Protein AF-A0A529I1R3-F1 (afdb_monomer_lite)

Sequence (486 aa):
RERATVQLVWTGQPPAIGLELPKDLGRLIKRPLGRSSVARLSVSRKGALQSVSLTDTGTLQPAFGQDAGTLIPRTNTGIDLAKLFPKLLKDARDAGRITQAGADDIAAAWKQFAALYTDALTSLQSSGYASATIVAQADAYGALLNSLIKNAIGDLNRRDICEPVLRIGTIEVLGSAPSAIVAPWHPLRLAGVAAKMRSVAGLADYLLSDVDLNFGDSRLFFSDLRDELSHPLYPEVAVGYEGSEPVLLTETSTVNDYSLVERPVRDPSEATTDVDPSEAARQIRALLERYLDLQPHERSNLSIMLYNCDAAGLPLATVSALSSVQDQEEVHCNVLVRHRDRARLSGVYTELLERSENDPDAVVVSETSRNFMSKLRIGVMLDVAGGSKSGGAREIDVAFLHDVVSRQAREQWFPVPALPDNPSLLQHVPARWSYRRVTAEDELKATSYLTCPRQPDAGWAYIDAVANVVRRQSHGPDEHYLPARQ

Secondary structure (DSSP, 8-state):
-------------TTSGGGGHHHHHHHHTTSTTB--EEEBPB-STT-PBPPP-SS-GGGBPPPTTS-TT--S-SSS-S-BHHHHHHHHHHHHHHTTSS-HHHHHHHHHHHHHHHHHHHHHHHHHHHHGGG-THHHHHHHHHHHHHHHHHHHS-SHHHIIIIIHHHHTTTEEEEESSSSEEEE-TTSHHHHHHHHHHHHHHHHHHHHHHSS-----S-HHHHHHHHHHHHHS--S-SEEEEEETTEEEEEEEEEEETTEEEEE-SS--TT-------HHHHHHHHHHHHHHHHHH-GGGGGSEEEEEET--STHHHHHHHHHHHHHHHHH---EEEEEE-SSHHHHHHHHHHHHHHHHT-TT---EESS-TTS--SEEEEE----TT-----S--S-SEEEESSTTGGG--EEEEEEEPPS----TTT--GGGS--BPP--TT-----EESS-SS--HHHHHHHHHHHHHHH--PPPTTEEEEEEE-

pLDDT: mean 82.9, std 13.71, range [36.22, 98.44]

Structure (mmCIF, N/CA/C/O backbone):
data_AF-A0A529I1R3-F1
#
_entry.id   AF-A0A529I1R3-F1
#
loop_
_atom_site.group_PDB
_atom_site.id
_atom_site.type_symbol
_atom_site.label_atom_id
_atom_site.label_alt_id
_atom_site.label_comp_id
_atom_site.label_asym_id
_atom_site.label_entity_id
_atom_site.label_seq_id
_atom_site.pdbx_PDB_ins_code
_atom_site.Cartn_x
_atom_site.Cartn_y
_atom_site.Cartn_z
_atom_site.occupancy
_atom_site.B_iso_or_equiv
_atom_site.auth_seq_id
_atom_site.auth_comp_id
_atom_site.auth_asym_id
_atom_site.auth_atom_id
_atom_site.pdbx_PDB_model_num
ATOM 1 N N . ARG A 1 1 ? 48.831 2.851 -7.795 1.00 49.88 1 ARG A N 1
ATOM 2 C CA . ARG A 1 1 ? 47.524 2.662 -7.123 1.00 49.88 1 ARG A CA 1
ATOM 3 C C . ARG A 1 1 ? 46.576 3.693 -7.710 1.00 49.88 1 ARG A C 1
ATOM 5 O O . ARG A 1 1 ? 46.658 4.849 -7.315 1.00 49.88 1 ARG A O 1
ATOM 12 N N . GLU A 1 2 ? 45.776 3.313 -8.702 1.00 50.81 2 GLU A N 1
ATOM 13 C CA . GLU A 1 2 ? 44.670 4.161 -9.157 1.00 50.81 2 GLU A CA 1
ATOM 14 C C . GLU A 1 2 ? 43.692 4.316 -7.996 1.00 50.81 2 GLU A C 1
ATOM 16 O O . GLU A 1 2 ? 43.270 3.338 -7.379 1.00 50.81 2 GLU A O 1
ATOM 21 N N . ARG A 1 3 ? 43.422 5.563 -7.618 1.00 56.97 3 ARG A N 1
ATOM 22 C CA . ARG A 1 3 ? 42.502 5.882 -6.535 1.00 56.97 3 ARG A CA 1
ATOM 23 C C . ARG A 1 3 ? 41.109 5.872 -7.154 1.00 56.97 3 ARG A C 1
ATOM 25 O O . ARG A 1 3 ? 40.748 6.824 -7.841 1.00 56.97 3 ARG A O 1
ATOM 32 N N . ALA A 1 4 ? 40.367 4.782 -6.965 1.00 64.19 4 ALA A N 1
ATOM 33 C CA . ALA A 1 4 ? 38.979 4.708 -7.404 1.00 64.19 4 ALA A CA 1
ATOM 34 C C . ALA A 1 4 ? 38.212 5.898 -6.807 1.00 64.19 4 ALA A C 1
ATOM 36 O O . ALA A 1 4 ? 38.152 6.067 -5.588 1.00 64.19 4 ALA A O 1
ATOM 37 N N . THR A 1 5 ? 37.710 6.774 -7.672 1.00 70.06 5 THR A N 1
ATOM 38 C CA . THR A 1 5 ? 36.931 7.950 -7.286 1.00 70.06 5 THR A CA 1
ATOM 39 C C . THR A 1 5 ? 35.466 7.567 -7.419 1.00 70.06 5 THR A C 1
ATOM 41 O O . THR A 1 5 ? 34.958 7.419 -8.525 1.00 70.06 5 THR A O 1
ATOM 44 N N . VAL A 1 6 ? 34.798 7.332 -6.290 1.00 76.00 6 VAL A N 1
ATOM 45 C CA . VAL A 1 6 ? 33.358 7.051 -6.267 1.00 76.00 6 VAL A CA 1
ATOM 46 C C . VAL A 1 6 ? 32.623 8.385 -6.207 1.00 76.00 6 VAL A C 1
ATOM 48 O O . VAL A 1 6 ? 32.804 9.148 -5.259 1.00 76.00 6 VAL A O 1
ATOM 51 N N . GLN A 1 7 ? 31.807 8.673 -7.219 1.00 80.19 7 GLN A N 1
ATOM 52 C CA . GLN A 1 7 ? 30.923 9.834 -7.240 1.00 80.19 7 GLN A CA 1
ATOM 53 C C . GLN A 1 7 ? 29.477 9.368 -7.076 1.00 80.19 7 GLN A C 1
ATOM 55 O O . GLN A 1 7 ? 28.987 8.555 -7.856 1.00 80.19 7 GLN A O 1
ATOM 60 N N . LEU A 1 8 ? 28.786 9.905 -6.072 1.00 79.88 8 LEU A N 1
ATOM 61 C CA . LEU A 1 8 ? 27.345 9.732 -5.916 1.00 79.88 8 LEU A CA 1
ATOM 62 C C . LEU A 1 8 ? 26.633 10.795 -6.754 1.00 79.88 8 LEU A C 1
ATOM 64 O O . LEU A 1 8 ? 26.776 11.992 -6.498 1.00 79.88 8 LEU A O 1
ATOM 68 N N . VAL A 1 9 ? 25.884 10.353 -7.763 1.00 84.12 9 VAL A N 1
ATOM 69 C CA . VAL A 1 9 ? 25.061 11.222 -8.609 1.00 84.12 9 VAL A CA 1
ATOM 70 C C . VAL A 1 9 ? 23.608 11.068 -8.181 1.00 84.12 9 VAL A C 1
ATOM 72 O O . VAL A 1 9 ? 23.030 9.991 -8.298 1.00 84.12 9 VAL A O 1
ATOM 75 N N . TRP A 1 10 ? 23.017 12.155 -7.693 1.00 81.12 10 TRP A N 1
ATOM 76 C CA . TRP A 1 10 ? 21.604 12.206 -7.331 1.00 81.12 10 TRP A CA 1
ATOM 77 C C . TRP A 1 10 ? 20.816 12.775 -8.503 1.00 81.12 10 TRP A C 1
ATOM 79 O O . TRP A 1 10 ? 21.043 13.913 -8.913 1.00 81.12 10 TRP A O 1
ATOM 89 N N . THR A 1 11 ? 19.898 11.986 -9.049 1.00 84.94 11 THR A N 1
ATOM 90 C CA . THR A 1 11 ? 18.977 12.427 -10.098 1.00 84.94 11 THR A CA 1
ATOM 91 C C . THR A 1 11 ? 17.579 12.530 -9.506 1.00 84.94 11 THR A C 1
ATOM 93 O O . THR A 1 11 ? 17.036 11.566 -8.975 1.00 84.94 11 THR A O 1
ATOM 96 N N . GLY A 1 12 ? 17.015 13.737 -9.527 1.00 81.88 12 GLY A N 1
ATOM 97 C CA . GLY A 1 12 ? 15.630 13.954 -9.122 1.00 81.88 12 GLY A CA 1
ATOM 98 C C . GLY A 1 12 ? 14.676 13.596 -10.258 1.00 81.88 12 GLY A C 1
ATOM 99 O O . GLY A 1 12 ? 15.005 13.805 -11.424 1.00 81.88 12 GLY A O 1
ATOM 100 N N . GLN A 1 13 ? 13.483 13.118 -9.910 1.00 86.69 13 GLN A N 1
ATOM 101 C CA . GLN A 1 13 ? 12.359 12.952 -10.833 1.00 86.69 13 GLN A CA 1
ATOM 102 C C . GLN A 1 13 ? 11.272 13.975 -10.470 1.00 86.69 13 GLN A C 1
ATOM 104 O O . GLN A 1 13 ? 10.373 13.634 -9.710 1.00 86.69 13 GLN A O 1
ATOM 109 N N . PRO A 1 14 ? 11.338 15.227 -10.975 1.00 87.31 14 PRO A N 1
ATOM 110 C CA . PRO A 1 14 ? 10.390 16.287 -10.622 1.00 87.31 14 PRO A CA 1
ATOM 111 C C . PRO A 1 14 ? 8.894 15.940 -10.728 1.00 87.31 14 PRO A C 1
ATOM 113 O O . PRO A 1 14 ? 8.151 16.432 -9.881 1.00 87.31 14 PRO A O 1
ATOM 116 N N . PRO A 1 15 ? 8.426 15.135 -11.708 1.00 88.31 15 PRO A N 1
ATOM 117 C CA . PRO A 1 15 ? 7.006 14.802 -11.804 1.00 88.31 15 PRO A CA 1
ATOM 118 C C . PRO A 1 15 ? 6.576 13.677 -10.850 1.00 88.31 15 PRO A C 1
ATOM 120 O O . PRO A 1 15 ? 5.385 13.418 -10.742 1.00 88.31 15 PRO A O 1
ATOM 123 N N . ALA A 1 16 ? 7.496 13.012 -10.143 1.00 90.75 16 ALA A N 1
ATOM 124 C CA . ALA A 1 16 ? 7.146 11.918 -9.245 1.00 90.75 16 ALA A CA 1
ATOM 125 C C . ALA A 1 16 ? 6.509 12.425 -7.941 1.00 90.75 16 ALA A C 1
ATOM 127 O O . ALA A 1 16 ? 6.914 13.442 -7.370 1.00 90.75 16 ALA A O 1
ATOM 128 N N . ILE A 1 17 ? 5.563 11.647 -7.412 1.00 91.19 17 ILE A N 1
ATOM 129 C CA . ILE A 1 17 ? 4.814 11.969 -6.186 1.00 91.19 17 ILE A CA 1
ATOM 130 C C . ILE A 1 17 ? 5.711 12.195 -4.955 1.00 91.19 17 ILE A C 1
ATOM 132 O O . ILE A 1 17 ? 5.364 12.953 -4.047 1.00 91.19 17 ILE A O 1
ATOM 136 N N . GLY A 1 18 ? 6.909 11.599 -4.941 1.00 90.31 18 GLY A N 1
ATOM 137 C CA . GLY A 1 18 ? 7.866 11.709 -3.842 1.00 90.31 18 GLY A CA 1
ATOM 138 C C . GLY A 1 18 ? 8.304 13.137 -3.502 1.00 90.31 18 GLY A C 1
ATOM 139 O O . GLY A 1 18 ? 8.626 13.397 -2.341 1.00 90.31 18 GLY A O 1
ATOM 140 N N . LEU A 1 19 ? 8.277 14.080 -4.456 1.00 90.38 19 LEU A N 1
ATOM 141 C CA . LEU A 1 19 ? 8.675 15.472 -4.192 1.00 90.38 19 LEU A CA 1
ATOM 142 C C . LEU A 1 19 ? 7.763 16.192 -3.192 1.00 90.38 19 LEU A C 1
ATOM 144 O O . LEU A 1 19 ? 8.204 17.136 -2.532 1.00 90.38 19 LEU A O 1
ATOM 148 N N . GLU A 1 20 ? 6.514 15.751 -3.046 1.00 89.50 20 GLU A N 1
ATOM 149 C CA . GLU A 1 20 ? 5.536 16.392 -2.164 1.00 89.50 20 GLU A CA 1
ATOM 150 C C . GLU A 1 20 ? 5.605 15.884 -0.713 1.00 89.50 20 GLU A C 1
ATOM 152 O O . GLU A 1 20 ? 5.083 16.539 0.199 1.00 89.50 20 GLU A O 1
ATOM 157 N N . LEU A 1 21 ? 6.347 14.795 -0.457 1.00 91.62 21 LEU A N 1
ATOM 158 C CA . LEU A 1 21 ? 6.463 14.167 0.864 1.00 91.62 21 LEU A CA 1
ATOM 159 C C . LEU A 1 21 ? 6.861 15.146 1.989 1.00 91.62 21 LEU A C 1
ATOM 161 O O . LEU A 1 21 ? 6.212 15.120 3.036 1.00 91.62 21 LEU A O 1
ATOM 165 N N . PRO A 1 22 ? 7.858 16.047 1.835 1.00 91.31 22 PRO A N 1
ATOM 166 C CA . PRO A 1 22 ? 8.212 16.979 2.908 1.00 91.31 22 PRO A CA 1
ATOM 167 C C . PRO A 1 22 ? 7.070 17.937 3.276 1.00 91.31 22 PRO A C 1
ATOM 169 O O . PRO A 1 22 ? 6.903 18.290 4.448 1.00 91.31 22 PRO A O 1
ATOM 172 N N . LYS A 1 23 ? 6.263 18.357 2.288 1.00 90.75 23 LYS A N 1
ATOM 173 C CA . LYS A 1 23 ? 5.113 19.241 2.519 1.00 90.75 23 LYS A CA 1
ATOM 174 C C . LYS A 1 23 ? 3.983 18.490 3.215 1.00 90.75 23 LYS A C 1
ATOM 176 O O . LYS A 1 23 ? 3.393 19.047 4.141 1.00 90.75 23 LYS A O 1
ATOM 181 N N . ASP A 1 24 ? 3.703 17.257 2.797 1.00 92.19 24 ASP A N 1
ATOM 182 C CA . ASP A 1 24 ? 2.694 16.402 3.426 1.00 92.19 24 ASP A CA 1
ATOM 183 C C . ASP A 1 24 ? 3.073 16.048 4.864 1.00 92.19 24 ASP A C 1
ATOM 185 O O . ASP A 1 24 ? 2.263 16.242 5.772 1.00 92.19 24 ASP A O 1
ATOM 189 N N . LEU A 1 25 ? 4.327 15.662 5.112 1.00 93.12 25 LEU A N 1
ATOM 190 C CA . LEU A 1 25 ? 4.824 15.368 6.457 1.00 93.12 25 LEU A CA 1
ATOM 191 C C . LEU A 1 25 ? 4.694 16.582 7.391 1.00 93.12 25 LEU A C 1
ATOM 193 O O . LEU A 1 25 ? 4.192 16.459 8.508 1.00 93.12 25 LEU A O 1
ATOM 197 N N . GLY A 1 26 ? 5.057 17.780 6.921 1.00 92.25 26 GLY A N 1
ATOM 198 C CA . GLY A 1 26 ? 4.897 19.013 7.700 1.00 92.25 26 GLY A CA 1
ATOM 199 C C . GLY A 1 26 ? 3.438 19.351 8.047 1.00 92.25 26 GLY A C 1
ATOM 200 O O . GLY A 1 26 ? 3.178 20.001 9.064 1.00 92.25 26 GLY A O 1
ATOM 201 N N . ARG A 1 27 ? 2.471 18.911 7.229 1.00 91.31 27 ARG A N 1
ATOM 202 C CA . ARG A 1 27 ? 1.029 19.052 7.505 1.00 91.31 27 ARG A CA 1
ATOM 203 C C . ARG A 1 27 ? 0.539 17.957 8.451 1.00 91.31 27 ARG A C 1
ATOM 205 O O . ARG A 1 27 ? -0.196 18.261 9.390 1.00 91.31 27 ARG A O 1
ATOM 212 N N . LEU A 1 28 ? 0.997 16.721 8.262 1.00 92.06 28 LEU A N 1
ATOM 213 C CA . LEU A 1 28 ? 0.672 15.577 9.113 1.00 92.06 28 LEU A CA 1
ATOM 214 C C . LEU A 1 28 ? 1.143 15.765 10.548 1.00 92.06 28 LEU A C 1
ATOM 216 O O . LEU A 1 28 ? 0.393 15.454 11.457 1.00 92.06 28 LEU A O 1
ATOM 220 N N . ILE A 1 29 ? 2.309 16.360 10.793 1.00 92.62 29 ILE A N 1
ATOM 221 C CA . ILE A 1 29 ? 2.765 16.625 12.171 1.00 92.62 29 ILE A CA 1
ATOM 222 C C . ILE A 1 29 ? 1.769 17.509 12.942 1.00 92.62 29 ILE A C 1
ATOM 224 O O . ILE A 1 29 ? 1.585 17.345 14.145 1.00 92.62 29 ILE A O 1
ATOM 228 N N . LYS A 1 30 ? 1.060 18.414 12.254 1.00 90.94 30 LYS A N 1
ATOM 229 C CA . LYS A 1 30 ? 0.009 19.247 12.865 1.00 90.94 30 LYS A CA 1
ATOM 230 C C . LYS A 1 30 ? -1.312 18.497 13.035 1.00 90.94 30 LYS A C 1
ATOM 232 O O . LYS A 1 30 ? -2.098 18.840 13.917 1.00 90.94 30 LYS A O 1
ATOM 237 N N . ARG A 1 31 ? -1.582 17.519 12.166 1.00 90.94 31 ARG A N 1
ATOM 238 C CA . ARG A 1 31 ? -2.812 16.720 12.150 1.00 90.94 31 ARG A CA 1
ATOM 239 C C . ARG A 1 31 ? -2.523 15.274 11.700 1.00 90.94 31 ARG A C 1
ATOM 241 O O . ARG A 1 31 ? -2.835 14.925 10.560 1.00 90.94 31 ARG A O 1
ATOM 248 N N . PRO A 1 32 ? -1.971 14.426 12.590 1.00 91.31 32 PRO A N 1
ATOM 249 C CA . PRO A 1 32 ? -1.445 13.100 12.230 1.00 91.31 32 PRO A CA 1
ATOM 250 C C . PRO A 1 32 ? -2.482 12.167 11.614 1.00 91.31 32 PRO A C 1
ATOM 252 O O . PRO A 1 32 ? -2.192 11.389 10.712 1.00 91.31 32 PRO A O 1
ATOM 255 N N . LEU A 1 33 ? -3.713 12.269 12.109 1.00 92.75 33 LEU A N 1
ATOM 256 C CA . LEU A 1 33 ? -4.820 11.369 11.807 1.00 92.75 33 LEU A CA 1
ATOM 257 C C . LEU A 1 33 ? -5.868 12.042 10.900 1.00 92.75 33 LEU A C 1
ATOM 259 O O . LEU A 1 33 ? -7.067 11.763 10.986 1.00 92.75 33 LEU A O 1
ATOM 263 N N . GLY A 1 34 ? -5.428 12.979 10.055 1.00 88.56 34 GLY A N 1
ATOM 264 C CA . GLY A 1 34 ? -6.272 13.606 9.042 1.00 88.56 34 GLY A CA 1
ATOM 265 C C . GLY A 1 34 ? -6.594 12.646 7.896 1.00 88.56 34 GLY A C 1
ATOM 266 O O . GLY A 1 34 ? -5.723 11.913 7.437 1.00 88.56 34 GLY A O 1
ATOM 267 N N . ARG A 1 35 ? -7.840 12.668 7.412 1.00 85.38 35 ARG A N 1
ATOM 268 C CA . ARG A 1 35 ? -8.219 11.984 6.167 1.00 85.38 35 ARG A CA 1
ATOM 269 C C . ARG A 1 35 ? -8.163 12.916 4.973 1.00 85.38 35 ARG A C 1
ATOM 271 O O . ARG A 1 35 ? -8.550 14.083 5.078 1.00 85.38 35 ARG A O 1
ATOM 278 N N . SER A 1 36 ? -7.793 12.353 3.833 1.00 87.19 36 SER A N 1
ATOM 279 C CA . SER A 1 36 ? -7.824 13.026 2.545 1.00 87.19 36 SER A CA 1
ATOM 280 C C . SER A 1 36 ? -8.205 12.068 1.418 1.00 87.19 36 SER A C 1
ATOM 282 O O . SER A 1 36 ? -8.256 10.848 1.589 1.00 87.19 36 SER A O 1
ATOM 284 N N . SER A 1 37 ? -8.520 12.663 0.276 1.00 88.94 37 SER A N 1
ATOM 285 C CA . SER A 1 37 ? -8.826 12.000 -0.984 1.00 88.94 37 SER A CA 1
ATOM 286 C C . SER A 1 37 ? -8.285 12.868 -2.113 1.00 88.94 37 SER A C 1
ATOM 288 O O . SER A 1 37 ? -8.260 14.096 -1.987 1.00 88.94 37 SER A O 1
ATOM 290 N N . VAL A 1 38 ? -7.909 12.245 -3.219 1.00 89.19 38 VAL A N 1
ATOM 291 C CA . VAL A 1 38 ? -7.467 12.923 -4.440 1.00 89.19 38 VAL A CA 1
ATOM 292 C C . VAL A 1 38 ? -8.368 12.500 -5.593 1.00 89.19 38 VAL A C 1
ATOM 294 O O . VAL A 1 38 ? -8.932 11.416 -5.556 1.00 89.19 38 VAL A O 1
ATOM 297 N N . ALA A 1 39 ? -8.555 13.346 -6.601 1.00 86.19 39 ALA A N 1
ATOM 298 C CA . ALA A 1 39 ? -9.348 13.004 -7.780 1.00 86.19 39 ALA A CA 1
ATOM 299 C C . ALA A 1 39 ? -8.447 12.808 -9.003 1.00 86.19 39 ALA A C 1
ATOM 301 O O . ALA A 1 39 ? -7.380 13.416 -9.095 1.00 86.19 39 ALA A O 1
ATOM 302 N N . ARG A 1 40 ? -8.883 11.971 -9.947 1.00 85.31 40 ARG A N 1
ATOM 303 C CA . ARG A 1 40 ? -8.220 11.796 -11.249 1.00 85.31 40 ARG A CA 1
ATOM 304 C C . ARG A 1 40 ? -8.351 13.065 -12.094 1.00 85.31 40 ARG A C 1
ATOM 306 O O . ARG A 1 40 ? -9.410 13.697 -12.095 1.00 85.31 40 ARG A O 1
ATOM 313 N N . LEU A 1 41 ? -7.311 13.420 -12.847 1.00 80.31 41 LEU A N 1
ATOM 314 C CA . LEU A 1 41 ? -7.412 14.496 -13.832 1.00 80.31 41 LEU A CA 1
ATOM 315 C C . LEU A 1 41 ? -8.252 14.040 -15.044 1.00 80.31 41 LEU A C 1
ATOM 317 O O . LEU A 1 41 ? -8.186 12.891 -15.481 1.00 80.31 41 LEU A O 1
ATOM 321 N N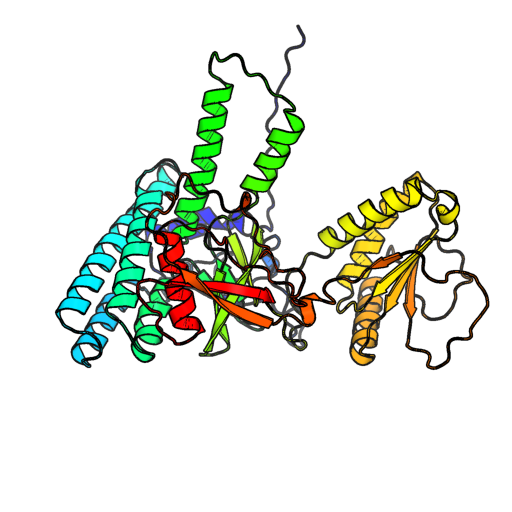 . SER A 1 42 ? -9.069 14.937 -15.600 1.00 70.62 42 SER A N 1
ATOM 322 C CA . SER A 1 42 ? -9.835 14.684 -16.828 1.00 70.62 42 SER A CA 1
ATOM 323 C C . SER A 1 42 ? -8.993 14.961 -18.078 1.00 70.62 42 SER A C 1
ATOM 325 O O . SER A 1 42 ? -8.455 16.058 -18.214 1.00 70.62 42 SER A O 1
ATOM 327 N N . VAL A 1 43 ? -8.958 14.021 -19.026 1.00 63.28 43 VAL A N 1
ATOM 328 C CA . VAL A 1 43 ? -8.138 14.084 -20.253 1.00 63.28 43 VAL A CA 1
ATOM 329 C C . VAL A 1 43 ? -8.810 14.895 -21.372 1.00 63.28 43 VAL A C 1
ATOM 331 O O . VAL A 1 43 ? -8.141 15.379 -22.279 1.00 63.28 43 VAL A O 1
ATOM 334 N N . SER A 1 44 ? -10.139 15.082 -21.349 1.00 56.50 44 SER A N 1
ATOM 335 C CA . SER A 1 44 ? -10.842 15.829 -22.408 1.00 56.50 44 SER A CA 1
ATOM 336 C C . SER A 1 44 ? -12.104 16.566 -21.946 1.00 56.50 44 SER A C 1
ATOM 338 O O . SER A 1 44 ? -12.713 16.224 -20.933 1.00 56.50 44 SER A O 1
ATOM 340 N N . ARG A 1 45 ? -12.577 17.522 -22.770 1.00 50.59 45 ARG A N 1
ATOM 341 C CA . ARG A 1 45 ? -13.889 18.197 -22.615 1.00 50.59 45 ARG A CA 1
ATOM 342 C C . ARG A 1 45 ? -15.082 17.229 -22.568 1.00 50.59 45 ARG A C 1
ATOM 344 O O . ARG A 1 45 ? -16.155 17.638 -22.140 1.00 50.59 45 ARG A O 1
ATOM 351 N N . LYS A 1 46 ? -14.913 15.978 -23.020 1.00 52.47 46 LYS A N 1
ATOM 352 C CA . LYS A 1 46 ? -15.941 14.923 -22.994 1.00 52.47 46 LYS A CA 1
ATOM 353 C C . LYS A 1 46 ? -15.920 14.081 -21.706 1.00 52.47 46 LYS A C 1
ATOM 355 O O . LYS A 1 46 ? -16.742 13.184 -21.581 1.00 52.47 46 LYS A O 1
ATOM 360 N N . GLY A 1 47 ? -15.020 14.365 -20.758 1.00 52.34 47 GLY A N 1
ATOM 361 C CA . GLY A 1 47 ? -15.048 13.779 -19.412 1.00 52.34 47 GLY A CA 1
ATOM 362 C C . GLY A 1 47 ? -14.359 12.420 -19.247 1.00 52.34 47 GLY A C 1
ATOM 363 O O . GLY A 1 47 ? -14.516 11.806 -18.198 1.00 52.34 47 GLY A O 1
ATOM 364 N N . ALA A 1 48 ? -13.587 11.943 -20.231 1.00 56.16 48 ALA A N 1
ATOM 365 C CA . ALA A 1 48 ? -12.748 10.755 -20.041 1.00 56.16 48 ALA A CA 1
ATOM 366 C C . ALA A 1 48 ? -11.650 11.049 -19.000 1.00 56.16 48 ALA A C 1
ATOM 368 O O . ALA A 1 48 ? -10.980 12.081 -19.090 1.00 56.16 48 ALA A O 1
ATOM 369 N N . LEU A 1 49 ? -11.493 10.175 -18.006 1.00 63.34 49 LEU A N 1
ATOM 370 C CA . LEU A 1 49 ? -10.549 10.342 -16.895 1.00 63.34 49 LEU A CA 1
ATOM 371 C C . LEU A 1 49 ? -9.212 9.661 -17.185 1.00 63.34 49 LEU A C 1
ATOM 373 O O . LEU A 1 49 ? -9.179 8.601 -17.805 1.00 63.34 49 LEU A O 1
ATOM 377 N N . GLN A 1 50 ? -8.124 10.274 -16.721 1.00 68.25 50 GLN A N 1
ATOM 378 C CA . GLN A 1 50 ? -6.773 9.738 -16.867 1.00 68.25 50 GLN A CA 1
ATOM 379 C C . GLN A 1 50 ? -6.561 8.557 -15.911 1.00 68.25 50 GLN A C 1
ATOM 381 O O . GLN A 1 50 ? -7.152 8.510 -14.824 1.00 68.25 50 GLN A O 1
ATOM 386 N N . SER A 1 51 ? -5.712 7.600 -16.294 1.00 73.06 51 SER A N 1
ATOM 387 C CA . SER A 1 51 ? -5.129 6.665 -15.327 1.00 73.06 51 SER A CA 1
ATOM 388 C C . SER A 1 51 ? -4.246 7.441 -14.348 1.00 73.06 51 SER A C 1
ATOM 390 O O . SER A 1 51 ? -3.612 8.427 -14.724 1.00 73.06 51 SER A O 1
ATOM 392 N N . VAL A 1 52 ? -4.233 7.023 -13.085 1.00 82.50 52 VAL A N 1
ATOM 393 C CA . VAL A 1 52 ? -3.325 7.603 -12.088 1.00 82.50 52 VAL A CA 1
ATOM 394 C C . VAL A 1 52 ? -1.948 7.005 -12.286 1.00 82.50 52 VAL A C 1
ATOM 396 O O . VAL A 1 52 ? -1.856 5.800 -12.439 1.00 82.50 52 VAL A O 1
ATOM 399 N N . SER A 1 53 ? -0.905 7.827 -12.232 1.00 85.12 53 SER A N 1
ATOM 400 C CA . SER A 1 53 ? 0.480 7.365 -12.230 1.00 85.12 53 SER A CA 1
ATOM 401 C C . SER A 1 53 ? 1.250 8.028 -11.096 1.00 85.12 53 SER A C 1
ATOM 403 O O . SER A 1 53 ? 1.135 9.234 -10.874 1.00 85.12 53 SER A O 1
ATOM 405 N N . LEU A 1 54 ? 2.060 7.257 -10.368 1.00 89.12 54 LEU A N 1
ATOM 406 C CA . LEU A 1 54 ? 2.896 7.796 -9.286 1.00 89.12 54 LEU A CA 1
ATOM 407 C C . LEU A 1 54 ? 4.166 8.495 -9.796 1.00 89.12 54 LEU A C 1
ATOM 409 O O . LEU A 1 54 ? 4.753 9.308 -9.076 1.00 89.12 54 LEU A O 1
ATOM 413 N N . THR A 1 55 ? 4.594 8.197 -11.026 1.00 87.94 55 THR A N 1
ATOM 414 C CA . THR A 1 55 ? 5.737 8.859 -11.677 1.00 87.94 55 THR A CA 1
ATOM 415 C C . THR A 1 55 ? 5.373 10.205 -12.299 1.00 87.94 55 THR A C 1
ATOM 417 O O . THR A 1 55 ? 6.274 10.975 -12.627 1.00 87.94 55 THR A O 1
ATOM 420 N N . ASP A 1 56 ? 4.075 10.485 -12.455 1.00 86.69 56 ASP A N 1
ATOM 421 C CA . ASP A 1 56 ? 3.555 11.739 -12.998 1.00 86.69 56 ASP A CA 1
ATOM 422 C C . ASP A 1 56 ? 2.367 12.264 -12.180 1.00 86.69 56 ASP A C 1
ATOM 424 O O . ASP A 1 56 ? 1.209 11.871 -12.360 1.00 86.69 56 ASP A O 1
ATOM 428 N N . THR A 1 57 ? 2.647 13.220 -11.295 1.00 86.12 57 THR A N 1
ATOM 429 C CA . THR A 1 57 ? 1.634 13.913 -10.496 1.00 86.12 57 THR A CA 1
ATOM 430 C C . THR A 1 57 ? 0.655 14.722 -11.340 1.00 86.12 57 THR A C 1
ATOM 432 O O . THR A 1 57 ? -0.427 15.034 -10.846 1.00 86.12 57 THR A O 1
ATOM 435 N N . GLY A 1 58 ? 0.965 15.002 -12.613 1.00 82.69 58 GLY A N 1
ATOM 436 C CA . GLY A 1 58 ? 0.039 15.603 -13.571 1.00 82.69 58 GLY A CA 1
ATOM 437 C C . GLY A 1 58 ? -1.226 14.773 -13.806 1.00 82.69 58 GLY A C 1
ATOM 438 O O . GLY A 1 58 ? -2.240 15.321 -14.222 1.00 82.69 58 GLY A O 1
ATOM 439 N N . THR A 1 59 ? -1.216 13.481 -13.467 1.00 82.62 59 THR A N 1
ATOM 440 C CA . THR A 1 59 ? -2.400 12.604 -13.525 1.00 82.62 59 THR A CA 1
ATOM 441 C C . THR A 1 59 ? -3.420 12.855 -12.403 1.00 82.62 59 THR A C 1
ATOM 443 O O . THR A 1 59 ? -4.567 12.400 -12.478 1.00 82.62 59 THR A O 1
ATOM 446 N N . LEU A 1 60 ? -3.029 13.594 -11.359 1.00 85.62 60 LEU A N 1
ATOM 447 C CA . LEU A 1 60 ? -3.847 13.889 -10.186 1.00 85.62 60 LEU A CA 1
ATOM 448 C C . LEU A 1 60 ? -4.388 15.317 -10.244 1.00 85.62 60 LEU A C 1
ATOM 450 O O . LEU A 1 60 ? -3.669 16.273 -10.534 1.00 85.62 60 LEU A O 1
ATOM 454 N N . GLN A 1 61 ? -5.663 15.487 -9.903 1.00 83.88 61 GLN A N 1
ATOM 455 C CA . GLN A 1 61 ? -6.268 16.807 -9.827 1.00 83.88 61 GLN A CA 1
ATOM 456 C C . GLN A 1 61 ? -5.677 17.589 -8.639 1.00 83.88 61 GLN A C 1
ATOM 458 O O . GLN A 1 61 ? -5.819 17.152 -7.491 1.00 83.88 61 GLN A O 1
ATOM 463 N N . PRO A 1 62 ? -5.062 18.765 -8.866 1.00 78.06 62 PRO A N 1
ATOM 464 C CA . PRO A 1 62 ? -4.567 19.592 -7.777 1.00 78.06 62 PRO A CA 1
ATOM 465 C C . PRO A 1 62 ? -5.741 20.140 -6.959 1.00 78.06 62 PRO A C 1
ATOM 467 O O . PRO A 1 62 ? -6.707 20.689 -7.498 1.00 78.06 62 PRO A O 1
ATOM 470 N N . ALA A 1 63 ? -5.654 20.021 -5.635 1.00 73.50 63 ALA A N 1
ATOM 471 C CA . ALA A 1 63 ? -6.588 20.690 -4.740 1.00 73.50 63 ALA A CA 1
ATOM 472 C C . ALA A 1 63 ? -6.330 22.209 -4.737 1.00 73.50 63 ALA A C 1
ATOM 474 O O . ALA A 1 63 ? -5.205 22.665 -4.941 1.00 73.50 63 ALA A O 1
ATOM 475 N N . PHE A 1 64 ? -7.363 23.016 -4.473 1.00 62.81 64 PHE A N 1
ATOM 476 C CA . PHE A 1 64 ? -7.243 24.479 -4.475 1.00 62.81 64 PHE A CA 1
ATOM 477 C C . PHE A 1 64 ? -6.079 24.967 -3.587 1.00 62.81 64 PHE A C 1
ATOM 479 O O . PHE A 1 64 ? -6.033 24.681 -2.386 1.00 62.81 64 PHE A O 1
ATOM 486 N N . GLY A 1 65 ? -5.142 25.713 -4.186 1.00 61.31 65 GLY A N 1
ATOM 487 C CA . GLY A 1 65 ? -3.955 26.249 -3.509 1.00 61.31 65 GLY A CA 1
ATOM 488 C C . GLY A 1 65 ? -2.875 25.212 -3.173 1.00 61.31 65 GLY A C 1
ATOM 489 O O . GLY A 1 65 ? -2.077 25.445 -2.260 1.00 61.31 65 GLY A O 1
ATOM 490 N N . GLN A 1 66 ? -2.870 24.062 -3.850 1.00 75.44 66 GLN A N 1
ATOM 491 C CA . GLN A 1 66 ? -1.921 22.966 -3.644 1.00 75.44 66 GLN A CA 1
ATOM 492 C C . GLN A 1 66 ? -1.309 22.516 -4.965 1.00 75.44 66 GLN A C 1
ATOM 494 O O . GLN A 1 66 ? -1.888 22.721 -6.031 1.00 75.44 66 GLN A O 1
ATOM 499 N N . ASP A 1 67 ? -0.126 21.921 -4.861 1.00 76.69 67 ASP A N 1
ATOM 500 C CA . ASP A 1 67 ? 0.579 21.370 -6.006 1.00 76.69 67 ASP A CA 1
ATOM 501 C C . ASP A 1 67 ? -0.037 20.008 -6.361 1.00 76.69 67 ASP A C 1
ATOM 503 O O . ASP A 1 67 ? -0.617 19.324 -5.509 1.00 76.69 67 ASP A O 1
ATOM 507 N N . ALA A 1 68 ? 0.049 19.624 -7.633 1.00 78.00 68 ALA A N 1
ATOM 508 C CA . ALA A 1 68 ? -0.373 18.295 -8.051 1.00 78.00 68 ALA A CA 1
ATOM 509 C C . ALA A 1 68 ? 0.512 17.248 -7.350 1.00 78.00 68 ALA A C 1
ATOM 511 O O . ALA A 1 68 ? 1.732 17.398 -7.291 1.00 78.00 68 ALA A O 1
ATOM 512 N N . GLY A 1 69 ? -0.107 16.215 -6.776 1.00 79.69 69 GLY A N 1
ATOM 513 C CA . GLY A 1 69 ? 0.590 15.190 -5.993 1.00 79.69 69 GLY A CA 1
ATOM 514 C C . GLY A 1 69 ? 0.654 15.433 -4.487 1.00 79.69 69 GLY A C 1
ATOM 515 O O . GLY A 1 69 ? 1.001 14.505 -3.763 1.00 79.69 69 GLY A O 1
ATOM 516 N N . THR A 1 70 ? 0.273 16.613 -3.977 1.00 87.06 70 THR A N 1
ATOM 517 C CA . THR A 1 70 ? 0.135 16.776 -2.526 1.00 87.06 70 THR A CA 1
ATOM 518 C C . THR A 1 70 ? -1.118 16.051 -2.027 1.00 87.06 70 THR A C 1
ATOM 520 O O . THR A 1 70 ? -2.226 16.356 -2.474 1.00 87.06 70 THR A O 1
ATOM 523 N N . LEU A 1 71 ? -0.974 15.121 -1.079 1.00 89.50 71 LEU A N 1
ATOM 524 C CA . LEU A 1 71 ? -2.098 14.291 -0.629 1.00 89.50 71 LEU A CA 1
ATOM 525 C C . LEU A 1 71 ? -2.782 14.820 0.633 1.00 89.50 71 LEU A C 1
ATOM 527 O O . LEU A 1 71 ? -3.927 14.455 0.899 1.00 89.50 71 LEU A O 1
ATOM 531 N N . ILE A 1 72 ? -2.124 15.665 1.428 1.00 88.69 72 ILE A N 1
ATOM 532 C CA . ILE A 1 72 ? -2.670 16.190 2.683 1.00 88.69 72 ILE A CA 1
ATOM 533 C C . ILE A 1 72 ? -3.056 17.656 2.501 1.00 88.69 72 ILE A C 1
ATOM 535 O O . ILE A 1 72 ? -2.195 18.480 2.192 1.00 88.69 72 ILE A O 1
ATOM 539 N N . PRO A 1 73 ? -4.320 18.050 2.736 1.00 82.38 73 PRO A N 1
ATOM 540 C CA . PRO A 1 73 ? -4.756 19.404 2.441 1.00 82.38 73 PRO A CA 1
ATOM 541 C C . PRO A 1 73 ? -4.057 20.466 3.306 1.00 82.38 73 PRO A C 1
ATOM 543 O O . PRO A 1 73 ? -3.773 20.249 4.483 1.00 82.38 73 PRO A O 1
ATOM 546 N N . ARG A 1 74 ? -3.799 21.654 2.733 1.00 78.56 74 ARG A N 1
ATOM 547 C CA . ARG A 1 74 ? -3.247 22.813 3.475 1.00 78.56 74 ARG A CA 1
ATOM 548 C C . ARG A 1 74 ? -4.213 23.337 4.531 1.00 78.56 74 ARG A C 1
ATOM 550 O O . ARG A 1 74 ? -3.797 23.814 5.584 1.00 78.56 74 ARG A O 1
ATOM 557 N N . THR A 1 75 ? -5.498 23.325 4.208 1.00 72.19 75 THR A N 1
ATOM 558 C CA . THR A 1 75 ? -6.563 23.797 5.082 1.00 72.19 75 THR A CA 1
ATOM 559 C C . THR A 1 75 ? -6.900 22.722 6.108 1.00 72.19 75 THR A C 1
ATOM 561 O O . THR A 1 75 ? -6.946 21.536 5.799 1.00 72.19 75 THR A O 1
ATOM 564 N N . ASN A 1 76 ? -7.253 23.130 7.330 1.00 67.44 76 ASN A N 1
ATOM 565 C CA . ASN A 1 76 ? -7.775 22.212 8.354 1.00 67.44 76 ASN A CA 1
ATOM 566 C C . ASN A 1 76 ? -9.176 21.651 8.018 1.00 67.44 76 ASN A C 1
ATOM 568 O O . ASN A 1 76 ? -9.829 21.034 8.859 1.00 67.44 76 ASN A O 1
ATOM 572 N N . THR A 1 77 ? -9.649 21.836 6.788 1.00 64.56 77 THR A N 1
ATOM 573 C CA . THR A 1 77 ? -10.901 21.284 6.278 1.00 64.56 77 THR A CA 1
ATOM 574 C C . THR A 1 77 ? -10.724 19.792 6.020 1.00 64.56 77 THR A C 1
ATOM 576 O O . THR A 1 77 ? -9.836 19.395 5.273 1.00 64.56 77 THR A O 1
ATOM 579 N N . GLY A 1 78 ? -11.543 18.959 6.654 1.00 71.81 78 GLY A N 1
ATOM 580 C CA . GLY A 1 78 ? -11.510 17.506 6.481 1.00 71.81 78 GLY A CA 1
ATOM 581 C C . GLY A 1 78 ? -11.868 16.773 7.767 1.00 71.81 78 GLY A C 1
ATOM 582 O O . GLY A 1 78 ? -12.095 17.403 8.803 1.00 71.81 78 GLY A O 1
ATOM 583 N N . ILE A 1 79 ? -11.882 15.445 7.719 1.00 84.19 79 ILE A N 1
ATOM 584 C CA . ILE A 1 79 ? -12.161 14.590 8.879 1.00 84.19 79 ILE A CA 1
ATOM 585 C C . ILE A 1 79 ? -10.877 14.394 9.693 1.00 84.19 79 ILE A C 1
ATOM 587 O O . ILE A 1 79 ? -9.831 14.057 9.146 1.00 84.19 79 ILE A O 1
ATOM 591 N N . ASP A 1 80 ? -10.946 14.652 11.004 1.00 90.69 80 ASP A N 1
ATOM 592 C CA . ASP A 1 80 ? -9.863 14.370 11.954 1.00 90.69 80 ASP A CA 1
ATOM 593 C C . ASP A 1 80 ? -10.220 13.117 12.739 1.00 90.69 80 ASP A C 1
ATOM 595 O O . ASP A 1 80 ? -11.117 13.156 13.588 1.00 90.69 80 ASP A O 1
ATOM 599 N N . LEU A 1 81 ? -9.539 12.009 12.465 1.00 92.94 81 LEU A N 1
ATOM 600 C CA . LEU A 1 81 ? -9.845 10.760 13.139 1.00 92.94 81 LEU A CA 1
ATOM 601 C C . LEU A 1 81 ? -9.457 10.799 14.624 1.00 92.94 81 LEU A C 1
ATOM 603 O O . LEU A 1 81 ? -10.141 10.166 15.422 1.00 92.94 81 LEU A O 1
ATOM 607 N N . ALA A 1 82 ? -8.482 11.630 15.023 1.00 92.50 82 ALA A N 1
ATOM 608 C CA . ALA A 1 82 ? -8.138 11.848 16.434 1.00 92.50 82 ALA A CA 1
ATOM 609 C C . ALA A 1 82 ? -9.351 12.289 17.269 1.00 92.50 82 ALA A C 1
ATOM 611 O O . ALA A 1 82 ? -9.510 11.878 18.417 1.00 92.50 82 ALA A O 1
ATOM 612 N N . LYS A 1 83 ? -10.225 13.111 16.673 1.00 92.12 83 LYS A N 1
ATOM 613 C CA . LYS A 1 83 ? -11.434 13.651 17.313 1.00 92.12 83 LYS A CA 1
ATOM 614 C C . LYS A 1 83 ? -12.673 12.816 17.022 1.00 92.12 83 LYS A C 1
ATOM 616 O O . LYS A 1 83 ? -13.540 12.683 17.882 1.00 92.12 83 LYS A O 1
ATOM 621 N N . LEU A 1 84 ? -12.775 12.286 15.804 1.00 93.81 84 LEU A N 1
ATOM 622 C CA . LEU A 1 84 ? -13.943 11.538 15.356 1.00 93.81 84 LEU A CA 1
ATOM 623 C C . LEU A 1 84 ? -14.014 10.149 16.005 1.00 93.81 84 LEU A C 1
ATOM 625 O O . LEU A 1 84 ? -15.090 9.745 16.434 1.00 93.81 84 LEU A O 1
ATOM 629 N N . PHE A 1 85 ? -12.893 9.432 16.111 1.00 95.88 85 PHE A N 1
ATOM 630 C CA . PHE A 1 85 ? -12.889 8.044 16.579 1.00 95.88 85 PHE A CA 1
ATOM 631 C C . PHE A 1 85 ? -13.415 7.872 18.016 1.00 95.88 85 PHE A C 1
ATOM 633 O O . PHE A 1 85 ? -14.301 7.040 18.209 1.00 95.88 85 PHE A O 1
ATOM 640 N N . PRO A 1 86 ? -13.006 8.687 19.015 1.00 95.62 86 PRO A N 1
ATOM 641 C CA . PRO A 1 86 ? -13.572 8.588 20.364 1.00 95.62 86 PRO A CA 1
ATOM 642 C C . PRO A 1 86 ? -15.089 8.807 20.403 1.00 95.62 86 PRO A C 1
ATOM 644 O O . PRO A 1 86 ? -15.783 8.184 21.205 1.00 95.62 86 PRO A O 1
ATOM 647 N N . LYS A 1 87 ? -15.618 9.672 19.524 1.00 96.19 87 LYS A N 1
ATOM 648 C CA . LYS A 1 87 ? -17.062 9.887 19.394 1.00 96.19 87 LYS A CA 1
ATOM 649 C C . LYS A 1 87 ? -17.752 8.646 18.826 1.00 96.19 87 LYS A C 1
ATOM 651 O O . LYS A 1 87 ? -18.724 8.195 19.411 1.00 96.19 87 LYS A O 1
ATOM 656 N N . LEU A 1 88 ? -17.225 8.071 17.744 1.00 95.50 88 LEU A N 1
ATOM 657 C CA . LEU A 1 88 ? -17.784 6.863 17.122 1.00 95.50 88 LEU A CA 1
ATOM 658 C C . LEU A 1 88 ? -17.789 5.671 18.086 1.00 95.50 88 LEU A C 1
ATOM 660 O O . LEU A 1 88 ? -18.777 4.944 18.165 1.00 95.50 88 LEU A O 1
ATOM 664 N N . LEU A 1 89 ? -16.720 5.514 18.870 1.00 96.69 89 LEU A N 1
ATOM 665 C CA . LEU A 1 89 ? -16.626 4.479 19.894 1.00 96.69 89 LEU A CA 1
ATOM 666 C C . LEU A 1 89 ? -17.670 4.674 21.002 1.00 96.69 89 LEU A C 1
ATOM 668 O O . LEU A 1 89 ? -18.336 3.718 21.401 1.00 96.69 89 LEU A O 1
ATOM 672 N N . LYS A 1 90 ? -17.854 5.917 21.463 1.00 96.38 90 LYS A N 1
ATOM 673 C CA . LYS A 1 90 ? -18.898 6.260 22.433 1.00 96.38 90 LYS A CA 1
ATOM 674 C C . LYS A 1 90 ? -20.295 5.982 21.874 1.00 96.38 90 LYS A C 1
ATOM 676 O O . LYS A 1 90 ? -21.082 5.324 22.543 1.00 96.38 90 LYS A O 1
ATOM 681 N N . ASP A 1 91 ? -20.578 6.427 20.652 1.00 96.06 91 ASP A N 1
ATOM 682 C CA . ASP A 1 91 ? -21.879 6.245 20.003 1.00 96.06 91 ASP A CA 1
ATOM 683 C C . ASP A 1 91 ? -22.200 4.748 19.819 1.00 96.06 91 ASP A C 1
ATOM 685 O O . ASP A 1 91 ? -23.334 4.317 20.025 1.00 96.06 91 ASP A O 1
ATOM 689 N N . ALA A 1 92 ? -21.205 3.919 19.485 1.00 95.12 92 ALA A N 1
ATOM 690 C CA . ALA A 1 92 ? -21.381 2.471 19.377 1.00 95.12 92 ALA A CA 1
ATOM 691 C C . ALA A 1 92 ? -21.627 1.789 20.729 1.00 95.12 92 ALA A C 1
ATOM 693 O O . ALA A 1 92 ? -22.464 0.887 20.815 1.00 95.12 92 ALA A O 1
ATOM 694 N N . ARG A 1 93 ? -20.947 2.241 21.786 1.00 96.50 93 ARG A N 1
ATOM 695 C CA . ARG A 1 93 ? -21.177 1.773 23.156 1.00 96.50 93 ARG A CA 1
ATOM 696 C C . ARG A 1 93 ? -22.571 2.148 23.654 1.00 96.50 93 ARG A C 1
ATOM 698 O O . ARG A 1 93 ? -23.289 1.295 24.164 1.00 96.50 93 ARG A O 1
ATOM 705 N N . ASP A 1 94 ? -22.963 3.407 23.481 1.00 96.06 94 ASP A N 1
ATOM 706 C CA . ASP A 1 94 ? -24.260 3.922 23.928 1.00 96.06 94 ASP A CA 1
ATOM 707 C C . ASP A 1 94 ? -25.418 3.265 23.141 1.00 96.06 94 ASP A C 1
ATOM 709 O O . ASP A 1 94 ? -26.497 3.049 23.688 1.00 96.06 94 ASP A O 1
ATOM 713 N N . ALA A 1 95 ? -25.173 2.850 21.892 1.00 94.69 95 ALA A N 1
ATOM 714 C CA . ALA A 1 95 ? -26.089 2.033 21.090 1.00 94.69 95 ALA A CA 1
ATOM 715 C C . ALA A 1 95 ? -26.074 0.526 21.436 1.00 94.69 95 ALA A C 1
ATOM 717 O O . ALA A 1 95 ? -26.754 -0.254 20.770 1.00 94.69 95 ALA A O 1
ATOM 718 N N . GLY A 1 96 ? -25.283 0.086 22.422 1.00 93.62 96 GLY A N 1
ATOM 719 C CA . GLY A 1 96 ? -25.180 -1.319 22.831 1.00 93.62 96 GLY A CA 1
ATOM 720 C C . GLY A 1 96 ? -24.484 -2.238 21.818 1.00 93.62 96 GLY A C 1
ATOM 721 O O . GLY A 1 96 ? -24.549 -3.456 21.962 1.00 93.62 96 GLY A O 1
ATOM 722 N N . ARG A 1 97 ? -23.812 -1.680 20.800 1.00 94.50 97 ARG A N 1
ATOM 723 C CA . ARG A 1 97 ? -23.074 -2.448 19.779 1.00 94.50 97 ARG A CA 1
ATOM 724 C C . ARG A 1 97 ? -21.724 -2.959 20.272 1.00 94.50 97 ARG A C 1
ATOM 726 O O . ARG A 1 97 ? -21.155 -3.848 19.648 1.00 94.50 97 ARG A O 1
ATOM 733 N N . ILE A 1 98 ? -21.197 -2.359 21.339 1.00 96.12 98 ILE A N 1
ATOM 734 C CA . ILE A 1 98 ? -19.928 -2.714 21.978 1.00 96.12 98 ILE A CA 1
ATOM 735 C C . ILE A 1 98 ? -20.148 -2.705 23.490 1.00 96.12 98 ILE A C 1
ATOM 737 O O . ILE A 1 98 ? -20.803 -1.809 24.027 1.00 96.12 98 ILE A O 1
ATOM 741 N N . THR A 1 99 ? -19.603 -3.702 24.184 1.00 96.44 99 THR A N 1
ATOM 742 C CA . THR A 1 99 ? -19.661 -3.776 25.649 1.00 96.44 99 THR A CA 1
ATOM 743 C C . THR A 1 99 ? -18.811 -2.674 26.288 1.00 96.44 99 THR A C 1
ATOM 745 O O . THR A 1 99 ? -17.865 -2.178 25.683 1.00 96.44 99 THR A O 1
ATOM 748 N N . GLN A 1 100 ? -19.096 -2.305 27.542 1.00 96.19 100 GLN A N 1
ATOM 749 C CA . GLN A 1 100 ? -18.271 -1.328 28.268 1.00 96.19 100 GLN A CA 1
ATOM 750 C C . GLN A 1 100 ? -16.793 -1.751 28.306 1.00 96.19 100 GLN A C 1
ATOM 752 O O . GLN A 1 100 ? -15.926 -0.962 27.952 1.00 96.19 100 GLN A O 1
ATOM 757 N N . ALA A 1 101 ? -16.525 -3.016 28.648 1.00 96.81 101 ALA A N 1
ATOM 758 C CA . ALA A 1 101 ? -15.168 -3.557 28.692 1.00 96.81 101 ALA A CA 1
ATOM 759 C C . ALA A 1 101 ? -14.475 -3.518 27.318 1.00 96.81 101 ALA A C 1
ATOM 761 O O . ALA A 1 101 ? -13.310 -3.144 27.234 1.00 96.81 101 ALA A O 1
ATOM 762 N N . GLY A 1 102 ? -15.194 -3.853 26.239 1.00 96.56 102 GLY A N 1
ATOM 763 C CA . GLY A 1 102 ? -14.655 -3.779 24.880 1.00 96.56 102 GLY A CA 1
ATOM 764 C C . GLY A 1 102 ? -14.382 -2.344 24.425 1.00 96.56 102 GLY A C 1
ATOM 765 O O . GLY A 1 102 ? -13.379 -2.086 23.768 1.00 96.56 102 GLY A O 1
ATOM 766 N N . ALA A 1 103 ? -15.237 -1.392 24.807 1.00 97.06 103 ALA A N 1
ATOM 767 C CA . ALA A 1 103 ? -15.026 0.020 24.511 1.00 97.06 103 ALA A CA 1
ATOM 768 C C . ALA A 1 103 ? -13.807 0.584 25.259 1.00 97.06 103 ALA A C 1
ATOM 770 O O . ALA A 1 103 ? -13.037 1.341 24.672 1.00 97.06 103 ALA A O 1
ATOM 771 N N . ASP A 1 104 ? -13.602 0.192 26.518 1.00 97.62 104 ASP A N 1
ATOM 772 C CA . ASP A 1 104 ? -12.438 0.610 27.307 1.00 97.62 104 ASP A CA 1
ATOM 773 C C . ASP A 1 104 ? -11.129 0.027 26.742 1.00 97.62 104 ASP A C 1
ATOM 775 O O . ASP A 1 104 ? -10.134 0.747 26.638 1.00 97.62 104 ASP A O 1
ATOM 779 N N . ASP A 1 105 ? -11.149 -1.237 26.301 1.00 97.94 105 ASP A N 1
ATOM 780 C CA . ASP A 1 105 ? -10.019 -1.901 25.634 1.00 97.94 105 ASP A CA 1
ATOM 781 C C . ASP A 1 105 ? -9.638 -1.198 24.317 1.00 97.94 105 ASP A C 1
ATOM 783 O O . ASP A 1 105 ? -8.493 -0.773 24.136 1.00 97.94 105 ASP A O 1
ATOM 787 N N . ILE A 1 106 ? -10.620 -0.952 23.437 1.00 98.06 106 ILE A N 1
ATOM 788 C CA . ILE A 1 106 ? -10.401 -0.226 22.174 1.00 98.06 106 ILE A CA 1
ATOM 789 C C . ILE A 1 106 ? -9.895 1.198 22.446 1.00 98.06 106 ILE A C 1
ATOM 791 O O . ILE A 1 106 ? -8.996 1.681 21.755 1.00 98.06 106 ILE A O 1
ATOM 795 N N . ALA A 1 107 ? -10.451 1.895 23.443 1.00 97.94 107 ALA A N 1
ATOM 796 C CA . ALA A 1 107 ? -10.045 3.258 23.780 1.00 97.94 107 ALA A CA 1
ATOM 797 C C . ALA A 1 107 ? -8.593 3.323 24.280 1.00 97.94 107 ALA A C 1
ATOM 799 O O . ALA A 1 107 ? -7.859 4.250 23.918 1.00 97.94 107 ALA A O 1
ATOM 800 N N . ALA A 1 108 ? -8.168 2.347 25.089 1.00 98.19 108 ALA A N 1
ATOM 801 C CA . ALA A 1 108 ? -6.794 2.238 25.563 1.00 98.19 108 ALA A CA 1
ATOM 802 C C . ALA A 1 108 ? -5.822 1.980 24.400 1.00 98.19 108 ALA A C 1
ATOM 804 O O . ALA A 1 108 ? -4.846 2.723 24.249 1.00 98.19 108 ALA A O 1
ATOM 805 N N . ALA A 1 109 ? -6.134 1.007 23.536 1.00 98.25 109 ALA A N 1
ATOM 806 C CA . ALA A 1 109 ? -5.328 0.690 22.358 1.00 98.25 109 ALA A CA 1
ATOM 807 C C . ALA A 1 109 ? -5.234 1.882 21.387 1.00 98.25 109 ALA A C 1
ATOM 809 O O . ALA A 1 109 ? -4.146 2.234 20.930 1.00 98.25 109 ALA A O 1
ATOM 810 N N . TRP A 1 110 ? -6.352 2.577 21.142 1.00 98.19 110 TRP A N 1
ATOM 811 C CA . TRP A 1 110 ? -6.394 3.785 20.313 1.00 98.19 110 TRP A CA 1
ATOM 812 C C . TRP A 1 110 ? -5.490 4.888 20.858 1.00 98.19 110 TRP A C 1
ATOM 814 O O . TRP A 1 110 ? -4.718 5.485 20.110 1.00 98.19 110 TRP A O 1
ATOM 824 N N . LYS A 1 111 ? -5.564 5.161 22.166 1.00 98.00 111 LYS A N 1
ATOM 825 C CA . LYS A 1 111 ? -4.749 6.196 22.810 1.00 98.00 111 LYS A CA 1
ATOM 826 C C . LYS A 1 111 ? -3.257 5.883 22.694 1.00 98.00 111 LYS A C 1
ATOM 828 O O . LYS A 1 111 ? -2.476 6.789 22.405 1.00 98.00 111 LYS A O 1
ATOM 833 N N . GLN A 1 112 ? -2.872 4.626 22.914 1.00 98.19 112 GLN A N 1
ATOM 834 C CA . GLN A 1 112 ? -1.484 4.184 22.798 1.00 98.19 112 GLN A CA 1
ATOM 835 C C . GLN A 1 112 ? -0.972 4.319 21.361 1.00 98.19 112 GLN A C 1
ATOM 837 O O . GLN A 1 112 ? 0.077 4.925 21.142 1.00 98.19 112 GLN A O 1
ATOM 842 N N . PHE A 1 113 ? -1.730 3.815 20.384 1.00 98.44 113 PHE A N 1
ATOM 843 C CA . PHE A 1 113 ? -1.386 3.933 18.970 1.00 98.44 113 PHE A CA 1
ATOM 844 C C . PHE A 1 113 ? -1.283 5.399 18.528 1.00 98.44 113 PHE A C 1
ATOM 846 O O . PHE A 1 113 ? -0.270 5.792 17.958 1.00 98.44 113 PHE A O 1
ATOM 853 N N . ALA A 1 114 ? -2.283 6.232 18.833 1.00 97.56 114 ALA A N 1
ATOM 854 C CA . ALA A 1 114 ? -2.308 7.630 18.407 1.00 97.56 114 ALA A CA 1
ATOM 855 C C . ALA A 1 114 ? -1.117 8.437 18.955 1.00 97.56 114 ALA A C 1
ATOM 857 O O . ALA A 1 114 ? -0.571 9.279 18.239 1.00 97.56 114 ALA A O 1
ATOM 858 N N . ALA A 1 115 ? -0.698 8.169 20.198 1.00 97.50 115 ALA A N 1
ATOM 859 C CA . ALA A 1 115 ? 0.488 8.783 20.789 1.00 97.50 115 ALA A CA 1
ATOM 860 C C . ALA A 1 115 ? 1.767 8.348 20.054 1.00 97.50 115 ALA A C 1
ATOM 862 O O . ALA A 1 115 ? 2.478 9.192 19.512 1.00 97.50 115 ALA A O 1
ATOM 863 N N . LEU A 1 116 ? 2.003 7.035 19.943 1.00 98.00 116 LEU A N 1
ATOM 864 C CA . LEU A 1 116 ? 3.202 6.495 19.294 1.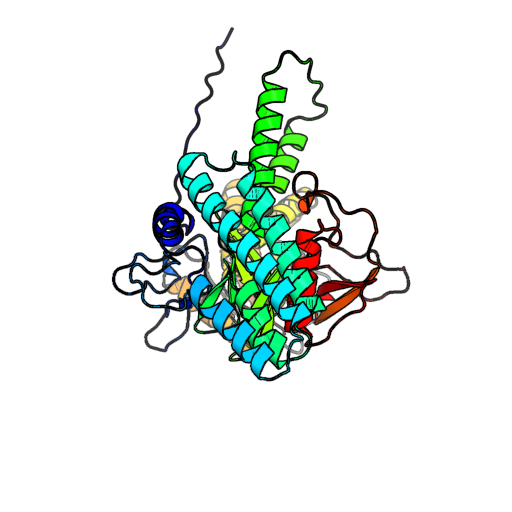00 98.00 116 LEU A CA 1
ATOM 865 C C . LEU A 1 116 ? 3.299 6.883 17.816 1.00 98.00 116 LEU A C 1
ATOM 867 O O . LEU A 1 116 ? 4.384 7.194 17.334 1.00 98.00 116 LEU A O 1
ATOM 871 N N . TYR A 1 117 ? 2.178 6.899 17.097 1.00 98.00 117 TYR A N 1
ATOM 872 C CA . TYR A 1 117 ? 2.130 7.301 15.695 1.00 98.00 117 TYR A CA 1
ATOM 873 C C . TYR A 1 117 ? 2.460 8.791 15.517 1.00 98.00 117 TYR A C 1
ATOM 875 O O . TYR A 1 117 ? 3.236 9.154 14.635 1.00 98.00 117 TYR A O 1
ATOM 883 N N . THR A 1 118 ? 1.949 9.659 16.395 1.00 96.62 118 THR A N 1
ATOM 884 C CA . THR A 1 118 ? 2.289 11.094 16.384 1.00 96.62 118 THR A CA 1
ATOM 885 C C . THR A 1 118 ? 3.780 11.320 16.659 1.00 96.62 118 THR A C 1
ATOM 887 O O . THR A 1 118 ? 4.442 12.093 15.955 1.00 96.62 118 THR A O 1
ATOM 890 N N . ASP A 1 119 ? 4.332 10.597 17.634 1.00 96.50 119 ASP A N 1
ATOM 891 C CA . ASP A 1 119 ? 5.757 10.646 17.962 1.00 96.50 119 ASP A CA 1
ATOM 892 C C . ASP A 1 119 ? 6.619 10.099 16.817 1.00 96.50 119 ASP A C 1
ATOM 894 O O . ASP A 1 119 ? 7.686 10.645 16.528 1.00 96.50 119 ASP A O 1
ATOM 898 N N . ALA A 1 120 ? 6.159 9.057 16.121 1.00 96.88 120 ALA A N 1
ATOM 899 C CA . ALA A 1 120 ? 6.838 8.481 14.965 1.00 96.88 120 ALA A CA 1
ATOM 900 C C . ALA A 1 120 ? 6.910 9.457 13.785 1.00 96.88 120 ALA A C 1
ATOM 902 O O . ALA A 1 120 ? 7.981 9.610 13.203 1.00 96.88 120 ALA A O 1
ATOM 903 N N . LEU A 1 121 ? 5.825 10.171 13.463 1.00 96.00 121 LEU A N 1
ATOM 904 C CA . LEU A 1 121 ? 5.839 11.193 12.405 1.00 96.00 121 LEU A CA 1
ATOM 905 C C . LEU A 1 121 ? 6.785 12.351 12.738 1.00 96.00 121 LEU A C 1
ATOM 907 O O . LEU A 1 121 ? 7.519 12.832 11.875 1.00 96.00 121 LEU A O 1
ATOM 911 N N . THR A 1 122 ? 6.809 12.770 14.004 1.00 95.44 122 THR A N 1
ATOM 912 C CA . THR A 1 122 ? 7.744 13.799 14.482 1.00 95.44 122 THR A CA 1
ATOM 913 C C . THR A 1 122 ? 9.192 13.301 14.409 1.00 95.44 122 THR A C 1
ATOM 915 O O . THR A 1 122 ? 10.082 14.024 13.961 1.00 95.44 122 THR A O 1
ATOM 918 N N . SER A 1 123 ? 9.425 12.041 14.789 1.00 94.69 123 SER A N 1
ATOM 919 C CA . SER A 1 123 ? 10.738 11.387 14.728 1.00 94.69 123 SER A CA 1
ATOM 920 C C . SER A 1 123 ? 11.235 11.207 13.295 1.00 94.69 123 SER A C 1
ATOM 922 O O . SER A 1 123 ? 12.432 11.350 13.048 1.00 94.69 123 SER A O 1
ATOM 924 N N . LEU A 1 124 ? 10.330 10.932 12.351 1.00 92.75 124 LEU A N 1
ATOM 925 C CA . LEU A 1 124 ? 10.648 10.808 10.931 1.00 92.75 124 LEU A CA 1
ATOM 926 C C . LEU A 1 124 ? 11.212 12.121 10.375 1.00 92.75 124 LEU A C 1
ATOM 928 O O . LEU A 1 124 ? 12.185 12.095 9.628 1.00 92.75 124 LEU A O 1
ATOM 932 N N . GLN A 1 125 ? 10.650 13.267 10.772 1.00 91.62 125 GLN A N 1
ATOM 933 C CA . GLN A 1 125 ? 11.155 14.572 10.342 1.00 91.62 125 GLN A CA 1
ATOM 934 C C . GLN A 1 125 ? 12.513 14.923 10.970 1.00 91.62 125 GLN A C 1
ATOM 936 O O . GLN A 1 125 ? 13.340 15.546 10.309 1.00 91.62 125 GLN A O 1
ATOM 941 N N . SER A 1 126 ? 12.745 14.565 12.236 1.00 90.75 126 SER A N 1
ATOM 942 C CA . SER A 1 126 ? 13.946 14.983 12.975 1.00 90.75 126 SER A CA 1
ATOM 943 C C . SER A 1 126 ? 15.138 14.033 12.827 1.00 90.75 126 SER A C 1
ATOM 945 O O . SER A 1 126 ? 16.274 14.486 12.722 1.00 90.75 126 SER A O 1
ATOM 947 N N . SER A 1 127 ? 14.887 12.724 12.829 1.00 88.12 127 SER A N 1
ATOM 948 C CA . SER A 1 127 ? 15.905 11.663 12.892 1.00 88.12 127 SER A CA 1
ATOM 949 C C . SER A 1 127 ? 15.807 10.645 11.750 1.00 88.12 127 SER A C 1
ATOM 951 O O . SER A 1 127 ? 16.598 9.701 11.691 1.00 88.12 127 SER A O 1
ATOM 953 N N . GLY A 1 128 ? 14.841 10.810 10.841 1.00 88.56 128 GLY A N 1
ATOM 954 C CA . GLY A 1 128 ? 14.555 9.832 9.795 1.00 88.56 128 GLY A CA 1
ATOM 955 C C . GLY A 1 128 ? 14.076 8.498 10.371 1.00 88.56 128 GLY A C 1
ATOM 956 O O . GLY A 1 128 ? 13.438 8.440 11.419 1.00 88.56 128 GLY A O 1
ATOM 957 N N . TYR A 1 129 ? 14.416 7.400 9.697 1.00 90.31 129 TYR A N 1
ATOM 958 C CA . TYR A 1 129 ? 13.963 6.045 10.039 1.00 90.31 129 TYR A CA 1
ATOM 959 C C . TYR A 1 129 ? 14.724 5.370 11.203 1.00 90.31 129 TYR A C 1
ATOM 961 O O . TYR A 1 129 ? 14.510 4.193 11.509 1.00 90.31 129 TYR A O 1
ATOM 969 N N . ALA A 1 130 ? 15.622 6.096 11.875 1.00 88.88 130 ALA A N 1
ATOM 970 C CA . ALA A 1 130 ? 16.428 5.548 12.964 1.00 88.88 130 ALA A CA 1
ATOM 971 C C . ALA A 1 130 ? 15.611 5.308 14.246 1.00 88.88 130 ALA A C 1
ATOM 973 O O . ALA A 1 130 ? 15.872 4.344 14.964 1.00 88.88 130 ALA A O 1
ATOM 974 N N . SER A 1 131 ? 14.592 6.127 14.524 1.00 92.62 131 SER A N 1
ATOM 975 C CA . SER A 1 131 ? 13.848 6.064 15.788 1.00 92.62 131 SER A CA 1
ATOM 976 C C . SER A 1 131 ? 13.099 4.742 15.998 1.00 92.62 131 SER A C 1
ATOM 978 O O . SER A 1 131 ? 12.386 4.257 15.118 1.00 92.62 131 SER A O 1
ATOM 980 N N . ALA A 1 132 ? 13.205 4.164 17.198 1.00 92.12 132 ALA A N 1
ATOM 981 C CA . ALA A 1 132 ? 12.472 2.955 17.585 1.00 92.12 132 ALA A CA 1
ATOM 982 C C . ALA A 1 132 ? 10.943 3.150 17.582 1.00 92.12 132 ALA A C 1
ATOM 984 O O . ALA A 1 132 ? 10.210 2.191 17.336 1.00 92.12 132 ALA A O 1
ATOM 985 N N . THR A 1 133 ? 10.461 4.385 17.776 1.00 94.56 133 THR A N 1
ATOM 986 C CA . THR A 1 133 ? 9.021 4.705 17.777 1.00 94.56 133 THR A CA 1
ATOM 987 C C . THR A 1 133 ? 8.348 4.406 16.437 1.00 94.56 133 THR A C 1
ATOM 989 O O . THR A 1 133 ? 7.171 4.060 16.415 1.00 94.56 133 THR A O 1
ATOM 992 N N . ILE A 1 134 ? 9.101 4.453 15.331 1.00 94.12 134 ILE A N 1
ATOM 993 C CA . ILE A 1 134 ? 8.604 4.183 13.972 1.00 94.12 134 ILE A CA 1
ATOM 994 C C . ILE A 1 134 ? 8.148 2.728 13.809 1.00 94.12 134 ILE A C 1
ATOM 996 O O . ILE A 1 134 ? 7.163 2.468 13.117 1.00 94.12 134 ILE A O 1
ATOM 1000 N N . VAL A 1 135 ? 8.824 1.794 14.484 1.00 95.25 135 VAL A N 1
ATOM 1001 C CA . VAL A 1 135 ? 8.440 0.375 14.504 1.00 95.25 135 VAL A CA 1
ATOM 1002 C C . VAL A 1 135 ? 7.392 0.128 15.588 1.00 95.25 135 VAL A C 1
ATOM 1004 O O . VAL A 1 135 ? 6.362 -0.473 15.306 1.00 95.25 135 VAL A O 1
ATOM 1007 N N . ALA A 1 136 ? 7.584 0.678 16.793 1.00 96.56 136 ALA A N 1
ATOM 1008 C CA . ALA A 1 136 ? 6.671 0.463 17.919 1.00 96.56 136 ALA A CA 1
ATOM 1009 C C . ALA A 1 136 ? 5.227 0.929 17.642 1.00 96.56 136 ALA A C 1
ATOM 1011 O O . ALA A 1 136 ? 4.275 0.319 18.129 1.00 96.56 136 ALA A O 1
ATOM 1012 N N . GLN A 1 137 ? 5.034 1.992 16.850 1.00 97.56 137 GLN A N 1
ATOM 1013 C CA . GLN A 1 137 ? 3.687 2.428 16.466 1.00 97.56 137 GLN A CA 1
ATOM 1014 C C . GLN A 1 137 ? 2.960 1.410 15.573 1.00 97.56 137 GLN A C 1
ATOM 1016 O O . GLN A 1 137 ? 1.739 1.323 15.651 1.00 97.56 137 GLN A O 1
ATOM 1021 N N . ALA A 1 138 ? 3.681 0.612 14.774 1.00 97.56 138 ALA A N 1
ATOM 1022 C CA . ALA A 1 138 ? 3.075 -0.418 13.932 1.00 97.56 138 ALA A CA 1
ATOM 1023 C C . ALA A 1 138 ? 2.582 -1.608 14.765 1.00 97.56 138 ALA A C 1
ATOM 1025 O O . ALA A 1 138 ? 1.486 -2.106 14.518 1.00 97.56 138 ALA A O 1
ATOM 1026 N N . ASP A 1 139 ? 3.319 -1.999 15.807 1.00 97.19 139 ASP A N 1
ATOM 1027 C CA . ASP A 1 139 ? 2.852 -3.009 16.765 1.00 97.19 139 ASP A CA 1
ATOM 1028 C C . ASP A 1 139 ? 1.618 -2.510 17.533 1.00 97.19 139 ASP A C 1
ATOM 1030 O O . ASP A 1 139 ? 0.629 -3.229 17.679 1.00 97.19 139 ASP A O 1
ATOM 1034 N N . ALA A 1 140 ? 1.621 -1.238 17.953 1.00 98.12 140 ALA A N 1
ATOM 1035 C CA . ALA A 1 140 ? 0.455 -0.610 18.576 1.00 98.12 140 ALA A CA 1
ATOM 1036 C C . ALA A 1 140 ? -0.748 -0.515 17.618 1.00 98.12 140 ALA A C 1
ATOM 1038 O O . ALA A 1 140 ? -1.892 -0.666 18.049 1.00 98.12 140 ALA A O 1
ATOM 1039 N N . TYR A 1 141 ? -0.502 -0.302 16.323 1.00 98.44 141 TYR A N 1
ATOM 1040 C CA . TYR A 1 141 ? -1.534 -0.343 15.290 1.00 98.44 141 TYR A CA 1
ATOM 1041 C C . TYR A 1 141 ? -2.131 -1.749 15.156 1.00 98.44 141 TYR A C 1
ATOM 1043 O O . TYR A 1 141 ? -3.350 -1.895 15.181 1.00 98.44 141 TYR A O 1
ATOM 1051 N N . GLY A 1 142 ? -1.292 -2.788 15.113 1.00 97.38 142 GLY A N 1
ATOM 1052 C CA . GLY A 1 142 ? -1.740 -4.182 15.121 1.00 97.38 142 GLY A CA 1
ATOM 1053 C C . GLY A 1 142 ? -2.573 -4.528 16.360 1.00 97.38 142 GLY A C 1
ATOM 1054 O O . GLY A 1 142 ? -3.649 -5.111 16.243 1.00 97.38 142 GLY A O 1
ATOM 1055 N N . ALA A 1 143 ? -2.141 -4.090 17.546 1.00 97.69 143 ALA A N 1
ATOM 1056 C CA . ALA A 1 143 ? -2.886 -4.281 18.791 1.00 97.69 143 ALA A CA 1
ATOM 1057 C C . ALA A 1 143 ? -4.269 -3.601 18.767 1.00 97.69 143 ALA A C 1
ATOM 1059 O O . ALA A 1 143 ? -5.259 -4.192 19.204 1.00 97.69 143 ALA A O 1
ATOM 1060 N N . LEU A 1 144 ? -4.360 -2.387 18.209 1.00 98.31 144 LEU A N 1
ATOM 1061 C CA . LEU A 1 144 ? -5.632 -1.694 17.994 1.00 98.31 144 LEU A CA 1
ATOM 1062 C C . LEU A 1 144 ? -6.551 -2.482 17.051 1.00 98.31 144 LEU A C 1
ATOM 1064 O O . LEU A 1 144 ? -7.726 -2.663 17.367 1.00 98.31 144 LEU A O 1
ATOM 1068 N N . LEU A 1 145 ? -6.036 -2.969 15.920 1.00 97.25 145 LEU A N 1
ATOM 1069 C CA . LEU A 1 145 ? -6.824 -3.752 14.964 1.00 97.25 145 LEU A CA 1
ATOM 1070 C C . LEU A 1 145 ? -7.329 -5.062 15.580 1.00 97.25 145 LEU A C 1
ATOM 1072 O O . LEU A 1 145 ? -8.508 -5.381 15.442 1.00 97.25 145 LEU A O 1
ATOM 1076 N N . ASN A 1 146 ? -6.496 -5.761 16.350 1.00 95.50 146 ASN A N 1
ATOM 1077 C CA . ASN A 1 146 ? -6.908 -6.963 17.077 1.00 95.50 146 ASN A CA 1
ATOM 1078 C C . ASN A 1 146 ? -8.005 -6.670 18.112 1.00 95.50 146 ASN A C 1
ATOM 1080 O O . ASN A 1 146 ? -8.980 -7.418 18.210 1.00 95.50 146 ASN A O 1
ATOM 1084 N N . SER A 1 147 ? -7.897 -5.561 18.855 1.00 96.25 147 SER A N 1
ATOM 1085 C CA . SER A 1 147 ? -8.947 -5.140 19.793 1.00 96.25 147 SER A CA 1
ATOM 1086 C C . SER A 1 147 ? -10.261 -4.811 19.069 1.00 96.25 147 SER A C 1
ATOM 1088 O O . SER A 1 147 ? -11.338 -5.177 19.546 1.00 96.25 147 SER A O 1
ATOM 1090 N N . LEU A 1 148 ? -10.195 -4.193 17.885 1.00 95.38 148 LEU A N 1
ATOM 1091 C CA . LEU A 1 148 ? -11.368 -3.927 17.048 1.00 95.38 148 LEU A CA 1
ATOM 1092 C C . LEU A 1 148 ? -12.024 -5.214 16.546 1.00 95.38 148 LEU A C 1
ATOM 1094 O O . LEU A 1 148 ? -13.229 -5.379 16.720 1.00 95.38 148 LEU A O 1
ATOM 1098 N N . ILE A 1 149 ? -11.250 -6.146 15.988 1.00 93.06 149 ILE A N 1
ATOM 1099 C CA . ILE A 1 149 ? -11.762 -7.432 15.489 1.00 93.06 149 ILE A CA 1
ATOM 1100 C C . ILE A 1 149 ? -12.444 -8.218 16.617 1.00 93.06 149 ILE A C 1
ATOM 1102 O O . ILE A 1 149 ? -13.508 -8.803 16.416 1.00 93.06 149 ILE A O 1
ATOM 1106 N N . LYS A 1 150 ? -11.862 -8.188 17.820 1.00 93.12 150 LYS A N 1
ATOM 1107 C CA . LYS A 1 150 ? -12.376 -8.896 18.996 1.00 93.12 150 LYS A CA 1
ATOM 1108 C C . LYS A 1 150 ? -13.647 -8.271 19.574 1.00 93.12 150 LYS A C 1
ATOM 1110 O O . LYS A 1 150 ? -14.568 -8.995 19.945 1.00 93.12 150 LYS A O 1
ATOM 1115 N N . ASN A 1 151 ? -13.685 -6.946 19.718 1.00 94.19 151 ASN A N 1
ATOM 1116 C CA . ASN A 1 151 ? -14.714 -6.264 20.512 1.00 94.19 151 ASN A CA 1
ATOM 1117 C C . ASN A 1 151 ? -15.774 -5.536 19.664 1.00 94.19 151 ASN A C 1
ATOM 1119 O O . ASN A 1 151 ? -16.891 -5.328 20.138 1.00 94.19 151 ASN A O 1
ATOM 1123 N N . ALA A 1 152 ? -15.450 -5.140 18.431 1.00 92.19 152 ALA A N 1
ATOM 1124 C CA . ALA A 1 152 ? -16.302 -4.350 17.538 1.00 92.19 152 ALA A CA 1
ATOM 1125 C C . ALA A 1 152 ? -16.845 -5.208 16.377 1.00 92.19 152 ALA A C 1
ATOM 1127 O O . ALA A 1 152 ? -16.681 -4.891 15.200 1.00 92.19 152 ALA A O 1
ATOM 1128 N N . ILE A 1 153 ? -17.520 -6.308 16.722 1.00 90.00 153 ILE A N 1
ATOM 1129 C CA . ILE A 1 153 ? -18.070 -7.275 15.757 1.00 90.00 153 ILE A CA 1
ATOM 1130 C C . ILE A 1 153 ? -19.335 -6.717 15.077 1.00 90.00 153 ILE A C 1
ATOM 1132 O O . ILE A 1 153 ? -20.086 -5.944 15.673 1.00 90.00 153 ILE A O 1
ATOM 1136 N N . GLY A 1 154 ? -19.604 -7.140 13.839 1.00 90.38 154 GLY A N 1
ATOM 1137 C CA . GLY A 1 154 ? -20.836 -6.840 13.099 1.00 90.38 154 GLY A CA 1
ATOM 1138 C C . GLY A 1 154 ? -20.702 -5.692 12.095 1.00 90.38 154 GLY A C 1
ATOM 1139 O O . GLY A 1 154 ? -19.801 -4.862 12.182 1.00 90.38 154 GLY A O 1
ATOM 1140 N N . ASP A 1 155 ? -21.619 -5.634 11.129 1.00 90.69 155 ASP A N 1
ATOM 1141 C CA . ASP A 1 155 ? -21.476 -4.782 9.935 1.00 90.69 155 ASP A CA 1
ATOM 1142 C C . ASP A 1 155 ? -21.419 -3.284 10.237 1.00 90.69 155 ASP A C 1
ATOM 1144 O O . ASP A 1 155 ? -20.592 -2.564 9.682 1.00 90.69 155 ASP A O 1
ATOM 1148 N N . LEU A 1 156 ? -22.244 -2.805 11.173 1.00 92.25 156 LEU A N 1
ATOM 1149 C CA . LEU A 1 156 ? -22.224 -1.396 11.573 1.00 92.25 156 LEU A CA 1
ATOM 1150 C C . LEU A 1 156 ? -20.916 -1.016 12.272 1.00 92.25 156 LEU A C 1
ATOM 1152 O O . LEU A 1 156 ? -20.449 0.108 12.126 1.00 92.25 156 LEU A O 1
ATOM 1156 N N . ASN A 1 157 ? -20.317 -1.929 13.038 1.00 93.69 157 ASN A N 1
ATOM 1157 C CA . ASN A 1 157 ? -19.039 -1.682 13.702 1.00 93.69 157 ASN A CA 1
ATOM 1158 C C . ASN A 1 157 ? -17.869 -1.752 12.707 1.00 93.69 157 ASN A C 1
ATOM 1160 O O . ASN A 1 157 ? -16.952 -0.933 12.783 1.00 93.69 157 ASN A O 1
ATOM 1164 N N . ARG A 1 158 ? -17.931 -2.655 11.719 1.00 92.50 158 ARG A N 1
ATOM 1165 C CA . ARG A 1 158 ? -16.971 -2.703 10.604 1.00 92.50 158 ARG A CA 1
ATOM 1166 C C . ARG A 1 158 ? -16.950 -1.378 9.842 1.00 92.50 158 ARG A C 1
ATOM 1168 O O . ARG A 1 158 ? -15.888 -0.774 9.727 1.00 92.50 158 ARG A O 1
ATOM 1175 N N . ARG A 1 159 ? -18.125 -0.882 9.446 1.00 92.38 159 ARG A N 1
ATOM 1176 C CA . ARG A 1 159 ? -18.276 0.384 8.716 1.00 92.38 159 ARG A CA 1
ATOM 1177 C C . ARG A 1 159 ? -17.936 1.616 9.552 1.00 92.38 159 ARG A C 1
ATOM 1179 O O . ARG A 1 159 ? -17.178 2.483 9.132 1.00 92.38 159 ARG A O 1
ATOM 1186 N N . ASP A 1 160 ? -18.513 1.726 10.747 1.00 92.56 160 ASP A N 1
ATOM 1187 C CA . ASP A 1 160 ? -18.418 2.962 11.528 1.00 92.56 160 ASP A CA 1
ATOM 1188 C C . ASP A 1 160 ? -17.120 3.061 12.332 1.00 92.56 160 ASP A C 1
ATOM 1190 O O . ASP A 1 160 ? -16.798 4.150 12.786 1.00 92.56 160 ASP A O 1
ATOM 1194 N N . ILE A 1 161 ? -16.392 1.964 12.570 1.00 93.00 161 ILE A N 1
ATOM 1195 C CA . ILE A 1 161 ? -15.222 1.962 13.466 1.00 93.00 161 ILE A CA 1
ATOM 1196 C C . ILE A 1 161 ? -13.991 1.361 12.789 1.00 93.00 161 ILE A C 1
ATOM 1198 O O . ILE A 1 161 ? -12.941 2.001 12.798 1.00 93.00 161 ILE A O 1
ATOM 1202 N N . CYS A 1 162 ? -14.094 0.175 12.181 1.00 94.06 162 CYS A N 1
ATOM 1203 C CA . CYS A 1 162 ? -12.923 -0.512 11.619 1.00 94.06 162 CYS A CA 1
ATOM 1204 C C . CYS A 1 162 ? -12.415 0.157 10.332 1.00 94.06 162 CYS A C 1
ATOM 1206 O O . CYS A 1 162 ? -11.242 0.523 10.250 1.00 94.06 162 CYS A O 1
ATOM 1208 N N . GLU A 1 163 ? -13.299 0.386 9.356 1.00 93.81 163 GLU A N 1
ATOM 1209 C CA . GLU A 1 163 ? -12.996 1.093 8.103 1.00 93.81 163 GLU A CA 1
ATOM 1210 C C . GLU A 1 163 ? -12.278 2.430 8.354 1.00 93.81 163 GLU A C 1
ATOM 1212 O O . GLU A 1 163 ? -11.222 2.674 7.765 1.00 93.81 163 GLU A O 1
ATOM 1217 N N . PRO A 1 164 ? -12.753 3.288 9.279 1.00 93.62 164 PRO A N 1
ATOM 1218 C CA . PRO A 1 164 ? -12.035 4.471 9.701 1.00 93.62 164 PRO A CA 1
ATOM 1219 C C . PRO A 1 164 ? -10.554 4.327 10.021 1.00 93.62 164 PRO A C 1
ATOM 1221 O O . PRO A 1 164 ? -9.791 5.227 9.665 1.00 93.62 164 PRO A O 1
ATOM 1224 N N . VAL A 1 165 ? -10.184 3.254 10.716 1.00 95.94 165 VAL A N 1
ATOM 1225 C CA . VAL A 1 165 ? -8.824 2.988 11.196 1.00 95.94 165 VAL A CA 1
ATOM 1226 C C . VAL A 1 165 ? -7.959 2.394 10.085 1.00 95.94 165 VAL A C 1
ATOM 1228 O O . VAL A 1 165 ? -6.782 2.736 9.985 1.00 95.94 165 VAL A O 1
ATOM 1231 N N . LEU A 1 166 ? -8.540 1.586 9.194 1.00 95.31 166 LEU A N 1
ATOM 1232 C CA . LEU A 1 166 ? -7.856 1.058 8.004 1.00 95.31 166 LEU A CA 1
ATOM 1233 C C . LEU A 1 166 ? -7.501 2.139 6.976 1.00 95.31 166 LEU A C 1
ATOM 1235 O O . LEU A 1 166 ? -6.602 1.951 6.165 1.00 95.31 166 LEU A O 1
ATOM 1239 N N . ARG A 1 167 ? -8.181 3.290 7.013 1.00 93.12 167 ARG A N 1
ATOM 1240 C CA . ARG A 1 167 ? -7.912 4.426 6.112 1.00 93.12 167 ARG A CA 1
ATOM 1241 C C . ARG A 1 167 ? -6.755 5.321 6.570 1.00 93.12 167 ARG A C 1
ATOM 1243 O O . ARG A 1 167 ? -6.452 6.308 5.903 1.00 93.12 167 ARG A O 1
ATOM 1250 N N . ILE A 1 168 ? -6.118 5.037 7.706 1.00 95.50 168 ILE A N 1
ATOM 1251 C CA . ILE A 1 168 ? -4.972 5.828 8.176 1.00 95.50 168 ILE A CA 1
ATOM 1252 C C . ILE A 1 168 ? -3.791 5.599 7.228 1.00 95.50 168 ILE A C 1
ATOM 1254 O O . ILE A 1 168 ? -3.239 4.509 7.171 1.00 95.50 168 ILE A O 1
ATOM 1258 N N . GLY A 1 169 ? -3.390 6.641 6.497 1.00 93.69 169 GLY A N 1
ATOM 1259 C CA . GLY A 1 169 ? -2.300 6.557 5.520 1.00 93.69 169 GLY A CA 1
ATOM 1260 C C . GLY A 1 169 ? -2.682 5.932 4.174 1.00 93.69 169 GLY A C 1
ATOM 1261 O O . GLY A 1 169 ? -1.799 5.737 3.345 1.00 93.69 169 GLY A O 1
ATOM 1262 N N . THR A 1 170 ? -3.972 5.676 3.936 1.00 95.31 170 THR A N 1
ATOM 1263 C CA . THR A 1 170 ? -4.501 5.215 2.642 1.00 95.31 170 THR A CA 1
ATOM 1264 C C . THR A 1 170 ? -5.417 6.282 2.057 1.00 95.31 170 THR A C 1
ATOM 1266 O O . THR A 1 170 ? -6.457 6.613 2.632 1.00 95.31 170 THR A O 1
ATOM 1269 N N . ILE A 1 171 ? -5.013 6.847 0.921 1.00 93.75 171 ILE A N 1
ATOM 1270 C CA . ILE A 1 171 ? -5.658 7.998 0.290 1.00 93.75 171 ILE A CA 1
ATOM 1271 C C . ILE A 1 171 ? -6.530 7.513 -0.858 1.00 93.75 171 ILE A C 1
ATOM 1273 O O . ILE A 1 171 ? -6.039 6.914 -1.807 1.00 93.75 171 ILE A O 1
ATOM 1277 N N . GLU A 1 172 ? -7.830 7.766 -0.773 1.00 92.25 172 GLU A N 1
ATOM 1278 C CA . GLU A 1 172 ? -8.778 7.345 -1.807 1.00 92.25 172 GLU A CA 1
ATOM 1279 C C . GLU A 1 172 ? -8.600 8.170 -3.088 1.00 92.25 172 GLU A C 1
ATOM 1281 O O . GLU A 1 172 ? -8.485 9.400 -3.025 1.00 92.25 172 GLU A O 1
ATOM 1286 N N . VAL A 1 173 ? -8.613 7.490 -4.238 1.00 90.81 173 VAL A N 1
ATOM 1287 C CA . VAL A 1 173 ? -8.597 8.106 -5.566 1.00 90.81 173 VAL A CA 1
ATOM 1288 C C . VAL A 1 173 ? -10.022 8.124 -6.122 1.00 90.81 173 VAL A C 1
ATOM 1290 O O . VAL A 1 173 ? -10.613 7.090 -6.423 1.00 90.81 173 VAL A O 1
ATOM 1293 N N . LEU A 1 174 ? -10.570 9.322 -6.291 1.00 88.00 174 LEU A N 1
ATOM 1294 C CA . LEU A 1 174 ? -11.931 9.563 -6.756 1.00 88.00 174 LEU A CA 1
ATOM 1295 C C . LEU A 1 174 ? -12.005 9.654 -8.286 1.00 88.00 174 LEU A C 1
ATOM 1297 O O . LEU A 1 174 ? -11.102 10.178 -8.943 1.00 88.00 174 LEU A O 1
ATOM 1301 N N . GLY A 1 175 ? -13.147 9.238 -8.836 1.00 75.12 175 GLY A N 1
ATOM 1302 C CA . GLY A 1 175 ? -13.568 9.553 -10.204 1.00 75.12 175 GLY A CA 1
ATOM 1303 C C . GLY A 1 175 ? -13.840 8.347 -11.102 1.00 75.12 175 GLY A C 1
ATOM 1304 O O . GLY A 1 175 ? -14.557 8.500 -12.079 1.00 75.12 175 GLY A O 1
ATOM 1305 N N . SER A 1 176 ? -13.327 7.154 -10.799 1.00 76.56 176 SER A N 1
ATOM 1306 C CA . SER A 1 176 ? -13.490 5.970 -11.661 1.00 76.56 176 SER A CA 1
ATOM 1307 C C . SER A 1 176 ? -13.401 4.681 -10.832 1.00 76.56 176 SER A C 1
ATOM 1309 O O . SER A 1 176 ? -13.813 4.681 -9.673 1.00 76.56 176 SER A O 1
ATOM 1311 N N . ALA A 1 177 ? -12.853 3.614 -11.421 1.00 82.62 177 ALA A N 1
ATOM 1312 C CA . ALA A 1 177 ? -12.541 2.342 -10.786 1.00 82.62 177 ALA A CA 1
ATOM 1313 C C . ALA A 1 177 ? -11.930 2.524 -9.378 1.00 82.62 177 ALA A C 1
ATOM 1315 O O . ALA A 1 177 ? -11.048 3.384 -9.200 1.00 82.62 177 ALA A O 1
ATOM 1316 N N . PRO A 1 178 ? -12.362 1.713 -8.393 1.00 89.06 178 PRO A N 1
ATOM 1317 C CA . PRO A 1 178 ? -11.838 1.752 -7.035 1.00 89.06 178 PRO A CA 1
ATOM 1318 C C . PRO A 1 178 ? -10.313 1.674 -7.017 1.00 89.06 178 PRO A C 1
ATOM 1320 O O . PRO A 1 178 ? -9.707 0.709 -7.482 1.00 89.06 178 PRO A O 1
ATOM 1323 N N . SER A 1 179 ? -9.694 2.724 -6.491 1.00 91.62 179 SER A N 1
ATOM 1324 C CA . SER A 1 179 ? -8.243 2.858 -6.414 1.00 91.62 179 SER A CA 1
ATOM 1325 C C . SER A 1 179 ? -7.868 3.715 -5.212 1.00 91.62 179 SER A C 1
ATOM 1327 O O . SER A 1 179 ? -8.639 4.568 -4.757 1.00 91.62 179 SER A O 1
ATOM 1329 N N . ALA A 1 180 ? -6.688 3.467 -4.660 1.00 94.44 180 ALA A N 1
ATOM 1330 C CA . ALA A 1 180 ? -6.158 4.245 -3.554 1.00 94.44 180 ALA A CA 1
ATOM 1331 C C . ALA A 1 180 ? -4.634 4.335 -3.639 1.00 94.44 180 ALA A C 1
ATOM 1333 O O . ALA A 1 180 ? -3.986 3.577 -4.353 1.00 94.44 180 ALA A O 1
ATOM 1334 N N . ILE A 1 181 ? -4.063 5.275 -2.896 1.00 95.50 181 ILE A N 1
ATOM 1335 C CA . ILE A 1 181 ? -2.623 5.431 -2.734 1.00 95.50 181 ILE A CA 1
ATOM 1336 C C . ILE A 1 181 ? -2.293 5.141 -1.274 1.00 95.50 181 ILE A C 1
ATOM 1338 O O . ILE A 1 181 ? -2.728 5.859 -0.371 1.00 95.50 181 ILE A O 1
ATOM 1342 N N . VAL A 1 182 ? -1.517 4.091 -1.033 1.00 96.88 182 VAL A N 1
ATOM 1343 C CA . VAL A 1 182 ? -0.896 3.835 0.266 1.00 96.88 182 VAL A CA 1
ATOM 1344 C C . VAL A 1 182 ? 0.320 4.744 0.376 1.00 96.88 182 VAL A C 1
ATOM 1346 O O . VAL A 1 182 ? 1.269 4.624 -0.397 1.00 96.88 182 VAL A O 1
ATOM 1349 N N . ALA A 1 183 ? 0.282 5.680 1.318 1.00 95.69 183 ALA A N 1
ATOM 1350 C CA . ALA A 1 183 ? 1.320 6.686 1.472 1.00 95.69 183 ALA A CA 1
ATOM 1351 C C . ALA A 1 183 ? 2.484 6.201 2.366 1.00 95.69 183 ALA A C 1
ATOM 1353 O O . ALA A 1 183 ? 2.281 5.333 3.222 1.00 95.69 183 ALA A O 1
ATOM 1354 N N . PRO A 1 184 ? 3.681 6.817 2.273 1.00 94.75 184 PRO A N 1
ATOM 1355 C CA . PRO A 1 184 ? 4.842 6.479 3.101 1.00 94.75 184 PRO A CA 1
ATOM 1356 C C . PRO A 1 184 ? 4.593 6.575 4.609 1.00 94.75 184 PRO A C 1
ATOM 1358 O O . PRO A 1 184 ? 5.269 5.915 5.393 1.00 94.75 184 PRO A O 1
ATOM 1361 N N . TRP A 1 185 ? 3.623 7.396 5.022 1.00 95.25 185 TRP A N 1
ATOM 1362 C CA . TRP A 1 185 ? 3.226 7.570 6.420 1.00 95.25 185 TRP A CA 1
ATOM 1363 C C . TRP A 1 185 ? 2.166 6.571 6.902 1.00 95.25 185 TRP A C 1
ATOM 1365 O O . TRP A 1 185 ? 1.741 6.664 8.048 1.00 95.25 185 TRP A O 1
ATOM 1375 N N . HIS A 1 186 ? 1.725 5.612 6.082 1.00 97.19 186 HIS A N 1
ATOM 1376 C CA . HIS A 1 186 ? 0.880 4.524 6.576 1.00 97.19 186 HIS A CA 1
ATOM 1377 C C . HIS A 1 186 ? 1.598 3.768 7.716 1.00 97.19 186 HIS A C 1
ATOM 1379 O O . HIS A 1 186 ? 2.788 3.474 7.571 1.00 97.19 186 HIS A O 1
ATOM 1385 N N . PRO A 1 187 ? 0.919 3.395 8.824 1.00 97.19 187 PRO A N 1
ATOM 1386 C CA . PRO A 1 187 ? 1.551 2.764 9.987 1.00 97.19 187 PRO A CA 1
ATOM 1387 C C . PRO A 1 187 ? 2.472 1.586 9.642 1.00 97.19 187 PRO A C 1
ATOM 1389 O O . PRO A 1 187 ? 3.641 1.574 10.020 1.00 97.19 187 PRO A O 1
ATOM 1392 N N . LEU A 1 188 ? 1.995 0.623 8.851 1.00 97.06 188 LEU A N 1
ATOM 1393 C CA . LEU A 1 188 ? 2.826 -0.512 8.431 1.00 97.06 188 LEU A CA 1
ATOM 1394 C C . LEU A 1 188 ? 3.923 -0.130 7.420 1.00 97.06 188 LEU A C 1
ATOM 1396 O O . LEU A 1 188 ? 4.989 -0.744 7.424 1.00 97.06 188 LEU A O 1
ATOM 1400 N N . ARG A 1 189 ? 3.700 0.903 6.595 1.00 96.06 189 ARG A N 1
ATOM 1401 C CA . ARG A 1 189 ? 4.679 1.371 5.602 1.00 96.06 189 ARG A CA 1
ATOM 1402 C C . ARG A 1 189 ? 5.863 2.033 6.287 1.00 96.06 189 ARG A C 1
ATOM 1404 O O . ARG A 1 189 ? 7.000 1.719 5.959 1.00 96.06 189 ARG A O 1
ATOM 1411 N N . LEU A 1 190 ? 5.609 2.859 7.301 1.00 95.69 190 LEU A N 1
ATOM 1412 C CA . LEU A 1 190 ? 6.643 3.459 8.143 1.00 95.69 190 LEU A CA 1
ATOM 1413 C C . LEU A 1 190 ? 7.578 2.404 8.744 1.00 95.69 190 LEU A C 1
ATOM 1415 O O . LEU A 1 190 ? 8.799 2.543 8.660 1.00 95.69 190 LEU A O 1
ATOM 1419 N N . ALA A 1 191 ? 7.013 1.335 9.312 1.00 95.56 191 ALA A N 1
ATOM 1420 C CA . ALA A 1 191 ? 7.798 0.241 9.875 1.00 95.56 191 ALA A CA 1
ATOM 1421 C C . ALA A 1 191 ? 8.550 -0.557 8.798 1.00 95.56 191 ALA A C 1
ATOM 1423 O O . ALA A 1 191 ? 9.727 -0.862 8.989 1.00 95.56 191 ALA A O 1
ATOM 1424 N N . GLY A 1 192 ? 7.914 -0.841 7.655 1.00 94.38 192 GLY A N 1
ATOM 1425 C CA . GLY A 1 192 ? 8.554 -1.517 6.524 1.00 94.38 192 GLY A CA 1
ATOM 1426 C C . GLY A 1 192 ? 9.748 -0.734 5.975 1.00 94.38 192 GLY A C 1
ATOM 1427 O O . GLY A 1 192 ? 10.849 -1.270 5.862 1.00 94.38 192 GLY A O 1
ATOM 1428 N N . VAL A 1 193 ? 9.583 0.564 5.710 1.00 93.94 193 VAL A N 1
ATOM 1429 C CA . VAL A 1 193 ? 10.685 1.416 5.238 1.00 93.94 193 VAL A CA 1
ATOM 1430 C C . VAL A 1 193 ? 11.785 1.515 6.293 1.00 93.94 193 VAL A C 1
ATOM 1432 O O . VAL A 1 193 ? 12.964 1.430 5.953 1.00 93.94 193 VAL A O 1
ATOM 1435 N N . ALA A 1 194 ? 11.438 1.595 7.582 1.00 93.88 194 ALA A N 1
ATOM 1436 C CA . ALA A 1 194 ? 12.440 1.551 8.642 1.00 93.88 194 ALA A CA 1
ATOM 1437 C C . ALA A 1 194 ? 13.235 0.239 8.659 1.00 93.88 194 ALA A C 1
ATOM 1439 O O . ALA A 1 194 ? 14.451 0.280 8.846 1.00 93.88 194 ALA A O 1
ATOM 1440 N N . ALA A 1 195 ? 12.588 -0.903 8.415 1.00 93.06 195 ALA A N 1
ATOM 1441 C CA . ALA A 1 195 ? 13.271 -2.185 8.274 1.00 93.06 195 ALA A CA 1
ATOM 1442 C C . ALA A 1 195 ? 14.242 -2.176 7.078 1.00 93.06 195 ALA A C 1
ATOM 1444 O O . ALA A 1 195 ? 15.414 -2.512 7.261 1.00 93.06 195 ALA A O 1
ATOM 1445 N N . LYS A 1 196 ? 13.814 -1.689 5.897 1.00 92.81 196 LYS A N 1
ATOM 1446 C CA . LYS A 1 196 ? 14.691 -1.540 4.712 1.00 92.81 196 LYS A CA 1
ATOM 1447 C C . LYS A 1 196 ? 15.913 -0.677 5.021 1.00 92.81 196 LYS A C 1
ATOM 1449 O O . LYS A 1 196 ? 17.046 -1.104 4.818 1.00 92.81 196 LYS A O 1
ATOM 1454 N N . MET A 1 197 ? 15.692 0.519 5.563 1.00 91.81 197 MET A N 1
ATOM 1455 C CA . MET A 1 197 ? 16.763 1.485 5.827 1.00 91.81 197 MET A CA 1
ATOM 1456 C C . MET A 1 197 ? 17.760 0.972 6.869 1.00 91.81 197 MET A C 1
ATOM 1458 O O . MET A 1 197 ? 18.965 1.155 6.708 1.00 91.81 197 MET A O 1
ATOM 1462 N N . ARG A 1 198 ? 17.285 0.284 7.913 1.00 91.19 198 ARG A N 1
ATOM 1463 C CA . ARG A 1 198 ? 18.153 -0.337 8.926 1.00 91.19 198 ARG A CA 1
ATOM 1464 C C . ARG A 1 198 ? 18.929 -1.529 8.377 1.00 91.19 198 ARG A C 1
ATOM 1466 O O . ARG A 1 198 ? 20.089 -1.687 8.738 1.00 91.19 198 ARG A O 1
ATOM 1473 N N . SER A 1 199 ? 18.325 -2.323 7.493 1.00 89.50 199 SER A N 1
ATOM 1474 C CA . SER A 1 199 ? 18.997 -3.431 6.806 1.00 89.50 199 SER A CA 1
ATOM 1475 C C . SER A 1 199 ? 20.151 -2.931 5.931 1.00 89.50 199 SER A C 1
ATOM 1477 O O . SER A 1 199 ? 21.275 -3.415 6.046 1.00 89.50 199 SER A O 1
ATOM 1479 N N . VAL A 1 200 ? 19.914 -1.880 5.136 1.00 91.56 200 VAL A N 1
ATOM 1480 C CA . VAL A 1 200 ? 20.958 -1.249 4.309 1.00 91.56 200 VAL A CA 1
ATOM 1481 C C . VAL A 1 200 ? 22.041 -0.606 5.171 1.00 91.56 200 VAL A C 1
ATOM 1483 O O . VAL A 1 200 ? 23.222 -0.769 4.878 1.00 91.56 200 VAL A O 1
ATOM 1486 N N . ALA A 1 201 ? 21.668 0.098 6.244 1.00 91.12 201 ALA A N 1
ATOM 1487 C CA . ALA A 1 201 ? 22.635 0.700 7.159 1.00 91.12 201 ALA A CA 1
ATOM 1488 C C . ALA A 1 201 ? 23.505 -0.360 7.854 1.00 91.12 201 ALA A C 1
ATOM 1490 O O . ALA A 1 201 ? 24.719 -0.200 7.918 1.00 91.12 201 ALA A O 1
ATOM 1491 N N . GLY A 1 202 ? 22.899 -1.455 8.321 1.00 90.25 202 GLY A N 1
ATOM 1492 C CA . GLY A 1 202 ? 23.616 -2.575 8.932 1.00 90.25 202 GLY A CA 1
ATOM 1493 C C . GLY A 1 202 ? 24.529 -3.296 7.942 1.00 90.25 202 GLY A C 1
ATOM 1494 O O . GLY A 1 202 ? 25.657 -3.632 8.290 1.00 90.25 202 GLY A O 1
ATOM 1495 N N . LEU A 1 203 ? 24.087 -3.474 6.692 1.00 90.12 203 LEU A N 1
ATOM 1496 C CA . LEU A 1 203 ? 24.940 -4.000 5.629 1.00 90.12 203 LEU A CA 1
ATOM 1497 C C . LEU A 1 203 ? 26.120 -3.062 5.366 1.00 90.12 203 LEU A C 1
ATOM 1499 O O . LEU A 1 203 ? 27.251 -3.524 5.309 1.00 90.12 203 LEU A O 1
ATOM 1503 N N . ALA A 1 204 ? 25.884 -1.757 5.230 1.00 90.12 204 ALA A N 1
ATOM 1504 C CA . ALA A 1 204 ? 26.952 -0.788 5.001 1.00 90.12 204 ALA A CA 1
ATOM 1505 C C . ALA A 1 204 ? 27.983 -0.794 6.141 1.00 90.12 204 ALA A C 1
ATOM 1507 O O . ALA A 1 204 ? 29.178 -0.820 5.868 1.00 90.12 204 ALA A O 1
ATOM 1508 N N . ASP A 1 205 ? 27.532 -0.827 7.396 1.00 90.25 205 ASP A N 1
ATOM 1509 C CA . ASP A 1 205 ? 28.407 -0.923 8.569 1.00 90.25 205 ASP A CA 1
ATOM 1510 C C . ASP A 1 205 ? 29.235 -2.218 8.551 1.00 90.25 205 ASP A C 1
ATOM 1512 O O . ASP A 1 205 ? 30.455 -2.190 8.707 1.00 90.25 205 ASP A O 1
ATOM 1516 N N . TYR A 1 206 ? 28.597 -3.349 8.233 1.00 89.06 206 TYR A N 1
ATOM 1517 C CA . TYR A 1 206 ? 29.275 -4.635 8.091 1.00 89.06 206 TYR A CA 1
ATOM 1518 C C . TYR A 1 206 ? 30.326 -4.627 6.968 1.00 89.06 206 TYR A C 1
ATOM 1520 O O . TYR A 1 206 ? 31.442 -5.100 7.172 1.00 89.06 206 TYR A O 1
ATOM 1528 N N . LEU A 1 207 ? 30.020 -4.036 5.808 1.00 87.12 207 LEU A N 1
ATOM 1529 C CA . LEU A 1 207 ? 30.950 -3.933 4.675 1.00 87.12 207 LEU A CA 1
ATOM 1530 C C . LEU A 1 207 ? 32.137 -2.996 4.930 1.00 87.12 207 LEU A C 1
ATOM 1532 O O . LEU A 1 207 ? 33.180 -3.148 4.297 1.00 87.12 207 LEU A O 1
ATOM 1536 N N . LEU A 1 208 ? 31.968 -2.012 5.812 1.00 86.94 208 LEU A N 1
ATOM 1537 C CA . LEU A 1 208 ? 33.013 -1.059 6.192 1.00 86.94 208 LEU A CA 1
ATOM 1538 C C . LEU A 1 208 ? 33.839 -1.527 7.399 1.00 86.94 208 LEU A C 1
ATOM 1540 O O . LEU A 1 208 ? 34.843 -0.894 7.730 1.00 86.94 208 LEU A O 1
ATOM 1544 N N . SER A 1 209 ? 33.421 -2.608 8.057 1.00 88.81 209 SER A N 1
ATOM 1545 C CA . SER A 1 209 ? 34.140 -3.214 9.174 1.00 88.81 209 SER A CA 1
ATOM 1546 C C . SER A 1 209 ? 35.349 -4.040 8.708 1.00 88.81 209 SER A C 1
ATOM 1548 O O . SER A 1 209 ? 35.460 -4.404 7.538 1.00 88.81 209 SER A O 1
ATOM 1550 N N . ASP A 1 210 ? 36.274 -4.336 9.625 1.00 77.94 210 ASP A N 1
ATOM 1551 C CA . ASP A 1 210 ? 37.508 -5.092 9.347 1.00 77.94 210 ASP A CA 1
ATOM 1552 C C . ASP A 1 210 ? 37.236 -6.609 9.289 1.00 77.94 210 ASP A C 1
ATOM 1554 O O . ASP A 1 210 ? 37.745 -7.398 10.086 1.00 77.94 210 ASP A O 1
ATOM 1558 N N . VAL A 1 211 ? 36.330 -7.009 8.393 1.00 80.06 211 VAL A N 1
ATOM 1559 C CA . VAL A 1 211 ? 35.919 -8.399 8.172 1.00 80.06 211 VAL A CA 1
ATOM 1560 C C . VAL A 1 211 ? 36.387 -8.837 6.788 1.00 80.06 211 VAL A C 1
ATOM 1562 O O . VAL A 1 211 ? 36.166 -8.142 5.797 1.00 80.06 211 VAL A O 1
ATOM 1565 N N . ASP A 1 212 ? 37.013 -10.013 6.708 1.00 76.94 212 ASP A N 1
ATOM 1566 C CA . ASP A 1 212 ? 37.355 -10.630 5.425 1.00 76.94 212 ASP A CA 1
ATOM 1567 C C . ASP A 1 212 ? 36.082 -11.202 4.783 1.00 76.94 212 ASP A C 1
ATOM 1569 O O . ASP A 1 212 ? 35.525 -12.212 5.225 1.00 76.94 212 ASP A O 1
ATOM 1573 N N . LEU A 1 213 ? 35.561 -10.490 3.785 1.00 77.75 213 LEU A N 1
ATOM 1574 C CA . LEU A 1 213 ? 34.286 -10.789 3.145 1.00 77.75 213 LEU A CA 1
ATOM 1575 C C . LEU A 1 213 ? 34.498 -11.637 1.897 1.00 77.75 213 LEU A C 1
ATOM 1577 O O . LEU A 1 213 ? 34.944 -11.148 0.858 1.00 77.75 213 LEU A O 1
ATOM 1581 N N . ASN A 1 214 ? 34.086 -12.900 1.967 1.00 76.25 214 ASN A N 1
ATOM 1582 C CA . ASN A 1 214 ? 34.034 -13.760 0.794 1.00 76.25 214 ASN A CA 1
ATOM 1583 C C . ASN A 1 214 ? 32.679 -13.622 0.086 1.00 76.25 214 ASN A C 1
ATOM 1585 O O . ASN A 1 214 ? 31.717 -14.326 0.402 1.00 76.25 214 ASN A O 1
ATOM 1589 N N . PHE A 1 215 ? 32.596 -12.710 -0.881 1.00 73.44 215 PHE A N 1
ATOM 1590 C CA . PHE A 1 215 ? 31.474 -12.690 -1.815 1.00 73.44 215 PHE A CA 1
ATOM 1591 C C . PHE A 1 215 ? 31.614 -13.851 -2.801 1.00 73.44 215 PHE A C 1
ATOM 1593 O O . PHE A 1 215 ? 32.585 -13.896 -3.550 1.00 73.44 215 PHE A O 1
ATOM 1600 N N . GLY A 1 216 ? 30.626 -14.752 -2.846 1.00 79.56 216 GLY A N 1
ATOM 1601 C CA . GLY A 1 216 ? 30.540 -15.748 -3.921 1.00 79.56 216 GLY A CA 1
ATOM 1602 C C . GLY A 1 216 ? 30.403 -15.063 -5.286 1.00 79.56 216 GLY A C 1
ATOM 1603 O O . GLY A 1 216 ? 31.303 -15.137 -6.116 1.00 79.56 216 GLY A O 1
ATOM 1604 N N . ASP A 1 217 ? 29.303 -14.330 -5.482 1.00 85.75 217 ASP A N 1
ATOM 1605 C CA . ASP A 1 217 ? 29.121 -13.388 -6.592 1.00 85.75 217 ASP A CA 1
ATOM 1606 C C . ASP A 1 217 ? 28.504 -12.091 -6.052 1.00 85.75 217 ASP A C 1
ATOM 1608 O O . ASP A 1 217 ? 27.340 -12.046 -5.646 1.00 85.75 217 ASP A O 1
ATOM 1612 N N . SER A 1 218 ? 29.299 -11.020 -6.024 1.00 84.88 218 SER A N 1
ATOM 1613 C CA . SER A 1 218 ? 28.849 -9.720 -5.524 1.00 84.88 218 SER A CA 1
ATOM 1614 C C . SER A 1 218 ? 27.774 -9.095 -6.414 1.00 84.88 218 SER A C 1
ATOM 1616 O O . SER A 1 218 ? 26.882 -8.421 -5.904 1.00 84.88 218 SER A O 1
ATOM 1618 N N . ARG A 1 219 ? 27.806 -9.331 -7.731 1.00 87.38 219 ARG A N 1
ATOM 1619 C CA . ARG A 1 219 ? 26.824 -8.754 -8.659 1.00 87.38 219 ARG A CA 1
ATOM 1620 C C . ARG A 1 219 ? 25.449 -9.356 -8.433 1.00 87.38 219 ARG A C 1
ATOM 1622 O O . ARG A 1 219 ? 24.475 -8.609 -8.417 1.00 87.38 219 ARG A O 1
ATOM 1629 N N . LEU A 1 220 ? 25.390 -10.672 -8.234 1.00 87.94 220 LEU A N 1
ATOM 1630 C CA . LEU A 1 220 ? 24.141 -11.366 -7.934 1.00 87.94 220 LEU A CA 1
ATOM 1631 C C . LEU A 1 220 ? 23.567 -10.889 -6.596 1.00 87.94 220 LEU A C 1
ATOM 1633 O O . LEU A 1 220 ? 22.430 -10.435 -6.559 1.00 87.94 220 LEU A O 1
ATOM 1637 N N . PHE A 1 221 ? 24.388 -10.856 -5.541 1.00 88.44 221 PHE A N 1
ATOM 1638 C CA . PHE A 1 221 ? 23.960 -10.386 -4.219 1.00 88.44 221 PHE A CA 1
ATOM 1639 C C . PHE A 1 221 ? 23.364 -8.969 -4.250 1.00 88.44 221 PHE A C 1
ATOM 1641 O O . PHE A 1 221 ? 22.286 -8.733 -3.708 1.00 88.44 221 PHE A O 1
ATOM 1648 N N . PHE A 1 222 ? 24.039 -8.013 -4.899 1.00 89.88 222 PHE A N 1
ATOM 1649 C CA . PHE A 1 222 ? 23.530 -6.640 -4.987 1.00 89.88 222 PHE A CA 1
ATOM 1650 C C . PHE A 1 222 ? 22.345 -6.497 -5.950 1.00 89.88 222 PHE A C 1
ATOM 1652 O O . PHE A 1 222 ? 21.565 -5.556 -5.804 1.00 89.88 222 PHE A O 1
ATOM 1659 N N . SER A 1 223 ? 22.194 -7.404 -6.921 1.00 90.12 223 SER A N 1
ATOM 1660 C CA . SER A 1 223 ? 20.987 -7.471 -7.746 1.00 90.12 223 SER A CA 1
ATOM 1661 C C . SER A 1 223 ? 19.791 -7.914 -6.910 1.00 90.12 223 SER A C 1
ATOM 1663 O O . SER A 1 223 ? 18.801 -7.192 -6.870 1.00 90.12 223 SER A O 1
ATOM 1665 N N . ASP A 1 224 ? 19.927 -9.015 -6.169 1.00 89.25 224 ASP A N 1
ATOM 1666 C CA . ASP A 1 224 ? 18.873 -9.542 -5.297 1.00 89.25 224 ASP A CA 1
ATOM 1667 C C . ASP A 1 224 ? 18.493 -8.525 -4.212 1.00 89.25 224 ASP A C 1
ATOM 1669 O O . ASP A 1 224 ? 17.314 -8.307 -3.938 1.00 89.25 224 ASP A O 1
ATOM 1673 N N . LEU A 1 225 ? 19.482 -7.833 -3.632 1.00 90.44 225 LEU A N 1
ATOM 1674 C CA . LEU A 1 225 ? 19.238 -6.769 -2.658 1.00 90.44 225 LEU A CA 1
ATOM 1675 C C . LEU A 1 225 ? 18.458 -5.597 -3.267 1.00 90.44 225 LEU A C 1
ATOM 1677 O O . LEU A 1 225 ? 17.581 -5.038 -2.613 1.00 90.44 225 LEU A O 1
ATOM 1681 N N . ARG A 1 226 ? 18.769 -5.192 -4.503 1.00 90.75 226 ARG A N 1
ATOM 1682 C CA . ARG A 1 226 ? 18.033 -4.115 -5.180 1.00 90.75 226 ARG A CA 1
ATOM 1683 C C . ARG A 1 226 ? 16.583 -4.522 -5.427 1.00 90.75 226 ARG A C 1
ATOM 1685 O O . ARG A 1 226 ? 15.690 -3.708 -5.194 1.00 90.75 226 ARG A O 1
ATOM 1692 N N . ASP A 1 227 ? 16.363 -5.760 -5.849 1.00 87.94 227 ASP A N 1
ATOM 1693 C CA . ASP A 1 227 ? 15.026 -6.290 -6.099 1.00 87.94 227 ASP A CA 1
ATOM 1694 C C . ASP A 1 227 ? 14.237 -6.389 -4.777 1.00 87.94 227 ASP A C 1
ATOM 1696 O O . ASP A 1 227 ? 13.095 -5.937 -4.702 1.00 87.94 227 ASP A O 1
ATOM 1700 N N . GLU A 1 228 ? 14.874 -6.821 -3.682 1.00 90.50 228 GLU A N 1
ATOM 1701 C CA . GLU A 1 228 ? 14.294 -6.802 -2.331 1.00 90.50 228 GLU A CA 1
ATOM 1702 C C . GLU A 1 228 ? 13.905 -5.384 -1.874 1.00 90.50 228 GLU A C 1
ATOM 1704 O O . GLU A 1 228 ? 12.817 -5.181 -1.331 1.00 90.50 228 GLU A O 1
ATOM 1709 N N . LEU A 1 229 ? 14.761 -4.384 -2.108 1.00 90.44 229 LEU A N 1
ATOM 1710 C CA . LEU A 1 229 ? 14.506 -2.993 -1.711 1.00 90.44 229 LEU A CA 1
ATOM 1711 C C . LEU A 1 229 ? 13.417 -2.311 -2.548 1.00 90.44 229 LEU A C 1
ATOM 1713 O O . LEU A 1 229 ? 12.773 -1.376 -2.054 1.00 90.44 229 LEU A O 1
ATOM 1717 N N . SER A 1 230 ? 13.216 -2.772 -3.787 1.00 89.50 230 SER A N 1
ATOM 1718 C CA . SER A 1 230 ? 12.140 -2.307 -4.666 1.00 89.50 230 SER A CA 1
ATOM 1719 C C . SER A 1 230 ? 10.755 -2.707 -4.150 1.00 89.50 230 SER A C 1
ATOM 1721 O O . SER A 1 230 ? 9.776 -2.006 -4.402 1.00 89.50 230 SER A O 1
ATOM 1723 N N . HIS A 1 231 ? 10.679 -3.777 -3.350 1.00 91.56 231 HIS A N 1
ATOM 1724 C CA . HIS A 1 231 ? 9.432 -4.251 -2.776 1.00 91.56 231 HIS A CA 1
ATOM 1725 C C . HIS A 1 231 ? 8.872 -3.260 -1.722 1.00 91.56 231 HIS A C 1
ATOM 1727 O O . HIS A 1 231 ? 9.613 -2.757 -0.861 1.00 91.56 231 HIS A O 1
ATOM 1733 N N . PRO A 1 232 ? 7.552 -2.992 -1.714 1.00 89.56 232 PRO A N 1
ATOM 1734 C CA . PRO A 1 232 ? 6.913 -2.077 -0.756 1.00 89.56 232 PRO A CA 1
ATOM 1735 C C . PRO A 1 232 ? 6.870 -2.596 0.697 1.00 89.56 232 PRO A C 1
ATOM 1737 O O . PRO A 1 232 ? 6.670 -1.820 1.633 1.00 89.56 232 PRO A O 1
ATOM 1740 N N . LEU A 1 233 ? 7.075 -3.904 0.885 1.00 91.56 233 LEU A N 1
ATOM 1741 C CA . LEU A 1 233 ? 6.940 -4.686 2.128 1.00 91.56 233 LEU A CA 1
ATOM 1742 C C . LEU A 1 233 ? 5.519 -4.702 2.702 1.00 91.56 233 LEU A C 1
ATOM 1744 O O . LEU A 1 233 ? 4.872 -5.738 2.622 1.00 91.56 233 LEU A O 1
ATOM 1748 N N . TYR A 1 234 ? 5.034 -3.596 3.274 1.00 91.81 234 TYR A N 1
ATOM 1749 C CA . TYR A 1 234 ? 3.692 -3.523 3.863 1.00 91.81 234 TYR A CA 1
ATOM 1750 C C . TYR A 1 234 ? 3.086 -2.120 3.761 1.00 91.81 234 TYR A C 1
ATOM 1752 O O . TYR A 1 234 ? 3.811 -1.127 3.808 1.00 91.81 234 TYR A O 1
ATOM 1760 N N . PRO A 1 235 ? 1.754 -1.999 3.749 1.00 94.94 235 PRO A N 1
ATOM 1761 C CA . PRO A 1 235 ? 0.822 -3.051 3.368 1.00 94.94 235 PRO A CA 1
ATOM 1762 C C . PRO A 1 235 ? 0.903 -3.298 1.851 1.00 94.94 235 PRO A C 1
ATOM 1764 O O . PRO A 1 235 ? 1.272 -2.398 1.092 1.00 94.94 235 PRO A O 1
ATOM 1767 N N . GLU A 1 236 ? 0.577 -4.519 1.435 1.00 94.62 236 GLU A N 1
ATOM 1768 C CA . GLU A 1 236 ? 0.507 -4.939 0.019 1.00 94.62 236 GLU A CA 1
ATOM 1769 C C . GLU A 1 236 ? -0.927 -4.921 -0.518 1.00 94.62 236 GLU A C 1
ATOM 1771 O O . GLU A 1 236 ? -1.166 -4.839 -1.719 1.00 94.62 236 GLU A O 1
ATOM 1776 N N . VAL A 1 237 ? -1.890 -4.970 0.400 1.00 96.19 237 VAL A N 1
ATOM 1777 C CA . VAL A 1 237 ? -3.320 -4.889 0.128 1.00 96.19 237 VAL A CA 1
ATOM 1778 C C . VAL A 1 237 ? -3.921 -3.725 0.896 1.00 96.19 237 VAL A C 1
ATOM 1780 O O . VAL A 1 237 ? -3.372 -3.290 1.904 1.00 96.19 237 VAL A O 1
ATOM 1783 N N . ALA A 1 238 ? -5.059 -3.220 0.443 1.00 96.50 238 ALA A N 1
ATOM 1784 C CA . ALA A 1 238 ? -5.804 -2.185 1.146 1.00 96.50 238 ALA A CA 1
ATOM 1785 C C . ALA A 1 238 ? -7.307 -2.325 0.888 1.00 96.50 238 ALA A C 1
ATOM 1787 O O . ALA A 1 238 ? -7.742 -3.097 0.033 1.00 96.50 238 ALA A O 1
ATOM 1788 N N . VAL A 1 239 ? -8.106 -1.546 1.619 1.00 95.12 239 VAL A N 1
ATOM 1789 C CA . VAL A 1 239 ? -9.547 -1.419 1.368 1.00 95.12 239 VAL A CA 1
ATOM 1790 C C . VAL A 1 239 ? -9.800 -0.211 0.470 1.00 95.12 239 VAL A C 1
ATOM 1792 O O . VAL A 1 239 ? -9.493 0.924 0.843 1.00 95.12 239 VAL A O 1
ATOM 1795 N N . GLY A 1 240 ? -10.376 -0.470 -0.699 1.00 92.62 240 GLY A N 1
ATOM 1796 C CA . GLY A 1 240 ? -10.969 0.521 -1.591 1.00 92.62 240 GLY A CA 1
ATOM 1797 C C . GLY A 1 240 ? -12.476 0.606 -1.409 1.00 92.62 240 GLY A C 1
ATOM 1798 O O . GLY A 1 240 ? -13.061 -0.170 -0.655 1.00 92.62 240 GLY A O 1
ATOM 1799 N N . TYR A 1 241 ? -13.109 1.531 -2.127 1.00 89.94 241 TYR A N 1
ATOM 1800 C CA . TYR A 1 241 ? -14.554 1.715 -2.065 1.00 89.94 241 TYR A CA 1
ATOM 1801 C C . TYR A 1 241 ? -15.135 1.876 -3.467 1.00 89.94 241 TYR A C 1
ATOM 1803 O O . TYR A 1 241 ? -14.651 2.677 -4.265 1.00 89.94 241 TYR A O 1
ATOM 1811 N N . GLU A 1 242 ? -16.191 1.121 -3.748 1.00 86.88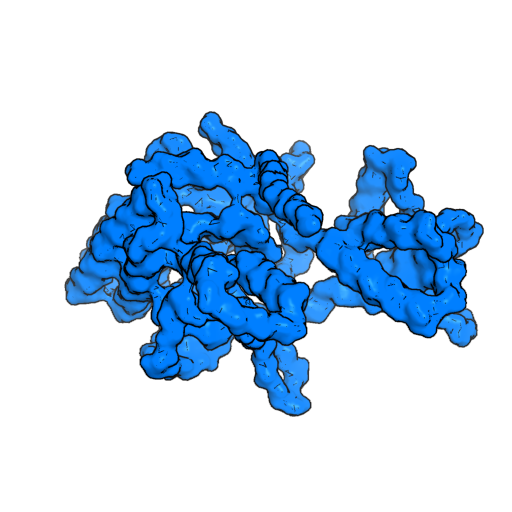 242 GLU A N 1
ATOM 1812 C CA . GLU A 1 242 ? -17.075 1.337 -4.887 1.00 86.88 242 GLU A CA 1
ATOM 1813 C C . GLU A 1 242 ? -18.382 1.936 -4.358 1.00 86.88 242 GLU A C 1
ATOM 1815 O O . GLU A 1 242 ? -19.247 1.255 -3.804 1.00 86.88 242 GLU A O 1
ATOM 1820 N N . GLY A 1 243 ? -18.485 3.266 -4.409 1.00 85.12 243 GLY A N 1
ATOM 1821 C CA . GLY A 1 243 ? -19.540 3.983 -3.696 1.00 85.12 243 GLY A CA 1
ATOM 1822 C C . GLY A 1 243 ? -19.410 3.793 -2.181 1.00 85.12 243 GLY A C 1
ATOM 1823 O O . GLY A 1 243 ? -18.531 4.376 -1.556 1.00 85.12 243 GLY A O 1
ATOM 1824 N N . SER A 1 244 ? -20.302 3.000 -1.581 1.00 83.94 244 SER A N 1
ATOM 1825 C CA . SER A 1 244 ? -20.255 2.651 -0.150 1.00 83.94 244 SER A CA 1
ATOM 1826 C C . SER A 1 244 ? -19.793 1.219 0.122 1.00 83.94 244 SER A C 1
ATOM 1828 O O . SER A 1 244 ? -19.753 0.809 1.279 1.00 83.94 244 SER A O 1
ATOM 1830 N N . GLU A 1 245 ? -19.531 0.429 -0.918 1.00 90.31 245 GLU A N 1
ATOM 1831 C CA . GLU A 1 245 ? -19.144 -0.972 -0.784 1.00 90.31 245 GLU A CA 1
ATOM 1832 C C . GLU A 1 245 ? -17.619 -1.097 -0.665 1.00 90.31 245 GLU A C 1
ATOM 1834 O O . GLU A 1 245 ? -16.908 -0.614 -1.549 1.00 90.31 245 GLU A O 1
ATOM 1839 N N . PRO A 1 246 ? -17.094 -1.721 0.407 1.00 92.62 246 PRO A N 1
ATOM 1840 C CA . PRO A 1 246 ? -15.667 -1.975 0.519 1.00 92.62 246 PRO A CA 1
ATOM 1841 C C . PRO A 1 246 ? -15.233 -3.058 -0.471 1.00 92.62 246 PRO A C 1
ATOM 1843 O O . PRO A 1 246 ? -15.852 -4.119 -0.553 1.00 92.62 246 PRO A O 1
ATOM 1846 N N . VAL A 1 247 ? -14.130 -2.810 -1.172 1.00 94.06 247 VAL A N 1
ATOM 1847 C CA . VAL A 1 247 ? -13.521 -3.741 -2.132 1.00 94.06 247 VAL A CA 1
ATOM 1848 C C . VAL A 1 247 ? -12.045 -3.956 -1.808 1.00 94.06 247 VAL A C 1
ATOM 1850 O O . VAL A 1 247 ? -11.381 -3.061 -1.280 1.00 94.06 247 VAL A O 1
ATOM 1853 N N . LEU A 1 248 ? -11.515 -5.140 -2.117 1.00 95.31 248 LEU A N 1
ATOM 1854 C CA . LEU A 1 248 ? -10.090 -5.417 -1.969 1.00 95.31 248 LEU A CA 1
ATOM 1855 C C . LEU A 1 248 ? -9.295 -4.698 -3.062 1.00 95.31 248 LEU A C 1
ATOM 1857 O O . LEU A 1 248 ? -9.601 -4.818 -4.249 1.00 95.31 248 LEU A O 1
ATOM 1861 N N . LEU A 1 249 ? -8.239 -4.002 -2.653 1.00 94.75 249 LEU A N 1
ATOM 1862 C CA . LEU A 1 249 ? -7.220 -3.463 -3.543 1.00 94.75 249 LEU A CA 1
ATOM 1863 C C . LEU A 1 249 ? -5.881 -4.151 -3.269 1.00 94.75 249 LEU A C 1
ATOM 1865 O O . LEU A 1 249 ? -5.571 -4.482 -2.124 1.00 94.75 249 LEU A O 1
ATOM 1869 N N . THR A 1 250 ? -5.091 -4.340 -4.318 1.00 93.50 250 THR A N 1
ATOM 1870 C CA . THR A 1 250 ? -3.735 -4.897 -4.288 1.00 93.50 250 THR A CA 1
ATOM 1871 C C . THR A 1 250 ? -2.764 -3.901 -4.898 1.00 93.50 250 THR A C 1
ATOM 1873 O O . THR A 1 250 ? -3.152 -3.110 -5.757 1.00 93.50 250 THR A O 1
ATOM 1876 N N . GLU A 1 251 ? -1.509 -3.944 -4.468 1.00 92.56 251 GLU A N 1
ATOM 1877 C CA . GLU A 1 251 ? -0.443 -3.131 -5.050 1.00 92.56 251 GLU A CA 1
ATOM 1878 C C . GLU A 1 251 ? -0.258 -3.419 -6.548 1.00 92.56 251 GLU A C 1
ATOM 1880 O O . GLU A 1 251 ? -0.285 -4.574 -6.980 1.00 92.56 251 GLU A O 1
ATOM 1885 N N . THR A 1 252 ? -0.144 -2.344 -7.335 1.00 87.50 252 THR A N 1
ATOM 1886 C CA . THR A 1 252 ? 0.097 -2.390 -8.785 1.00 87.50 252 THR A CA 1
ATOM 1887 C C . THR A 1 252 ? 1.360 -1.648 -9.196 1.00 87.50 252 THR A C 1
ATOM 1889 O O . THR A 1 252 ? 2.046 -2.090 -10.117 1.00 87.50 252 THR A O 1
ATOM 1892 N N . SER A 1 253 ? 1.679 -0.535 -8.533 1.00 88.81 253 SER A N 1
ATOM 1893 C CA . SER A 1 253 ? 2.923 0.200 -8.746 1.00 88.81 253 SER A CA 1
ATOM 1894 C C . SER A 1 253 ? 3.409 0.855 -7.456 1.00 88.81 253 SER A C 1
ATOM 1896 O O . SER A 1 253 ? 2.613 1.269 -6.608 1.00 88.81 253 SER A O 1
ATOM 1898 N N . THR A 1 254 ? 4.731 0.985 -7.307 1.00 91.69 254 THR A N 1
ATOM 1899 C CA . THR A 1 254 ? 5.358 1.612 -6.139 1.00 91.69 254 THR A CA 1
ATOM 1900 C C . THR A 1 254 ? 6.457 2.588 -6.558 1.00 91.69 254 THR A C 1
ATOM 1902 O O . THR A 1 254 ? 7.366 2.237 -7.304 1.00 91.69 254 THR A O 1
ATOM 1905 N N . VAL A 1 255 ? 6.400 3.821 -6.045 1.00 91.81 255 VAL A N 1
ATOM 1906 C CA . VAL A 1 255 ? 7.380 4.891 -6.307 1.00 91.81 255 VAL A CA 1
ATOM 1907 C C . VAL A 1 255 ? 7.610 5.691 -5.027 1.00 91.81 255 VAL A C 1
ATOM 1909 O O . VAL A 1 255 ? 6.660 6.155 -4.407 1.00 91.81 255 VAL A O 1
ATOM 1912 N N . ASN A 1 256 ? 8.870 5.875 -4.615 1.00 90.75 256 ASN A N 1
ATOM 1913 C CA . ASN A 1 256 ? 9.240 6.614 -3.392 1.00 90.75 256 ASN A CA 1
ATOM 1914 C C . ASN A 1 256 ? 8.450 6.181 -2.134 1.00 90.75 256 ASN A C 1
ATOM 1916 O O . ASN A 1 256 ? 8.029 7.022 -1.342 1.00 90.75 256 ASN A O 1
ATOM 1920 N N . ASP A 1 257 ? 8.218 4.872 -1.986 1.00 92.12 257 ASP A N 1
ATOM 1921 C CA . ASP A 1 257 ? 7.418 4.246 -0.921 1.00 92.12 257 ASP A CA 1
ATOM 1922 C C . ASP A 1 257 ? 5.923 4.627 -0.892 1.00 92.12 257 ASP A C 1
ATOM 1924 O O . ASP A 1 257 ? 5.213 4.213 0.029 1.00 92.12 257 ASP A O 1
ATOM 1928 N N . TYR A 1 258 ? 5.420 5.330 -1.909 1.00 94.56 258 TYR A N 1
ATOM 1929 C CA . TYR A 1 258 ? 3.995 5.371 -2.240 1.00 94.56 258 TYR A CA 1
ATOM 1930 C C . TYR A 1 258 ? 3.653 4.129 -3.054 1.00 94.56 258 TYR A C 1
ATOM 1932 O O . TYR A 1 258 ? 4.404 3.788 -3.964 1.00 94.56 258 TYR A O 1
ATOM 1940 N N . SER A 1 259 ? 2.526 3.484 -2.766 1.00 95.31 259 SER A N 1
ATOM 1941 C CA . SER A 1 259 ? 2.007 2.396 -3.600 1.00 95.31 259 SER A CA 1
ATOM 1942 C C . SER A 1 259 ? 0.621 2.732 -4.119 1.00 95.31 259 SER A C 1
ATOM 1944 O O . SER A 1 259 ? -0.267 3.073 -3.336 1.00 95.31 259 SER A O 1
ATOM 1946 N N . LEU A 1 260 ? 0.436 2.617 -5.428 1.00 93.62 260 LEU A N 1
ATOM 1947 C CA . LEU A 1 260 ? -0.872 2.624 -6.052 1.00 93.62 260 LEU A CA 1
ATOM 1948 C C . LEU A 1 260 ? -1.468 1.237 -5.841 1.00 93.62 260 LEU A C 1
ATOM 1950 O O . LEU A 1 260 ? -0.819 0.221 -6.092 1.00 93.62 260 LEU A O 1
ATOM 1954 N N . VAL A 1 261 ? -2.688 1.210 -5.320 1.00 94.06 261 VAL A N 1
ATOM 1955 C CA . VAL A 1 261 ? -3.439 -0.018 -5.101 1.00 94.06 261 VAL A CA 1
ATOM 1956 C C . VAL A 1 261 ? -4.728 0.039 -5.913 1.00 94.06 261 VAL A C 1
ATOM 1958 O O . VAL A 1 261 ? -5.486 1.010 -5.846 1.00 94.06 261 VAL A O 1
ATOM 1961 N N . GLU A 1 262 ? -4.973 -1.007 -6.693 1.00 91.06 262 GLU A N 1
ATOM 1962 C CA . GLU A 1 262 ? -6.126 -1.145 -7.587 1.00 91.06 262 GLU A CA 1
ATOM 1963 C C . GLU A 1 262 ? -6.763 -2.528 -7.409 1.00 91.06 262 GLU A C 1
ATOM 1965 O O . GLU A 1 262 ? -6.250 -3.384 -6.685 1.00 91.06 262 GLU A O 1
ATOM 1970 N N . ARG A 1 263 ? -7.911 -2.769 -8.045 1.00 88.88 263 ARG A N 1
ATOM 1971 C CA . ARG A 1 263 ? -8.590 -4.065 -7.946 1.00 88.88 263 ARG A CA 1
ATOM 1972 C C . ARG A 1 263 ? -7.691 -5.193 -8.483 1.00 88.88 263 ARG A C 1
ATOM 1974 O O . ARG A 1 263 ? -7.155 -5.072 -9.585 1.00 88.88 263 ARG A O 1
ATOM 1981 N N . PRO A 1 264 ? -7.566 -6.328 -7.766 1.00 86.25 264 PRO A N 1
ATOM 1982 C CA . PRO A 1 264 ? -6.706 -7.440 -8.188 1.00 86.25 264 PRO A CA 1
ATOM 1983 C C . PRO A 1 264 ? -7.200 -8.154 -9.453 1.00 86.25 264 PRO A C 1
ATOM 1985 O O . PRO A 1 264 ? -6.418 -8.795 -10.164 1.00 86.25 264 PRO A O 1
ATOM 1988 N N . VAL A 1 265 ? -8.504 -8.066 -9.720 1.00 82.56 265 VAL A N 1
ATOM 1989 C CA . VAL A 1 265 ? -9.162 -8.594 -10.913 1.00 82.56 265 VAL A CA 1
ATOM 1990 C C . VAL A 1 265 ? -9.857 -7.437 -11.613 1.00 82.56 265 VAL A C 1
ATOM 1992 O O . VAL A 1 265 ? -10.649 -6.727 -10.997 1.00 82.56 265 VAL A O 1
ATOM 1995 N N . ARG A 1 266 ? -9.553 -7.263 -12.902 1.00 71.56 266 ARG A N 1
ATOM 1996 C CA . ARG A 1 266 ? -10.113 -6.183 -13.715 1.00 71.56 266 ARG A CA 1
ATOM 1997 C C . ARG A 1 266 ? -11.559 -6.480 -14.079 1.00 71.56 266 ARG A C 1
ATOM 1999 O O . ARG A 1 266 ? -11.851 -7.565 -14.589 1.00 71.56 266 ARG A O 1
ATOM 2006 N N . ASP A 1 267 ? -12.430 -5.492 -13.911 1.00 65.88 267 ASP A N 1
ATOM 2007 C CA . ASP A 1 267 ? -13.705 -5.513 -14.613 1.00 65.88 267 ASP A CA 1
ATOM 2008 C C . ASP A 1 267 ? -13.437 -5.204 -16.098 1.00 65.88 267 ASP A C 1
ATOM 2010 O O . ASP A 1 267 ? -12.730 -4.243 -16.409 1.00 65.88 267 ASP A O 1
ATOM 2014 N N . PRO A 1 268 ? -13.967 -5.988 -17.052 1.00 59.56 268 PRO A N 1
ATOM 2015 C CA . PRO A 1 268 ? -13.806 -5.705 -18.472 1.00 59.56 268 PRO A CA 1
ATOM 2016 C C . PRO A 1 268 ? -14.248 -4.289 -18.882 1.00 59.56 268 PRO A C 1
ATOM 2018 O O . PRO A 1 268 ? -13.793 -3.807 -19.916 1.00 59.56 268 PRO A O 1
ATOM 2021 N N . SER A 1 269 ? -15.136 -3.634 -18.136 1.00 58.91 269 SER A N 1
ATOM 2022 C CA . SER A 1 269 ? -15.571 -2.257 -18.396 1.00 58.91 269 SER A CA 1
ATOM 2023 C C . SER A 1 269 ? -14.584 -1.174 -17.930 1.00 58.91 269 SER A C 1
ATOM 2025 O O . SER A 1 269 ? -14.684 -0.029 -18.374 1.00 58.91 269 SER A O 1
ATOM 2027 N N . GLU A 1 270 ? -13.607 -1.522 -17.090 1.00 61.22 270 GLU A N 1
ATOM 2028 C CA . GLU A 1 270 ? -12.597 -0.609 -16.550 1.00 61.22 270 GLU A CA 1
ATOM 2029 C C . GLU A 1 270 ? -11.367 -0.557 -17.482 1.00 61.22 270 GLU A C 1
ATOM 2031 O O . GLU A 1 270 ? -10.558 -1.480 -17.536 1.00 61.22 270 GLU A O 1
ATOM 2036 N N . ALA A 1 271 ? -11.207 0.533 -18.242 1.00 52.25 271 ALA A N 1
ATOM 2037 C CA . ALA A 1 271 ? -10.154 0.668 -19.262 1.00 52.25 271 ALA A CA 1
ATOM 2038 C C . ALA A 1 271 ? -8.867 1.382 -18.782 1.00 52.25 271 ALA A C 1
ATOM 2040 O O . ALA A 1 271 ? -7.995 1.683 -19.591 1.00 52.25 271 ALA A O 1
ATOM 2041 N N . THR A 1 272 ? -8.743 1.709 -17.491 1.00 54.81 272 THR A N 1
ATOM 2042 C CA . THR A 1 272 ? -7.790 2.733 -17.009 1.00 54.81 272 THR A CA 1
ATOM 2043 C C . THR A 1 272 ? -6.971 2.291 -15.788 1.00 54.81 272 THR A C 1
ATOM 2045 O O . THR A 1 272 ? -7.102 2.903 -14.723 1.00 54.81 272 THR A O 1
ATOM 2048 N N . THR A 1 273 ? -6.158 1.239 -15.926 1.00 55.06 273 THR A N 1
ATOM 2049 C CA . THR A 1 273 ? -5.154 0.829 -14.916 1.00 55.06 273 THR A CA 1
ATOM 2050 C C . THR A 1 273 ? -3.751 1.301 -15.305 1.00 55.06 273 THR A C 1
ATOM 2052 O O . THR A 1 273 ? -3.432 1.344 -16.494 1.00 55.06 273 THR A O 1
ATOM 2055 N N . ASP A 1 274 ? -2.906 1.580 -14.314 1.00 50.94 274 ASP A N 1
ATOM 2056 C CA . ASP A 1 274 ? -1.508 2.044 -14.445 1.00 50.94 274 ASP A CA 1
ATOM 2057 C C . ASP A 1 274 ? -0.521 0.898 -14.734 1.00 50.94 274 ASP A C 1
ATOM 2059 O O . ASP A 1 274 ? 0.528 0.779 -14.106 1.00 50.94 274 ASP A O 1
ATOM 2063 N N . VAL A 1 275 ? -0.858 -0.020 -15.644 1.00 61.91 275 VAL A N 1
ATOM 2064 C CA . VAL A 1 275 ? 0.132 -1.026 -16.057 1.00 61.91 275 VAL A CA 1
ATOM 2065 C C . VAL A 1 275 ? 1.059 -0.382 -17.071 1.00 61.91 275 VAL A C 1
ATOM 2067 O O . VAL A 1 275 ? 0.639 -0.129 -18.199 1.00 61.91 275 VAL A O 1
ATOM 2070 N N . ASP A 1 276 ? 2.309 -0.134 -16.671 1.00 63.91 276 ASP A N 1
ATOM 2071 C CA . ASP A 1 276 ? 3.337 0.403 -17.560 1.00 63.91 276 ASP A CA 1
ATOM 2072 C C . ASP A 1 276 ? 3.598 -0.585 -18.717 1.00 63.91 276 ASP A C 1
ATOM 2074 O O . ASP A 1 276 ? 4.172 -1.664 -18.511 1.00 63.91 276 ASP A O 1
ATOM 2078 N N . PRO A 1 277 ? 3.209 -0.247 -19.961 1.00 72.00 277 PRO A N 1
ATOM 2079 C CA . PRO A 1 277 ? 3.439 -1.117 -21.107 1.00 72.00 277 PRO A CA 1
ATOM 2080 C C . PRO A 1 277 ? 4.934 -1.292 -21.423 1.00 72.00 277 PRO A C 1
ATOM 2082 O O . PRO A 1 277 ? 5.299 -2.220 -22.149 1.00 72.00 277 PRO A O 1
ATOM 2085 N N . SER A 1 278 ? 5.803 -0.433 -20.882 1.00 74.69 278 SER A N 1
ATOM 2086 C CA . SER A 1 278 ? 7.248 -0.439 -21.125 1.00 74.69 278 SER A CA 1
ATOM 2087 C C . SER A 1 278 ? 7.941 -1.649 -20.498 1.00 74.69 278 SER A C 1
ATOM 2089 O O . SER A 1 278 ? 8.855 -2.215 -21.098 1.00 74.69 278 SER A O 1
ATOM 2091 N N . GLU A 1 279 ? 7.499 -2.086 -19.318 1.00 75.75 279 GLU A N 1
ATOM 2092 C CA . GLU A 1 279 ? 7.994 -3.296 -18.647 1.00 75.75 279 GLU A CA 1
ATOM 2093 C C . GLU A 1 279 ? 7.742 -4.542 -19.505 1.00 75.75 279 GLU A C 1
ATOM 2095 O O . GLU A 1 279 ? 8.665 -5.296 -19.828 1.00 75.75 279 GLU A O 1
ATOM 2100 N N . ALA A 1 280 ? 6.491 -4.717 -19.940 1.00 77.94 280 ALA A N 1
ATOM 2101 C CA . ALA A 1 280 ? 6.090 -5.822 -20.802 1.00 77.94 280 ALA A CA 1
ATOM 2102 C C . ALA A 1 280 ? 6.823 -5.774 -22.151 1.00 77.94 280 ALA A C 1
ATOM 2104 O O . ALA A 1 280 ? 7.323 -6.797 -22.619 1.00 77.94 280 ALA A O 1
ATOM 2105 N N . ALA A 1 281 ? 6.964 -4.586 -22.745 1.00 82.62 281 ALA A N 1
ATOM 2106 C CA . ALA A 1 281 ? 7.738 -4.385 -23.965 1.00 82.62 281 ALA A CA 1
ATOM 2107 C C . ALA A 1 281 ? 9.219 -4.778 -23.801 1.00 82.62 281 ALA A C 1
ATOM 2109 O O . ALA A 1 281 ? 9.786 -5.431 -24.679 1.00 82.62 281 ALA A O 1
ATOM 2110 N N . ARG A 1 282 ? 9.843 -4.447 -22.663 1.00 84.88 282 ARG A N 1
ATOM 2111 C CA . ARG A 1 282 ? 11.232 -4.822 -22.346 1.00 84.88 282 ARG A CA 1
ATOM 2112 C C . ARG A 1 282 ? 11.394 -6.337 -22.213 1.00 84.88 282 ARG A C 1
ATOM 2114 O O . ARG A 1 282 ? 12.368 -6.889 -22.721 1.00 84.88 282 ARG A O 1
ATOM 2121 N N . GLN A 1 283 ? 10.437 -7.015 -21.578 1.00 84.25 283 GLN A N 1
ATOM 2122 C CA . GLN A 1 283 ? 10.425 -8.479 -21.475 1.00 84.25 283 GLN A CA 1
ATOM 2123 C C . GLN A 1 283 ? 10.234 -9.147 -22.842 1.00 84.25 283 GLN A C 1
ATOM 2125 O O . GLN A 1 283 ? 10.948 -10.097 -23.163 1.00 84.25 283 GLN A O 1
ATOM 2130 N N . ILE A 1 284 ? 9.314 -8.625 -23.663 1.00 85.81 284 ILE A N 1
ATOM 2131 C CA . ILE A 1 284 ? 9.101 -9.073 -25.046 1.00 85.81 284 ILE A CA 1
ATOM 2132 C C . ILE A 1 284 ? 10.406 -8.952 -25.834 1.00 85.81 284 ILE A C 1
ATOM 2134 O O . ILE A 1 284 ? 10.838 -9.925 -26.447 1.00 85.81 284 ILE A O 1
ATOM 2138 N N . ARG A 1 285 ? 11.077 -7.798 -25.757 1.00 86.06 285 ARG A N 1
ATOM 2139 C CA . ARG A 1 285 ? 12.374 -7.575 -26.402 1.00 86.06 285 ARG A CA 1
ATOM 2140 C C . ARG A 1 285 ? 13.423 -8.591 -25.943 1.00 86.06 285 ARG A C 1
ATOM 2142 O O . ARG A 1 285 ? 14.017 -9.248 -26.788 1.00 86.06 285 ARG A O 1
ATOM 2149 N N . ALA A 1 286 ? 13.624 -8.753 -24.635 1.00 85.69 286 ALA A N 1
ATOM 2150 C CA . ALA A 1 286 ? 14.626 -9.678 -24.101 1.00 85.69 286 ALA A CA 1
ATOM 2151 C C . ALA A 1 286 ? 14.368 -11.137 -24.525 1.00 85.69 286 ALA A C 1
ATOM 2153 O O . ALA A 1 286 ? 15.306 -11.907 -24.736 1.00 85.69 286 ALA A O 1
ATOM 2154 N N . LEU A 1 287 ? 13.098 -11.534 -24.661 1.00 86.44 287 LEU A N 1
ATOM 2155 C CA . LEU A 1 287 ? 12.729 -12.854 -25.172 1.00 86.44 287 LEU A CA 1
ATOM 2156 C C . LEU A 1 287 ? 13.007 -12.980 -26.673 1.00 86.44 287 LEU A C 1
ATOM 2158 O O . LEU A 1 287 ? 13.476 -14.028 -27.111 1.00 86.44 287 LEU A O 1
ATOM 2162 N N . LEU A 1 288 ? 12.744 -11.927 -27.448 1.00 85.19 288 LEU A N 1
ATOM 2163 C CA . LEU A 1 288 ? 13.010 -11.906 -28.885 1.00 85.19 288 LEU A CA 1
ATOM 2164 C C . LEU A 1 288 ? 14.508 -11.919 -29.193 1.00 85.19 288 LEU A C 1
ATOM 2166 O O . LEU A 1 288 ? 14.907 -12.651 -30.089 1.00 85.19 288 LEU A O 1
ATOM 2170 N N . GLU A 1 289 ? 15.338 -11.211 -28.424 1.00 85.56 289 GLU A N 1
ATOM 2171 C CA . GLU A 1 289 ? 16.804 -11.297 -28.529 1.00 85.56 289 GLU A CA 1
ATOM 2172 C C . GLU A 1 289 ? 17.269 -12.751 -28.343 1.00 85.56 289 GLU A C 1
ATOM 2174 O O . GLU A 1 289 ? 17.902 -13.318 -29.229 1.00 85.56 289 GLU A O 1
ATOM 2179 N N . ARG A 1 290 ? 16.819 -13.423 -27.272 1.00 85.50 290 ARG A N 1
ATOM 2180 C CA . ARG A 1 290 ? 17.126 -14.849 -27.044 1.00 85.50 290 ARG A CA 1
ATOM 2181 C C . ARG A 1 290 ? 16.579 -15.766 -28.142 1.00 85.50 290 ARG A C 1
ATOM 2183 O O . ARG A 1 290 ? 17.191 -16.785 -28.452 1.00 85.50 290 ARG A O 1
ATOM 2190 N N . TYR A 1 291 ? 15.412 -15.450 -28.702 1.00 85.62 291 TYR A N 1
ATOM 2191 C CA . TYR A 1 291 ? 14.830 -16.213 -29.807 1.00 85.62 291 TYR A CA 1
ATOM 2192 C C . TYR A 1 291 ? 15.670 -16.077 -31.082 1.00 85.62 291 TYR A C 1
ATOM 2194 O O . TYR A 1 291 ? 15.960 -17.082 -31.727 1.00 85.62 291 TYR A O 1
ATOM 2202 N N . LEU A 1 292 ? 16.105 -14.860 -31.418 1.00 84.00 292 LEU A N 1
ATOM 2203 C CA . LEU A 1 292 ? 16.947 -14.580 -32.581 1.00 84.00 292 LEU A CA 1
ATOM 2204 C C . LEU A 1 292 ? 18.367 -15.138 -32.426 1.00 84.00 292 LEU A C 1
ATOM 2206 O O . LEU A 1 292 ? 18.948 -15.564 -33.423 1.00 84.00 292 LEU A O 1
ATOM 2210 N N . ASP A 1 293 ? 18.899 -15.207 -31.203 1.00 85.56 293 ASP A N 1
ATOM 2211 C CA . ASP A 1 293 ? 20.158 -15.905 -30.906 1.00 85.56 293 ASP A CA 1
ATOM 2212 C C . ASP A 1 293 ? 20.061 -17.405 -31.226 1.00 85.56 293 ASP A C 1
ATOM 2214 O O . ASP A 1 293 ? 21.001 -18.006 -31.748 1.00 85.56 293 ASP A O 1
ATOM 2218 N N . LEU A 1 294 ? 18.906 -18.017 -30.941 1.00 86.94 294 LEU A N 1
ATOM 2219 C CA . LEU A 1 294 ? 18.641 -19.425 -31.245 1.00 86.94 294 LEU A CA 1
ATOM 2220 C C . LEU A 1 294 ? 18.300 -19.657 -32.725 1.00 86.94 294 LEU A C 1
ATOM 2222 O O . LEU A 1 294 ? 18.644 -20.706 -33.272 1.00 86.94 294 LEU A O 1
ATOM 2226 N N . GLN A 1 295 ? 17.621 -18.707 -33.378 1.00 83.62 295 GLN A N 1
ATOM 2227 C CA . GLN A 1 295 ? 17.193 -18.796 -34.779 1.00 83.62 295 GLN A CA 1
ATOM 2228 C C . GLN A 1 295 ? 17.567 -17.541 -35.591 1.00 83.62 295 GLN A C 1
ATOM 2230 O O . GLN A 1 295 ? 16.703 -16.737 -35.945 1.00 83.62 295 GLN A O 1
ATOM 2235 N N . PRO A 1 296 ? 18.845 -17.394 -35.993 1.00 79.88 296 PRO A N 1
ATOM 2236 C CA . PRO A 1 296 ? 19.310 -16.193 -36.694 1.00 79.88 296 PRO A CA 1
ATOM 2237 C C . PRO A 1 296 ? 18.702 -15.992 -38.090 1.00 79.88 296 PRO A C 1
ATOM 2239 O O . PRO A 1 296 ? 18.686 -14.877 -38.604 1.00 79.88 296 PRO A O 1
ATOM 2242 N N . HIS A 1 297 ? 18.204 -17.058 -38.725 1.00 80.75 297 HIS A N 1
ATOM 2243 C CA . HIS A 1 297 ? 17.603 -16.996 -40.063 1.00 80.75 297 HIS A CA 1
ATOM 2244 C C . HIS A 1 297 ? 16.249 -16.267 -40.079 1.00 80.75 297 HIS A C 1
ATOM 2246 O O . HIS A 1 297 ? 15.881 -15.702 -41.109 1.00 80.75 297 HIS A O 1
ATOM 2252 N N . GLU A 1 298 ? 15.557 -16.196 -38.937 1.00 77.69 298 GLU A N 1
ATOM 2253 C CA . GLU A 1 298 ? 14.266 -15.506 -38.805 1.00 77.69 298 GLU A CA 1
ATOM 2254 C C . GLU A 1 298 ? 14.402 -13.973 -38.701 1.00 77.69 298 GLU A C 1
ATOM 2256 O O . GLU A 1 298 ? 13.408 -13.255 -38.768 1.00 77.69 298 GLU A O 1
ATOM 2261 N N . ARG A 1 299 ? 15.628 -13.425 -38.625 1.00 74.25 299 ARG A N 1
ATOM 2262 C CA . ARG A 1 299 ? 15.883 -11.965 -38.571 1.00 74.25 299 ARG A CA 1
ATOM 2263 C C . ARG A 1 299 ? 15.273 -11.192 -39.748 1.00 74.25 299 ARG A C 1
ATOM 2265 O O . ARG A 1 299 ? 14.924 -10.021 -39.610 1.00 74.25 299 ARG A O 1
ATOM 2272 N N . SER A 1 300 ? 15.156 -11.848 -40.903 1.00 71.44 300 SER A N 1
ATOM 2273 C CA . SER A 1 300 ? 14.663 -11.245 -42.146 1.00 71.44 300 SER A CA 1
ATOM 2274 C C . SER A 1 300 ? 13.135 -11.233 -42.280 1.00 71.44 300 SER A C 1
ATOM 2276 O O . SER A 1 300 ? 12.618 -10.492 -43.116 1.00 71.44 300 SER A O 1
ATOM 2278 N N . ASN A 1 301 ? 12.408 -12.023 -41.480 1.00 75.12 301 ASN A N 1
ATOM 2279 C CA . ASN A 1 301 ? 10.953 -12.153 -41.582 1.00 75.12 301 ASN A CA 1
ATOM 2280 C C . ASN A 1 301 ? 10.303 -12.550 -40.244 1.00 75.12 301 ASN A C 1
ATOM 2282 O O . ASN A 1 301 ? 9.530 -13.501 -40.181 1.00 75.12 301 ASN A O 1
ATOM 2286 N N . LEU A 1 302 ? 10.596 -11.805 -39.178 1.00 79.44 302 LEU A N 1
ATOM 2287 C CA . LEU A 1 302 ? 10.047 -12.080 -37.854 1.00 79.44 302 LEU A CA 1
ATOM 2288 C C . LEU A 1 302 ? 8.604 -11.567 -37.746 1.00 79.44 302 LEU A C 1
ATOM 2290 O O . LEU A 1 302 ? 8.322 -10.396 -38.005 1.00 79.44 302 LEU A O 1
ATOM 2294 N N . SER A 1 303 ? 7.686 -12.421 -37.305 1.00 82.06 303 SER A N 1
ATOM 2295 C CA . SER A 1 303 ? 6.282 -12.080 -37.062 1.00 82.06 303 SER A CA 1
ATOM 2296 C C . SER A 1 303 ? 5.890 -12.381 -35.617 1.00 82.06 303 SER A C 1
ATOM 2298 O O . SER A 1 303 ? 5.824 -13.539 -35.195 1.00 82.06 303 SER A O 1
ATOM 2300 N N . ILE A 1 304 ? 5.579 -11.331 -34.855 1.00 86.38 304 ILE A N 1
ATOM 2301 C CA . ILE A 1 304 ? 5.121 -11.436 -33.465 1.00 86.38 304 ILE A CA 1
ATOM 2302 C C . ILE A 1 304 ? 3.634 -11.112 -33.368 1.00 86.38 304 ILE A C 1
ATOM 2304 O O . ILE A 1 304 ? 3.158 -10.195 -34.025 1.00 86.38 304 ILE A O 1
ATOM 2308 N N . MET A 1 305 ? 2.884 -11.826 -32.530 1.00 85.62 305 MET A N 1
ATOM 2309 C CA . MET A 1 305 ? 1.467 -11.543 -32.280 1.00 85.62 305 MET A CA 1
ATOM 2310 C C . MET A 1 305 ? 1.232 -11.140 -30.825 1.00 85.62 305 MET A C 1
ATOM 2312 O O . MET A 1 305 ? 1.480 -11.927 -29.918 1.00 85.62 305 MET A O 1
ATOM 2316 N N . LEU A 1 306 ? 0.675 -9.953 -30.606 1.00 84.81 306 LEU A N 1
ATOM 2317 C CA . LEU A 1 306 ? 0.114 -9.502 -29.337 1.00 84.81 306 LEU A CA 1
ATOM 2318 C C . LEU A 1 306 ? -1.356 -9.933 -29.269 1.00 84.81 306 LEU A C 1
ATOM 2320 O O . LEU A 1 306 ? -2.241 -9.322 -29.877 1.00 84.81 306 LEU A O 1
ATOM 2324 N N . TYR A 1 307 ? -1.615 -11.029 -28.556 1.00 81.00 307 TYR A N 1
ATOM 2325 C CA . TYR A 1 307 ? -2.950 -11.603 -28.444 1.00 81.00 307 TYR A CA 1
ATOM 2326 C C . TYR A 1 307 ? -3.760 -10.953 -27.318 1.00 81.00 307 TYR A C 1
ATOM 2328 O O . TYR A 1 307 ? -3.306 -10.838 -26.182 1.00 81.00 307 TYR A O 1
ATOM 2336 N N . ASN A 1 308 ? -5.007 -10.614 -27.639 1.00 73.12 308 ASN A N 1
ATOM 2337 C CA . ASN A 1 308 ? -6.004 -10.009 -26.764 1.00 73.12 308 ASN A CA 1
ATOM 2338 C C . ASN A 1 308 ? -5.606 -8.640 -26.192 1.00 73.12 308 ASN A C 1
ATOM 2340 O O . ASN A 1 308 ? -5.939 -8.337 -25.056 1.00 73.12 308 ASN A O 1
ATOM 2344 N N . CYS A 1 309 ? -4.918 -7.787 -26.950 1.00 72.12 309 CYS A N 1
ATOM 2345 C CA . CYS A 1 309 ? -4.513 -6.468 -26.454 1.00 72.12 309 CYS A CA 1
ATOM 2346 C C . CYS A 1 309 ? -5.713 -5.503 -26.303 1.00 72.12 309 CYS A C 1
ATOM 2348 O O . CYS A 1 309 ? -6.473 -5.344 -27.255 1.00 72.12 309 CYS A O 1
ATOM 2350 N N . ASP A 1 310 ? -5.886 -4.886 -25.125 1.00 67.25 310 ASP A N 1
ATOM 2351 C CA . ASP A 1 310 ? -7.015 -3.981 -24.809 1.00 67.25 310 ASP A CA 1
ATOM 2352 C C . ASP A 1 310 ? -6.696 -2.486 -25.013 1.00 67.25 310 ASP A C 1
ATOM 2354 O O . ASP A 1 310 ? -7.618 -1.678 -25.037 1.00 67.25 310 ASP A O 1
ATOM 2358 N N . ALA A 1 311 ? -5.418 -2.106 -25.140 1.00 71.31 311 ALA A N 1
ATOM 2359 C CA . ALA A 1 311 ? -4.988 -0.706 -25.218 1.00 71.31 311 ALA A CA 1
ATOM 2360 C C . ALA A 1 311 ? -3.853 -0.518 -26.232 1.00 71.31 311 ALA A C 1
ATOM 2362 O O . ALA A 1 311 ? -2.989 -1.387 -26.374 1.00 71.31 311 ALA A O 1
ATOM 2363 N N . ALA A 1 312 ? -3.798 0.649 -26.881 1.00 70.94 312 ALA A N 1
ATOM 2364 C CA . ALA A 1 312 ? -2.743 0.981 -27.845 1.00 70.94 312 ALA A CA 1
ATOM 2365 C C . ALA A 1 312 ? -1.340 1.114 -27.220 1.00 70.94 312 ALA A C 1
ATOM 2367 O O . ALA A 1 312 ? -0.337 1.047 -27.932 1.00 70.94 312 ALA A O 1
ATOM 2368 N N . GLY A 1 313 ? -1.252 1.275 -25.894 1.00 73.88 313 GLY A N 1
ATOM 2369 C CA . GLY A 1 313 ? 0.012 1.480 -25.182 1.00 73.88 313 GLY A CA 1
ATOM 2370 C C . GLY A 1 313 ? 1.019 0.338 -25.356 1.00 73.88 313 GLY A C 1
ATOM 2371 O O . GLY A 1 313 ? 2.182 0.597 -25.650 1.00 73.88 313 GLY A O 1
ATOM 2372 N N . LEU A 1 314 ? 0.586 -0.923 -25.234 1.00 78.62 314 LEU A N 1
ATOM 2373 C CA . LEU A 1 314 ? 1.488 -2.079 -25.328 1.00 78.62 314 LEU A CA 1
ATOM 2374 C C . LEU A 1 314 ? 2.067 -2.287 -26.742 1.00 78.62 314 LEU A C 1
ATOM 2376 O O . LEU A 1 314 ? 3.282 -2.471 -26.843 1.00 78.62 314 LEU A O 1
ATOM 2380 N N . PRO A 1 315 ? 1.274 -2.237 -27.833 1.00 78.69 315 PRO A N 1
ATOM 2381 C CA . PRO A 1 315 ? 1.812 -2.302 -29.187 1.00 78.69 315 PRO A CA 1
ATOM 2382 C C . PRO A 1 315 ? 2.840 -1.203 -29.463 1.00 78.69 315 PRO A C 1
ATOM 2384 O O . PRO A 1 315 ? 3.916 -1.506 -29.973 1.00 78.69 315 PRO A O 1
ATOM 2387 N N . LEU A 1 316 ? 2.553 0.042 -29.066 1.00 77.69 316 LEU A N 1
ATOM 2388 C CA . LEU A 1 316 ? 3.465 1.175 -29.254 1.00 77.69 316 LEU A CA 1
ATOM 2389 C C . LEU A 1 316 ? 4.757 1.019 -28.443 1.00 77.69 316 LEU A C 1
ATOM 2391 O O . LEU A 1 316 ? 5.846 1.189 -28.987 1.00 77.69 316 LEU A O 1
ATOM 2395 N N . ALA A 1 317 ? 4.654 0.639 -27.167 1.00 79.38 317 ALA A N 1
ATOM 2396 C CA . ALA A 1 317 ? 5.820 0.411 -26.317 1.00 79.38 317 ALA A CA 1
ATOM 2397 C C . ALA A 1 317 ? 6.686 -0.745 -26.837 1.00 79.38 317 ALA A C 1
ATOM 2399 O O . ALA A 1 317 ? 7.908 -0.640 -26.851 1.00 79.38 317 ALA A O 1
ATOM 2400 N N . THR A 1 318 ? 6.065 -1.826 -27.321 1.00 81.44 318 THR A N 1
ATOM 2401 C CA . THR A 1 318 ? 6.771 -2.974 -27.919 1.00 81.44 318 THR A CA 1
ATOM 2402 C C . THR A 1 318 ? 7.550 -2.542 -29.154 1.00 81.44 318 THR A C 1
ATOM 2404 O O . THR A 1 318 ? 8.720 -2.872 -29.308 1.00 81.44 318 THR A O 1
ATOM 2407 N N . VAL A 1 319 ? 6.913 -1.756 -30.014 1.00 79.44 319 VAL A N 1
ATOM 2408 C CA . VAL A 1 319 ? 7.517 -1.192 -31.217 1.00 79.44 319 VAL A CA 1
ATOM 2409 C C . VAL A 1 319 ? 8.697 -0.271 -30.891 1.00 79.44 319 VAL A C 1
ATOM 2411 O O . VAL A 1 319 ? 9.765 -0.426 -31.479 1.00 79.44 319 VAL A O 1
ATOM 2414 N N . SER A 1 320 ? 8.535 0.628 -29.918 1.00 79.56 320 SER A N 1
ATOM 2415 C CA . SER A 1 320 ? 9.597 1.525 -29.444 1.00 79.56 320 SER A CA 1
ATOM 2416 C C . SER A 1 320 ? 10.760 0.763 -28.792 1.00 79.56 320 SER A C 1
ATOM 2418 O O . SER A 1 320 ? 11.926 1.069 -29.020 1.00 79.56 320 SER A O 1
ATOM 2420 N N . ALA A 1 321 ? 10.478 -0.301 -28.037 1.00 80.25 321 ALA A N 1
ATOM 2421 C CA . ALA A 1 321 ? 11.526 -1.158 -27.492 1.00 80.25 321 ALA A CA 1
ATOM 2422 C C . ALA A 1 321 ? 12.295 -1.891 -28.605 1.00 80.25 321 ALA A C 1
ATOM 2424 O O . ALA A 1 321 ? 13.516 -2.032 -28.521 1.00 80.25 321 ALA A O 1
ATOM 2425 N N . LEU A 1 322 ? 11.599 -2.339 -29.654 1.00 77.69 322 LEU A N 1
ATOM 2426 C CA . LEU A 1 322 ? 12.194 -3.082 -30.764 1.00 77.69 322 LEU A CA 1
ATOM 2427 C C . LEU A 1 322 ? 12.966 -2.205 -31.749 1.00 77.69 322 LEU A C 1
ATOM 2429 O O . LEU A 1 322 ? 13.939 -2.702 -32.309 1.00 77.69 322 LEU A O 1
ATOM 2433 N N . SER A 1 323 ? 12.606 -0.931 -31.933 1.00 73.38 323 SER A N 1
ATOM 2434 C CA . SER A 1 323 ? 13.350 -0.018 -32.817 1.00 73.38 323 SER A CA 1
ATOM 2435 C C . SER A 1 323 ? 14.831 0.072 -32.430 1.00 73.38 323 SER A C 1
ATOM 2437 O O . SER A 1 323 ? 15.696 0.020 -33.297 1.00 73.38 323 SER A O 1
ATOM 2439 N N . SER A 1 324 ? 15.138 0.046 -31.128 1.00 67.31 324 SER A N 1
ATOM 2440 C CA . SER A 1 324 ? 16.521 0.034 -30.626 1.00 67.31 324 SER A CA 1
ATOM 2441 C C . SER A 1 324 ? 17.349 -1.193 -31.052 1.00 67.31 324 SER A C 1
ATOM 2443 O O . SER A 1 324 ? 18.568 -1.098 -31.170 1.00 67.31 324 SER A O 1
ATOM 2445 N N . VAL A 1 325 ? 16.703 -2.337 -31.311 1.00 65.19 325 VAL A N 1
ATOM 2446 C CA . VAL A 1 325 ? 17.349 -3.563 -31.825 1.00 65.19 325 VAL A CA 1
ATOM 2447 C C . VAL A 1 325 ? 17.568 -3.463 -33.340 1.00 65.19 325 VAL A C 1
ATOM 2449 O O . VAL A 1 325 ? 18.536 -4.001 -33.878 1.00 65.19 325 VAL A O 1
ATOM 2452 N N . GLN A 1 326 ? 16.700 -2.728 -34.044 1.00 60.31 326 GLN A N 1
ATOM 2453 C CA . GLN A 1 326 ? 16.803 -2.541 -35.494 1.00 60.31 326 GLN A CA 1
ATOM 2454 C C . GLN A 1 326 ? 18.051 -1.766 -35.904 1.00 60.31 326 GLN A C 1
ATOM 2456 O O . GLN A 1 326 ? 18.636 -2.084 -36.940 1.00 60.31 326 GLN A O 1
ATOM 2461 N N . ASP A 1 327 ? 18.465 -0.794 -35.089 1.00 60.59 327 ASP A N 1
ATOM 2462 C CA . ASP A 1 327 ? 19.651 0.028 -35.349 1.00 60.59 327 ASP A CA 1
ATOM 2463 C C . ASP A 1 327 ? 20.959 -0.780 -35.315 1.00 60.59 327 ASP A C 1
ATOM 2465 O O . ASP A 1 327 ? 21.978 -0.323 -35.832 1.00 60.59 327 ASP A O 1
ATOM 2469 N N . GLN A 1 328 ? 20.943 -1.987 -34.736 1.00 58.81 328 GLN A N 1
ATOM 2470 C CA . GLN A 1 328 ? 22.130 -2.828 -34.564 1.00 58.81 328 GLN A CA 1
ATOM 2471 C C . GLN A 1 328 ? 22.201 -4.019 -35.534 1.00 58.81 328 GLN A C 1
ATOM 2473 O O . GLN A 1 328 ? 23.305 -4.398 -35.919 1.00 58.81 328 GLN A O 1
ATOM 2478 N N . GLU A 1 329 ? 21.067 -4.613 -35.941 1.00 58.12 329 GLU A N 1
ATOM 2479 C CA . GLU A 1 329 ? 21.065 -5.952 -36.572 1.00 58.12 329 GLU A CA 1
ATOM 2480 C C . GLU A 1 329 ? 20.222 -6.120 -37.864 1.00 58.12 329 GLU A C 1
ATOM 2482 O O . GLU A 1 329 ? 20.014 -7.252 -38.297 1.00 58.12 329 GLU A O 1
ATOM 2487 N N . GLU A 1 330 ? 19.740 -5.042 -38.504 1.00 64.00 330 GLU A N 1
ATOM 2488 C CA . GLU A 1 330 ? 18.886 -5.103 -39.720 1.00 64.00 330 GLU A CA 1
ATOM 2489 C C . GLU A 1 330 ? 17.678 -6.065 -39.600 1.00 64.00 330 GLU A C 1
ATOM 2491 O O . GLU A 1 330 ? 17.349 -6.819 -40.514 1.00 64.00 330 GLU A O 1
ATOM 2496 N N . VAL A 1 331 ? 16.982 -6.034 -38.460 1.00 66.00 331 VAL A N 1
ATOM 2497 C CA . VAL A 1 331 ? 15.833 -6.917 -38.190 1.00 66.00 331 VAL A CA 1
ATOM 2498 C C . VAL A 1 331 ? 14.540 -6.372 -38.807 1.00 66.00 331 VAL A C 1
ATOM 2500 O O . VAL A 1 331 ? 14.143 -5.226 -38.556 1.00 66.00 331 VAL A O 1
ATOM 2503 N N . HIS A 1 332 ? 13.833 -7.223 -39.556 1.00 71.81 332 HIS A N 1
ATOM 2504 C CA . HIS A 1 332 ? 12.476 -6.965 -40.041 1.00 71.81 332 HIS A CA 1
ATOM 2505 C C . HIS A 1 332 ? 11.454 -7.644 -39.126 1.00 71.81 332 HIS A C 1
ATOM 2507 O O . HIS A 1 332 ? 11.392 -8.871 -39.077 1.00 71.81 332 HIS A O 1
ATOM 2513 N N . CYS A 1 333 ? 10.651 -6.850 -38.410 1.00 73.12 333 CYS A N 1
ATOM 2514 C CA . CYS A 1 333 ? 9.667 -7.364 -37.455 1.00 73.12 333 CYS A CA 1
ATOM 2515 C C . CYS A 1 333 ? 8.256 -6.833 -37.741 1.00 73.12 333 CYS A C 1
ATOM 2517 O O . CYS A 1 333 ? 8.019 -5.622 -37.795 1.00 73.12 333 CYS A O 1
ATOM 2519 N N . ASN A 1 334 ? 7.308 -7.758 -37.887 1.00 77.50 334 ASN A N 1
ATOM 2520 C CA . ASN A 1 334 ? 5.884 -7.482 -38.023 1.00 77.50 334 ASN A CA 1
ATOM 2521 C C . ASN A 1 334 ? 5.183 -7.719 -36.680 1.00 77.50 334 ASN A C 1
ATOM 2523 O O . ASN A 1 334 ? 5.119 -8.851 -36.202 1.00 77.50 334 ASN A O 1
ATOM 2527 N N . VAL A 1 335 ? 4.620 -6.665 -36.089 1.00 79.88 335 VAL A N 1
ATOM 2528 C CA . VAL A 1 335 ? 3.836 -6.736 -34.851 1.00 79.88 335 VAL A CA 1
ATOM 2529 C C . VAL A 1 335 ? 2.359 -6.864 -35.199 1.00 79.88 335 VAL A C 1
ATOM 2531 O O . VAL A 1 335 ? 1.750 -5.938 -35.724 1.00 79.88 335 VAL A O 1
ATOM 2534 N N . LEU A 1 336 ? 1.764 -8.014 -34.914 1.00 81.69 336 LEU A N 1
ATOM 2535 C CA . LEU A 1 336 ? 0.364 -8.313 -35.187 1.00 81.69 336 LEU A CA 1
ATOM 2536 C C . LEU A 1 336 ? -0.471 -8.130 -33.921 1.00 81.69 336 LEU A C 1
ATOM 2538 O O . LEU A 1 336 ? -0.196 -8.763 -32.907 1.00 81.69 336 LEU A O 1
ATOM 2542 N N . VAL A 1 337 ? -1.519 -7.313 -33.962 1.00 80.69 337 VAL A N 1
ATOM 2543 C CA . VAL A 1 337 ? -2.454 -7.144 -32.838 1.00 80.69 337 VAL A CA 1
ATOM 2544 C C . VAL A 1 337 ? -3.742 -7.901 -33.133 1.00 80.69 337 VAL A C 1
ATOM 2546 O O . VAL A 1 337 ? -4.326 -7.765 -34.211 1.00 80.69 337 VAL A O 1
ATOM 2549 N N . ARG A 1 338 ? -4.202 -8.698 -32.164 1.00 81.25 338 ARG A N 1
ATOM 2550 C CA . ARG A 1 338 ? -5.471 -9.433 -32.246 1.00 81.25 338 ARG A CA 1
ATOM 2551 C C . ARG A 1 338 ? -6.260 -9.282 -30.955 1.00 81.25 338 ARG A C 1
ATOM 2553 O O . ARG A 1 338 ? -5.675 -9.239 -29.879 1.00 81.25 338 ARG A O 1
ATOM 2560 N N . HIS A 1 339 ? -7.586 -9.282 -31.047 1.00 77.38 339 HIS A N 1
ATOM 2561 C CA . HIS A 1 339 ? -8.477 -9.302 -29.888 1.00 77.38 339 HIS A CA 1
ATOM 2562 C C . HIS A 1 339 ? -9.703 -10.190 -30.162 1.00 77.38 339 HIS A C 1
ATOM 2564 O O . HIS A 1 339 ? -10.117 -10.319 -31.313 1.00 77.38 339 HIS A O 1
ATOM 2570 N N . ARG A 1 340 ? -10.257 -10.848 -29.128 1.00 76.50 340 ARG A N 1
ATOM 2571 C CA . ARG A 1 340 ? -11.454 -11.710 -29.276 1.00 76.50 340 ARG A CA 1
ATOM 2572 C C . ARG A 1 340 ? -12.721 -10.907 -29.577 1.00 76.50 340 ARG A C 1
ATOM 2574 O O . ARG A 1 340 ? -13.554 -11.327 -30.368 1.00 76.50 340 ARG A O 1
ATOM 2581 N N . ASP A 1 341 ? -12.855 -9.760 -28.923 1.00 74.62 341 ASP A N 1
ATOM 2582 C CA . ASP A 1 341 ? -13.920 -8.781 -29.146 1.00 74.62 341 ASP A CA 1
ATOM 2583 C C . ASP A 1 341 ? -13.532 -7.790 -30.254 1.00 74.62 341 ASP A C 1
ATOM 2585 O O . ASP A 1 341 ? -12.513 -7.098 -30.153 1.00 74.62 341 ASP A O 1
ATOM 2589 N N . ARG A 1 342 ? -14.370 -7.709 -31.290 1.00 75.81 342 ARG A N 1
ATOM 2590 C CA . ARG A 1 342 ? -14.194 -6.817 -32.439 1.00 75.81 342 ARG A CA 1
ATOM 2591 C C . ARG A 1 342 ? -14.367 -5.342 -32.074 1.00 75.81 342 ARG A C 1
ATOM 2593 O O . ARG A 1 342 ? -13.683 -4.508 -32.661 1.00 75.81 342 ARG A O 1
ATOM 2600 N N . ALA A 1 343 ? -15.246 -5.013 -31.125 1.00 74.56 343 ALA A N 1
ATOM 2601 C CA . ALA A 1 343 ? -15.467 -3.629 -30.710 1.00 74.56 343 ALA A CA 1
ATOM 2602 C C . ALA A 1 343 ? -14.208 -3.052 -30.050 1.00 74.56 343 ALA A C 1
ATOM 2604 O O . ALA A 1 343 ? -13.780 -1.949 -30.383 1.00 74.56 343 ALA A O 1
ATOM 2605 N N . ARG A 1 344 ? -13.554 -3.844 -29.192 1.00 71.94 344 ARG A N 1
ATOM 2606 C CA . ARG A 1 344 ? -12.278 -3.462 -28.572 1.00 71.94 344 ARG A CA 1
ATOM 2607 C C . ARG A 1 344 ? -11.137 -3.369 -29.567 1.00 71.94 344 ARG A C 1
ATOM 2609 O O . ARG A 1 344 ? -10.387 -2.405 -29.514 1.00 71.94 344 ARG A O 1
ATOM 2616 N N . LEU A 1 345 ? -11.036 -4.315 -30.505 1.00 77.00 345 LEU A N 1
ATOM 2617 C CA . LEU A 1 345 ? -10.015 -4.249 -31.554 1.00 77.00 345 LEU A CA 1
ATOM 2618 C C . LEU A 1 345 ? -10.144 -2.965 -32.381 1.00 77.00 345 LEU A C 1
ATOM 2620 O O . LEU A 1 345 ? -9.143 -2.320 -32.674 1.00 77.00 345 LEU A O 1
ATOM 2624 N N . SER A 1 346 ? -11.382 -2.580 -32.713 1.00 72.38 346 SER A N 1
ATOM 2625 C CA . SER A 1 346 ? -11.664 -1.318 -33.398 1.00 72.38 346 SER A CA 1
ATOM 2626 C C . SER A 1 346 ? -11.264 -0.111 -32.549 1.00 72.38 346 SER A C 1
ATOM 2628 O O . SER A 1 346 ? -10.687 0.822 -33.090 1.00 72.38 346 SER A O 1
ATOM 2630 N N . GLY A 1 347 ? -11.540 -0.130 -31.240 1.00 72.88 347 GLY A N 1
ATOM 2631 C CA . GLY A 1 347 ? -11.140 0.939 -30.320 1.00 72.88 347 GLY A CA 1
ATOM 2632 C C . GLY A 1 347 ? -9.621 1.103 -30.224 1.00 72.88 347 GLY A C 1
ATOM 2633 O O . GLY A 1 347 ? -9.121 2.213 -30.376 1.00 72.88 347 GLY A O 1
ATOM 2634 N N . VAL A 1 348 ? -8.883 -0.001 -30.064 1.00 74.38 348 VAL A N 1
ATOM 2635 C CA . VAL A 1 348 ? -7.409 -0.001 -30.051 1.00 74.38 348 VAL A CA 1
ATOM 2636 C C . VAL A 1 348 ? -6.849 0.503 -31.378 1.00 74.38 348 VAL A C 1
ATOM 2638 O O . VAL A 1 348 ? -5.887 1.262 -31.389 1.00 74.38 348 VAL A O 1
ATOM 2641 N N . TYR A 1 349 ? -7.451 0.114 -32.503 1.00 73.56 349 TYR A N 1
ATOM 2642 C CA . TYR A 1 349 ? -7.048 0.606 -33.817 1.00 73.56 349 TYR A CA 1
ATOM 2643 C C . TYR A 1 349 ? -7.255 2.120 -33.956 1.00 73.56 349 TYR A C 1
ATOM 2645 O O . TYR A 1 349 ? -6.338 2.817 -34.384 1.00 73.56 349 TYR A O 1
ATOM 2653 N N . THR A 1 350 ? -8.415 2.642 -33.545 1.00 73.25 350 THR A N 1
ATOM 2654 C CA . THR A 1 350 ? -8.673 4.089 -33.527 1.00 73.25 350 THR A CA 1
ATOM 2655 C C . THR A 1 350 ? -7.667 4.822 -32.643 1.00 73.25 350 THR A C 1
ATOM 2657 O O . THR A 1 350 ? -7.093 5.813 -33.079 1.00 73.25 350 THR A O 1
ATOM 2660 N N . GLU A 1 351 ? -7.386 4.306 -31.446 1.00 72.19 351 GLU A N 1
ATOM 2661 C CA . GLU A 1 351 ? -6.410 4.904 -30.532 1.00 72.19 351 GLU A CA 1
ATOM 2662 C C . GLU A 1 351 ? -4.981 4.885 -31.109 1.00 72.19 351 GLU A C 1
ATOM 2664 O O . GLU A 1 351 ? -4.239 5.858 -30.967 1.00 72.19 351 GLU A O 1
ATOM 2669 N N . LEU A 1 352 ? -4.586 3.804 -31.794 1.00 73.00 352 LEU A N 1
ATOM 2670 C CA . LEU A 1 352 ? -3.296 3.720 -32.488 1.00 73.00 352 LEU A CA 1
ATOM 2671 C C . LEU A 1 352 ? -3.187 4.759 -33.609 1.00 73.00 352 LEU A C 1
ATOM 2673 O O . LEU A 1 352 ? -2.144 5.401 -33.727 1.00 73.00 352 LEU A O 1
ATOM 2677 N N . LEU A 1 353 ? -4.252 4.949 -34.395 1.00 72.38 353 LEU A N 1
ATOM 2678 C CA . LEU A 1 353 ? -4.293 5.964 -35.448 1.00 72.38 353 LEU A CA 1
ATOM 2679 C C . LEU A 1 353 ? -4.180 7.377 -34.868 1.00 72.38 353 LEU A C 1
ATOM 2681 O O . LEU A 1 353 ? -3.287 8.121 -35.269 1.00 72.38 353 LEU A O 1
ATOM 2685 N N . GLU A 1 354 ? -5.004 7.716 -33.872 1.00 70.94 354 GLU A N 1
ATOM 2686 C CA . GLU A 1 354 ? -4.993 9.034 -33.220 1.00 70.94 354 GLU A CA 1
ATOM 2687 C C . GLU A 1 354 ? -3.623 9.373 -32.611 1.00 70.94 354 GLU A C 1
ATOM 2689 O O . GLU A 1 354 ? -3.168 10.516 -32.677 1.00 70.94 354 GLU A O 1
ATOM 2694 N N . ARG A 1 355 ? -2.932 8.390 -32.022 1.00 68.62 355 ARG A N 1
ATOM 2695 C CA . ARG A 1 355 ? -1.583 8.594 -31.474 1.00 68.62 355 ARG A CA 1
ATOM 2696 C C . ARG A 1 355 ? -0.521 8.713 -32.568 1.00 68.62 355 ARG A C 1
ATOM 2698 O O . ARG A 1 355 ? 0.390 9.517 -32.412 1.00 68.62 355 ARG A O 1
ATOM 2705 N N . SER A 1 356 ? -0.651 7.964 -33.665 1.00 63.97 356 SER A N 1
ATOM 2706 C CA . SER A 1 356 ? 0.281 8.035 -34.799 1.00 63.97 356 SER A CA 1
ATOM 2707 C C . SER A 1 356 ? 0.184 9.340 -35.596 1.00 63.97 356 SER A C 1
ATOM 2709 O O . SER A 1 356 ? 1.184 9.798 -36.129 1.00 63.97 356 SER A O 1
ATOM 2711 N N . GLU A 1 357 ? -0.987 9.985 -35.644 1.00 58.47 357 GLU A N 1
ATOM 2712 C CA . GLU A 1 357 ? -1.152 11.282 -36.321 1.00 58.47 357 GLU A CA 1
ATOM 2713 C C . GLU A 1 357 ? -0.501 12.450 -35.559 1.00 58.47 357 GLU A C 1
ATOM 2715 O O . GLU A 1 357 ? -0.173 13.474 -36.159 1.00 58.47 357 GLU A O 1
ATOM 2720 N N . ASN A 1 358 ? -0.298 12.307 -34.245 1.00 56.38 358 ASN A N 1
ATOM 2721 C CA . ASN A 1 358 ? 0.276 13.350 -33.390 1.00 56.38 358 ASN A CA 1
ATOM 2722 C C . ASN A 1 358 ? 1.816 13.333 -33.330 1.00 56.38 358 ASN A C 1
ATOM 2724 O O . ASN A 1 358 ? 2.400 14.271 -32.787 1.00 56.38 358 ASN A O 1
ATOM 2728 N N . ASP A 1 359 ? 2.470 12.305 -33.881 1.00 54.94 359 ASP A N 1
ATOM 2729 C CA . ASP A 1 359 ? 3.927 12.152 -33.877 1.00 54.94 359 ASP A CA 1
ATOM 2730 C C . ASP A 1 359 ? 4.435 11.789 -35.293 1.00 54.94 359 ASP A C 1
ATOM 2732 O O . ASP A 1 359 ? 4.152 10.698 -35.788 1.00 54.94 359 ASP A O 1
ATOM 2736 N N . PRO A 1 360 ? 5.158 12.689 -35.989 1.00 49.69 360 PRO A N 1
ATOM 2737 C CA . PRO A 1 360 ? 5.615 12.469 -37.364 1.00 49.69 360 PRO A CA 1
ATOM 2738 C C . PRO A 1 360 ? 6.679 11.366 -37.511 1.00 49.69 360 PRO A C 1
ATOM 2740 O O . PR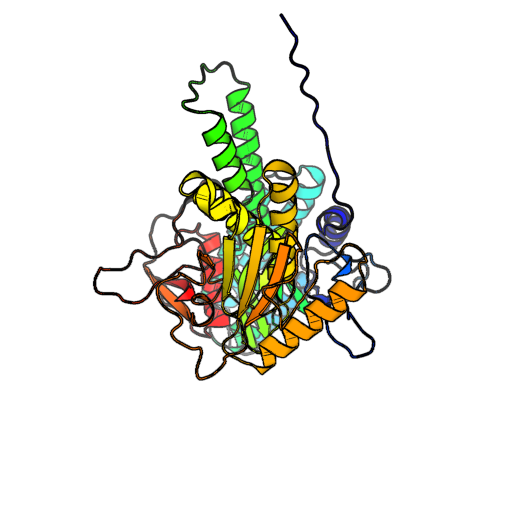O A 1 360 ? 6.907 10.923 -38.637 1.00 49.69 360 PRO A O 1
ATOM 2743 N N . ASP A 1 361 ? 7.282 10.902 -36.409 1.00 52.84 361 ASP A N 1
ATOM 2744 C CA . ASP A 1 361 ? 8.186 9.741 -36.373 1.00 52.84 361 ASP A CA 1
ATOM 2745 C C . ASP A 1 361 ? 7.452 8.433 -35.985 1.00 52.84 361 ASP A C 1
ATOM 2747 O O . ASP A 1 361 ? 8.073 7.373 -35.844 1.00 52.84 361 ASP A O 1
ATOM 2751 N N . ALA A 1 362 ? 6.122 8.469 -35.823 1.00 56.59 362 ALA A N 1
ATOM 2752 C CA . ALA A 1 362 ? 5.336 7.313 -35.409 1.00 56.59 362 ALA A CA 1
ATOM 2753 C C . ALA A 1 362 ? 5.231 6.217 -36.480 1.00 56.59 362 ALA A C 1
ATOM 2755 O O . ALA A 1 362 ? 5.203 6.434 -37.693 1.00 56.59 362 ALA A O 1
ATOM 2756 N N . VAL A 1 363 ? 5.133 4.981 -35.994 1.00 58.53 363 VAL A N 1
ATOM 2757 C CA . VAL A 1 363 ? 5.126 3.763 -36.807 1.00 58.53 363 VAL A CA 1
ATOM 2758 C C . VAL A 1 363 ? 3.873 3.636 -37.669 1.00 58.53 363 VAL A C 1
ATOM 2760 O O . VAL A 1 363 ? 2.751 3.844 -37.217 1.00 58.53 363 VAL A O 1
ATOM 2763 N N . VAL A 1 364 ? 4.076 3.209 -38.920 1.00 59.38 364 VAL A N 1
ATOM 2764 C CA . VAL A 1 364 ? 3.011 3.000 -39.909 1.00 59.38 364 VAL A CA 1
ATOM 2765 C C . VAL A 1 364 ? 2.103 1.841 -39.482 1.00 59.38 364 VAL A C 1
ATOM 2767 O O . VAL A 1 364 ? 2.499 0.670 -39.516 1.00 59.38 364 VAL A O 1
ATOM 2770 N N . VAL A 1 365 ? 0.863 2.170 -39.120 1.00 57.53 365 VAL A N 1
ATOM 2771 C CA . VAL A 1 365 ? -0.221 1.213 -38.860 1.00 57.53 365 VAL A CA 1
ATOM 2772 C C . VAL A 1 365 ? -0.877 0.848 -40.197 1.00 57.53 365 VAL A C 1
ATOM 2774 O O . VAL A 1 365 ? -1.304 1.730 -40.938 1.00 57.53 365 VAL A O 1
ATOM 2777 N N . SER A 1 366 ? -0.956 -0.440 -40.547 1.00 58.47 366 SER A N 1
ATOM 2778 C CA . SER A 1 366 ? -1.530 -0.884 -41.831 1.00 58.47 366 SER A CA 1
ATOM 2779 C C . SER A 1 366 ? -2.487 -2.063 -41.655 1.00 58.47 366 SER A C 1
ATOM 2781 O O . SER A 1 366 ? -2.159 -3.044 -40.990 1.00 58.47 366 SER A O 1
ATOM 2783 N N . GLU A 1 367 ? -3.663 -1.991 -42.286 1.00 55.59 367 GLU A N 1
ATOM 2784 C CA . GLU A 1 367 ? -4.658 -3.076 -42.292 1.00 55.59 367 GLU A CA 1
ATOM 2785 C C . GLU A 1 367 ? -4.422 -4.124 -43.395 1.00 55.59 367 GLU A C 1
ATOM 2787 O O . GLU A 1 367 ? -4.866 -5.261 -43.258 1.00 55.59 367 GLU A O 1
ATOM 2792 N N . THR A 1 368 ? -3.775 -3.770 -44.515 1.00 45.12 368 THR A N 1
ATOM 2793 C CA . THR A 1 368 ? -4.054 -4.469 -45.791 1.00 45.12 368 THR A CA 1
ATOM 2794 C C . THR A 1 368 ? -2.862 -4.859 -46.666 1.00 45.12 368 THR A C 1
ATOM 2796 O O . THR A 1 368 ? -3.079 -5.498 -47.695 1.00 45.12 368 THR A O 1
ATOM 2799 N N . SER A 1 369 ? -1.601 -4.600 -46.297 1.00 46.19 369 SER A N 1
ATOM 2800 C CA . SER A 1 369 ? -0.480 -5.044 -47.148 1.00 46.19 369 SER A CA 1
ATOM 2801 C C . SER A 1 369 ? 0.719 -5.614 -46.392 1.00 46.19 369 SER A C 1
ATOM 2803 O O . SER A 1 369 ? 1.496 -4.883 -45.779 1.00 46.19 369 SER A O 1
ATOM 2805 N N . ARG A 1 370 ? 0.949 -6.923 -46.570 1.00 49.56 370 ARG A N 1
ATOM 2806 C CA . ARG A 1 370 ? 2.230 -7.595 -46.267 1.00 49.56 370 ARG A CA 1
ATOM 2807 C C . ARG A 1 370 ? 3.385 -7.101 -47.155 1.00 49.56 370 ARG A C 1
ATOM 2809 O O . ARG A 1 370 ? 4.540 -7.211 -46.769 1.00 49.56 370 ARG A O 1
ATOM 2816 N N . ASN A 1 371 ? 3.073 -6.479 -48.295 1.00 42.94 371 ASN A N 1
ATOM 2817 C CA . ASN A 1 371 ? 4.020 -6.204 -49.385 1.00 42.94 371 ASN A CA 1
ATOM 2818 C C . ASN A 1 371 ? 4.612 -4.781 -49.414 1.00 42.94 371 ASN A C 1
ATOM 2820 O O . ASN A 1 371 ? 5.233 -4.410 -50.408 1.00 42.94 371 ASN A O 1
ATOM 2824 N N . PHE A 1 372 ? 4.424 -3.960 -48.377 1.00 45.09 372 PHE A N 1
ATOM 2825 C CA . PHE A 1 372 ? 5.176 -2.700 -48.273 1.00 45.09 372 PHE A CA 1
ATOM 2826 C C . PHE A 1 372 ? 6.627 -2.980 -47.822 1.00 45.09 372 PHE A C 1
ATOM 2828 O O . PHE A 1 372 ? 6.930 -4.120 -47.490 1.00 45.09 372 PHE A O 1
ATOM 2835 N N . MET A 1 373 ? 7.548 -2.010 -47.833 1.00 48.34 373 MET A N 1
ATOM 2836 C CA . MET A 1 373 ? 8.993 -2.208 -47.546 1.00 48.34 373 MET A CA 1
ATOM 2837 C C . MET A 1 373 ? 9.464 -1.529 -46.241 1.00 48.34 373 MET A C 1
ATOM 2839 O O . MET A 1 373 ? 10.639 -1.203 -46.093 1.00 48.34 373 MET A O 1
ATOM 2843 N N . SER A 1 374 ? 8.571 -1.268 -45.281 1.00 52.09 374 SER A N 1
ATOM 2844 C CA . SER A 1 374 ? 8.977 -0.716 -43.978 1.00 52.09 374 SER A CA 1
ATOM 2845 C C . SER A 1 374 ? 9.552 -1.795 -43.051 1.00 52.09 374 SER A C 1
ATOM 2847 O O . SER A 1 374 ? 9.041 -2.917 -43.016 1.00 52.09 374 SER A O 1
ATOM 2849 N N . LYS A 1 375 ? 10.617 -1.448 -42.310 1.00 54.97 375 LYS A N 1
ATOM 2850 C CA . LYS A 1 375 ? 11.380 -2.364 -41.439 1.00 54.97 375 LYS A CA 1
ATOM 2851 C C . LYS A 1 375 ? 10.624 -2.801 -40.172 1.00 54.97 375 LYS A C 1
ATOM 2853 O O . LYS A 1 375 ? 10.903 -3.878 -39.657 1.00 54.97 375 LYS A O 1
ATOM 2858 N N . LEU A 1 376 ? 9.670 -2.000 -39.690 1.00 61.19 376 LEU A N 1
ATOM 2859 C CA . LEU A 1 376 ? 8.794 -2.316 -38.555 1.00 61.19 376 LEU A CA 1
ATOM 2860 C C . LEU A 1 376 ? 7.342 -1.938 -38.883 1.00 61.19 376 LEU A C 1
ATOM 2862 O O . LEU A 1 376 ? 7.108 -0.882 -39.480 1.00 61.19 376 LEU A O 1
ATOM 2866 N N . ARG A 1 377 ? 6.371 -2.784 -38.517 1.00 67.56 377 ARG A N 1
ATOM 2867 C CA . ARG A 1 377 ? 4.936 -2.555 -38.787 1.00 67.56 377 ARG A CA 1
ATOM 2868 C C . ARG A 1 377 ? 4.049 -3.004 -37.646 1.00 67.56 377 ARG A C 1
ATOM 2870 O O . ARG A 1 377 ? 4.336 -4.018 -37.017 1.00 67.56 377 ARG A O 1
ATOM 2877 N N . ILE A 1 378 ? 2.922 -2.313 -37.482 1.00 65.31 378 ILE A N 1
ATOM 2878 C CA . ILE A 1 378 ? 1.784 -2.804 -36.700 1.00 65.31 378 ILE A CA 1
ATOM 2879 C C . ILE A 1 378 ? 0.686 -3.237 -37.679 1.00 65.31 378 ILE A C 1
ATOM 2881 O O . ILE A 1 378 ? 0.108 -2.404 -38.378 1.00 65.31 378 ILE A O 1
ATOM 2885 N N . GLY A 1 379 ? 0.422 -4.542 -37.751 1.00 61.78 379 GLY A N 1
ATOM 2886 C CA . GLY A 1 379 ? -0.683 -5.125 -38.509 1.00 61.78 379 GLY A CA 1
ATOM 2887 C C . GLY A 1 379 ? -1.831 -5.519 -37.585 1.00 61.78 379 GLY A C 1
ATOM 2888 O O . GLY A 1 379 ? -1.619 -6.190 -36.579 1.00 61.78 379 GLY A O 1
ATOM 2889 N N . VAL A 1 380 ? -3.063 -5.139 -37.911 1.00 61.22 380 VAL A N 1
ATOM 2890 C CA . VAL A 1 380 ? -4.243 -5.559 -37.137 1.00 61.22 380 VAL A CA 1
ATOM 2891 C C . VAL A 1 380 ? -4.909 -6.738 -37.832 1.00 61.22 380 VAL A C 1
ATOM 2893 O O . VAL A 1 380 ? -5.342 -6.632 -38.977 1.00 61.22 380 VAL A O 1
ATOM 2896 N N . MET A 1 381 ? -4.994 -7.881 -37.147 1.00 63.69 381 MET A N 1
ATOM 2897 C CA . MET A 1 381 ? -5.662 -9.065 -37.686 1.00 63.69 381 MET A CA 1
ATOM 2898 C C . MET A 1 381 ? -7.116 -9.115 -37.230 1.00 63.69 381 MET A C 1
ATOM 2900 O O . MET A 1 381 ? -7.421 -9.497 -36.098 1.00 63.69 381 MET A O 1
ATOM 2904 N N . LEU A 1 382 ? -8.020 -8.762 -38.143 1.00 54.81 382 LEU A N 1
ATOM 2905 C CA . LEU A 1 382 ? -9.445 -9.031 -37.994 1.00 54.81 382 LEU A CA 1
ATOM 2906 C C . LEU A 1 382 ? -9.704 -10.531 -38.163 1.00 54.81 382 LEU A C 1
ATOM 2908 O O . LEU A 1 382 ? -9.045 -11.203 -38.957 1.00 54.81 382 LEU A O 1
ATOM 2912 N N . ASP A 1 383 ? -10.670 -11.054 -37.410 1.00 51.69 383 ASP A N 1
ATOM 2913 C CA . ASP A 1 383 ? -11.089 -12.449 -37.503 1.00 51.69 383 ASP A CA 1
ATOM 2914 C C . ASP A 1 383 ? -11.754 -12.676 -38.870 1.00 51.69 383 ASP A C 1
ATOM 2916 O O . ASP A 1 383 ? -12.956 -12.480 -39.052 1.00 51.69 383 ASP A O 1
ATOM 2920 N N . VAL A 1 384 ? -10.956 -13.022 -39.880 1.00 44.47 384 VAL A N 1
ATOM 2921 C CA . VAL A 1 384 ? -11.491 -13.492 -41.153 1.00 44.47 384 VAL A CA 1
ATOM 2922 C C . VAL A 1 384 ? -11.916 -14.931 -40.912 1.00 44.47 384 VAL A C 1
ATOM 2924 O O . VAL A 1 384 ? -11.099 -15.854 -40.935 1.00 44.47 384 VAL A O 1
ATOM 2927 N N . ALA A 1 385 ? -13.208 -15.121 -40.645 1.00 36.22 385 ALA A N 1
ATOM 2928 C CA . ALA A 1 385 ? -13.845 -16.422 -40.748 1.00 36.22 385 ALA A CA 1
ATOM 2929 C C . ALA A 1 385 ? -13.535 -16.990 -42.147 1.00 36.22 385 ALA A C 1
ATOM 2931 O O . ALA A 1 385 ? -14.125 -16.568 -43.138 1.00 36.22 385 ALA A O 1
ATOM 2932 N N . GLY A 1 386 ? -12.549 -17.891 -42.229 1.00 45.97 386 GLY A N 1
ATOM 2933 C CA . GLY A 1 386 ? -12.101 -18.496 -43.487 1.00 45.97 386 GLY A CA 1
ATOM 2934 C C . GLY A 1 386 ? -10.697 -18.124 -43.980 1.00 45.97 386 GLY A C 1
ATOM 2935 O O . GLY A 1 386 ? -10.477 -18.149 -45.188 1.00 45.97 386 GLY A O 1
ATOM 2936 N N . GLY A 1 387 ? -9.733 -17.825 -43.100 1.00 43.25 387 GLY A N 1
ATOM 2937 C CA . GLY A 1 387 ? -8.317 -17.751 -43.489 1.00 43.25 387 GLY A CA 1
ATOM 2938 C C . GLY A 1 387 ? -7.860 -19.036 -44.193 1.00 43.25 387 GLY A C 1
ATOM 2939 O O . GLY A 1 387 ? -7.883 -20.123 -43.611 1.00 43.25 387 GLY A O 1
ATOM 2940 N N . SER A 1 388 ? -7.503 -18.915 -45.474 1.00 41.34 388 SER 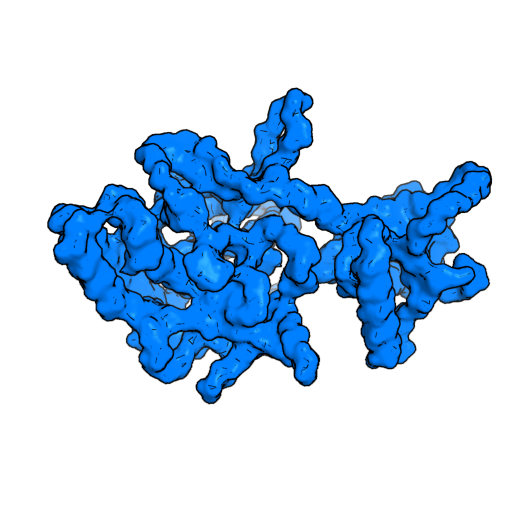A N 1
ATOM 2941 C CA . SER A 1 388 ? -7.066 -20.018 -46.324 1.00 41.34 388 SER A CA 1
ATOM 2942 C C . SER A 1 388 ? -5.927 -20.790 -45.668 1.00 41.34 388 SER A C 1
ATOM 2944 O O . SER A 1 388 ? -4.941 -20.188 -45.249 1.00 41.34 388 SER A O 1
ATOM 2946 N N . LYS A 1 389 ? -6.015 -22.124 -45.660 1.00 45.09 389 LYS A N 1
ATOM 2947 C CA . LYS A 1 389 ? -4.866 -23.011 -45.442 1.00 45.09 389 LYS A CA 1
ATOM 2948 C C . LYS A 1 389 ? -3.859 -22.818 -46.589 1.00 45.09 389 LYS A C 1
ATOM 2950 O O . LYS A 1 389 ? -3.782 -23.658 -47.481 1.00 45.09 389 LYS A O 1
ATOM 2955 N N . SER A 1 390 ? -3.126 -21.706 -46.621 1.00 44.22 390 SER A N 1
ATOM 2956 C CA . SER A 1 390 ? -1.932 -21.596 -47.458 1.00 44.22 390 SER A CA 1
ATOM 2957 C C . SER A 1 390 ? -0.836 -22.406 -46.775 1.00 44.22 390 SER A C 1
ATOM 2959 O O . SER A 1 390 ? -0.562 -22.216 -45.593 1.00 44.22 390 SER A O 1
ATOM 2961 N N . GLY A 1 391 ? -0.316 -23.395 -47.496 1.00 44.78 391 GLY A N 1
ATOM 2962 C CA . GLY A 1 391 ? 0.434 -24.511 -46.938 1.00 44.78 391 GLY A CA 1
ATOM 2963 C C . GLY A 1 391 ? 1.663 -24.136 -46.112 1.00 44.78 391 GLY A C 1
ATOM 2964 O O . GLY A 1 391 ? 2.405 -23.230 -46.468 1.00 44.78 391 GLY A O 1
ATOM 2965 N N . GLY A 1 392 ? 1.885 -24.920 -45.054 1.00 48.31 392 GLY A N 1
ATOM 2966 C CA . GLY A 1 392 ? 3.184 -25.269 -44.463 1.00 48.31 392 GLY A CA 1
ATOM 2967 C C . GLY A 1 392 ? 4.032 -24.178 -43.802 1.00 48.31 392 GLY A C 1
ATOM 2968 O O . GLY A 1 392 ? 4.799 -24.511 -42.906 1.00 48.31 392 GLY A O 1
ATOM 2969 N N . ALA A 1 393 ? 3.917 -22.913 -44.203 1.00 54.94 393 ALA A N 1
ATOM 2970 C CA . ALA A 1 393 ? 4.693 -21.818 -43.642 1.00 54.94 393 ALA A CA 1
ATOM 2971 C C . ALA A 1 393 ? 4.028 -21.307 -42.361 1.00 54.94 393 ALA A C 1
ATOM 2973 O O . ALA A 1 393 ? 2.830 -21.013 -42.332 1.00 54.94 393 ALA A O 1
ATOM 2974 N N . ARG A 1 394 ? 4.814 -21.224 -41.288 1.00 62.75 394 ARG A N 1
ATOM 2975 C CA . ARG A 1 394 ? 4.377 -20.654 -40.018 1.00 62.75 394 ARG A CA 1
ATOM 2976 C C . ARG A 1 394 ? 4.153 -19.152 -40.225 1.00 62.75 394 ARG A C 1
ATOM 2978 O O . ARG A 1 394 ? 5.062 -18.438 -40.612 1.00 62.75 394 ARG A O 1
ATOM 2985 N N . GLU A 1 395 ? 2.921 -18.693 -40.025 1.00 69.38 395 GLU A N 1
ATOM 2986 C CA . GLU A 1 395 ? 2.529 -17.291 -40.254 1.00 69.38 395 GLU A CA 1
ATOM 2987 C C . GLU A 1 395 ? 2.867 -16.375 -39.061 1.00 69.38 395 GLU A C 1
ATOM 2989 O O . GLU A 1 395 ? 2.886 -15.155 -39.197 1.00 69.38 395 GLU A O 1
ATOM 2994 N N . ILE A 1 396 ? 3.110 -16.965 -37.884 1.00 78.50 396 ILE A N 1
ATOM 2995 C CA . ILE A 1 396 ? 3.426 -16.273 -36.629 1.00 78.50 396 ILE A CA 1
ATOM 2996 C C . ILE A 1 396 ? 4.523 -17.054 -35.901 1.00 78.50 396 ILE A C 1
ATOM 2998 O O . ILE A 1 396 ? 4.317 -18.216 -35.526 1.00 78.50 396 ILE A O 1
ATOM 3002 N N . ASP A 1 397 ? 5.650 -16.405 -35.633 1.00 80.62 397 ASP A N 1
ATOM 3003 C CA . ASP A 1 397 ? 6.793 -17.020 -34.956 1.00 80.62 397 ASP A CA 1
ATOM 3004 C C . ASP A 1 397 ? 6.560 -17.081 -33.452 1.00 80.62 397 ASP A C 1
ATOM 3006 O O . ASP A 1 397 ? 6.595 -18.158 -32.849 1.00 80.62 397 ASP A O 1
ATOM 3010 N N . VAL A 1 398 ? 6.213 -15.940 -32.851 1.00 84.56 398 VAL A N 1
ATOM 3011 C CA . VAL A 1 398 ? 6.014 -15.814 -31.403 1.00 84.56 398 VAL A CA 1
ATOM 3012 C C . VAL A 1 398 ? 4.677 -15.142 -31.107 1.00 84.56 398 VAL A C 1
ATOM 3014 O O . VAL A 1 398 ? 4.384 -14.058 -31.602 1.00 84.56 398 VAL A O 1
ATOM 3017 N N . ALA A 1 399 ? 3.856 -15.777 -30.271 1.00 84.81 399 ALA A N 1
ATOM 3018 C CA . ALA A 1 399 ? 2.599 -15.211 -29.794 1.00 84.81 399 ALA A CA 1
ATOM 3019 C C . ALA A 1 399 ? 2.710 -14.866 -28.306 1.00 84.81 399 ALA A C 1
ATOM 3021 O O . ALA A 1 399 ? 2.907 -15.746 -27.469 1.00 84.81 399 ALA A O 1
ATOM 3022 N N . PHE A 1 400 ? 2.546 -13.590 -27.980 1.00 83.56 400 PHE A N 1
ATOM 3023 C CA . PHE A 1 400 ? 2.519 -13.087 -26.616 1.00 83.56 400 PHE A CA 1
ATOM 3024 C C . PHE A 1 400 ? 1.077 -12.978 -26.128 1.00 83.56 400 PHE A C 1
ATOM 3026 O O . PHE A 1 400 ? 0.240 -12.304 -26.731 1.00 83.56 400 PHE A O 1
ATOM 3033 N N . LEU A 1 401 ? 0.793 -13.639 -25.007 1.00 79.38 401 LEU A N 1
ATOM 3034 C CA . LEU A 1 401 ? -0.479 -13.545 -24.299 1.00 79.38 401 LEU A CA 1
ATOM 3035 C C . LEU A 1 401 ? -0.300 -12.630 -23.089 1.00 79.38 401 LEU A C 1
ATOM 3037 O O . LEU A 1 401 ? 0.024 -13.094 -21.999 1.00 79.38 401 LEU A O 1
ATOM 3041 N N . HIS A 1 402 ? -0.508 -11.329 -23.277 1.00 72.50 402 HIS A N 1
ATOM 3042 C CA . HIS A 1 402 ? -0.421 -10.376 -22.176 1.00 72.50 402 HIS A CA 1
ATOM 3043 C C . HIS A 1 402 ? -1.744 -10.330 -21.400 1.00 72.50 402 HIS A C 1
ATOM 3045 O O . HIS A 1 402 ? -2.796 -10.016 -21.959 1.00 72.50 402 HIS A O 1
ATOM 3051 N N . ASP A 1 403 ? -1.694 -10.687 -20.116 1.00 67.62 403 ASP A N 1
ATOM 3052 C CA . ASP A 1 403 ? -2.836 -10.673 -19.193 1.00 67.62 403 ASP A CA 1
ATOM 3053 C C . ASP A 1 403 ? -4.074 -11.485 -19.632 1.00 67.62 403 ASP A C 1
ATOM 3055 O O . ASP A 1 403 ? -5.198 -11.254 -19.195 1.00 67.62 403 ASP A O 1
ATOM 3059 N N . VAL A 1 404 ? -3.914 -12.466 -20.520 1.00 70.44 404 VAL A N 1
ATOM 3060 C CA . VAL A 1 404 ? -5.068 -13.198 -21.076 1.00 70.44 404 VAL A CA 1
ATOM 3061 C C . VAL A 1 404 ? -5.646 -14.183 -20.067 1.00 70.44 404 VAL A C 1
ATOM 3063 O O . VAL A 1 404 ? -6.863 -14.304 -19.943 1.00 70.44 404 VAL A O 1
ATOM 3066 N N . VAL A 1 405 ? -4.771 -14.877 -19.337 1.00 70.25 405 VAL A N 1
ATOM 3067 C CA . VAL A 1 405 ? -5.164 -15.833 -18.292 1.00 70.25 405 VAL A CA 1
ATOM 3068 C C . VAL A 1 405 ? -5.597 -15.090 -17.027 1.00 70.25 405 VAL A C 1
ATOM 3070 O O . VAL A 1 405 ? -6.596 -15.459 -16.417 1.00 70.25 405 VAL A O 1
ATOM 3073 N N . SER A 1 406 ? -4.913 -13.995 -16.676 1.00 71.50 406 SER A N 1
ATOM 3074 C CA . SER A 1 406 ? -5.236 -13.188 -15.492 1.00 71.50 406 SER A CA 1
ATOM 3075 C C . SER A 1 406 ? -6.627 -12.545 -15.565 1.00 71.50 406 SER A C 1
ATOM 3077 O O . SER A 1 406 ? -7.249 -12.363 -14.524 1.00 71.50 406 SER A O 1
ATOM 3079 N N . ARG A 1 407 ? -7.180 -12.299 -16.763 1.00 71.81 407 ARG A N 1
ATOM 3080 C CA . ARG A 1 407 ? -8.573 -11.833 -16.951 1.00 71.81 407 ARG A CA 1
ATOM 3081 C C . ARG A 1 407 ? -9.650 -12.819 -16.516 1.00 71.81 407 ARG A C 1
ATOM 3083 O O . ARG A 1 407 ? -10.773 -12.405 -16.259 1.00 71.81 407 ARG A O 1
ATOM 3090 N N . GLN A 1 408 ? -9.354 -14.115 -16.516 1.00 77.12 408 GLN A N 1
ATOM 3091 C CA . GLN A 1 408 ? -10.312 -15.124 -16.055 1.00 77.12 408 GLN A CA 1
ATOM 3092 C C . GLN A 1 408 ? -10.221 -15.360 -14.551 1.00 77.12 408 GLN A C 1
ATOM 3094 O O . GLN A 1 408 ? -11.062 -16.072 -13.997 1.00 77.12 408 GLN A O 1
ATOM 3099 N N . ALA A 1 409 ? -9.207 -14.779 -13.912 1.00 83.12 409 ALA A N 1
ATOM 3100 C CA . ALA A 1 409 ? -8.963 -14.998 -12.511 1.00 83.12 409 ALA A CA 1
ATOM 3101 C C . ALA A 1 409 ? -10.059 -14.366 -11.655 1.00 83.12 409 ALA A C 1
ATOM 3103 O O . ALA A 1 409 ? -10.699 -13.385 -12.037 1.00 83.12 409 ALA A O 1
ATOM 3104 N N . ARG A 1 410 ? -10.272 -14.937 -10.476 1.00 87.75 410 ARG A N 1
ATOM 3105 C CA . ARG A 1 410 ? -11.228 -14.442 -9.488 1.00 87.75 410 ARG A CA 1
ATOM 3106 C C . ARG A 1 410 ? -10.524 -14.174 -8.174 1.00 87.75 410 ARG A C 1
ATOM 3108 O O . ARG A 1 410 ? -9.596 -14.888 -7.793 1.00 87.75 410 ARG A O 1
ATOM 3115 N N . GLU A 1 411 ? -11.004 -13.156 -7.476 1.00 90.69 411 GLU A N 1
ATOM 3116 C CA . GLU A 1 411 ? -10.631 -12.926 -6.088 1.00 90.69 411 GLU A CA 1
ATOM 3117 C C . GLU A 1 411 ? -11.212 -14.048 -5.220 1.00 90.69 411 GLU A C 1
ATOM 3119 O O . GLU A 1 411 ? -12.399 -14.375 -5.313 1.00 90.69 411 GLU A O 1
ATOM 3124 N N . GLN A 1 412 ? -10.368 -14.649 -4.385 1.00 91.25 412 GLN A N 1
ATOM 3125 C CA . GLN A 1 412 ? -10.760 -15.621 -3.373 1.00 91.25 412 GLN A CA 1
ATOM 3126 C C . GLN A 1 412 ? -9.982 -15.391 -2.081 1.00 91.25 412 GLN A C 1
ATOM 3128 O O . GLN A 1 412 ? -8.842 -14.934 -2.094 1.00 91.25 412 GLN A O 1
ATOM 3133 N N . TRP A 1 413 ? -10.596 -15.761 -0.962 1.00 93.12 413 TRP A N 1
ATOM 3134 C CA . TRP A 1 413 ? -9.983 -15.710 0.359 1.00 93.12 413 TRP A CA 1
ATOM 3135 C C . TRP A 1 413 ? -9.805 -17.129 0.886 1.00 93.12 413 TRP A C 1
ATOM 3137 O O . TRP A 1 413 ? -10.776 -17.882 0.970 1.00 93.12 413 TRP A O 1
ATOM 3147 N N . PHE A 1 414 ? -8.575 -17.493 1.244 1.00 91.25 414 PHE A N 1
ATOM 3148 C CA . PHE A 1 414 ? -8.248 -18.826 1.745 1.00 91.25 414 PHE A CA 1
ATOM 3149 C C . PHE A 1 414 ? -7.986 -18.796 3.250 1.00 91.25 414 PHE A C 1
ATOM 3151 O O . PHE A 1 414 ? -7.170 -17.981 3.684 1.00 91.25 414 PHE A O 1
ATOM 3158 N N . PRO A 1 415 ? -8.623 -19.680 4.040 1.00 91.81 415 PRO A N 1
ATOM 3159 C CA . PRO A 1 415 ? -8.279 -19.840 5.443 1.00 91.81 415 PRO A CA 1
ATOM 3160 C C . PRO A 1 415 ? -6.898 -20.492 5.575 1.00 91.81 415 PRO A C 1
ATOM 3162 O O . PRO A 1 415 ? -6.575 -21.451 4.866 1.00 91.81 415 PRO A O 1
ATOM 3165 N N . VAL A 1 416 ? -6.090 -19.975 6.493 1.00 91.56 416 VAL A N 1
ATOM 3166 C CA . VAL A 1 416 ? -4.757 -20.474 6.843 1.00 91.56 416 VAL A CA 1
ATOM 3167 C C . VAL A 1 416 ? -4.683 -20.589 8.363 1.00 91.56 416 VAL A C 1
ATOM 3169 O O . VAL A 1 416 ? -5.140 -19.678 9.047 1.00 91.56 416 VAL A O 1
ATOM 3172 N N . PRO A 1 417 ? -4.136 -21.680 8.923 1.00 90.19 417 PRO A N 1
ATOM 3173 C CA . PRO A 1 417 ? -4.027 -21.815 10.370 1.00 90.19 417 PRO A CA 1
ATOM 3174 C C . PRO A 1 417 ? -3.131 -20.722 10.963 1.00 90.19 417 PRO A C 1
ATOM 3176 O O . PRO A 1 417 ? -2.060 -20.429 10.423 1.00 90.19 417 PRO A O 1
ATOM 3179 N N . ALA A 1 418 ? -3.550 -20.158 12.095 1.00 88.44 418 ALA A N 1
ATOM 3180 C CA . ALA A 1 418 ? -2.719 -19.255 12.877 1.00 88.44 418 ALA A CA 1
ATOM 3181 C C . ALA A 1 418 ? -1.511 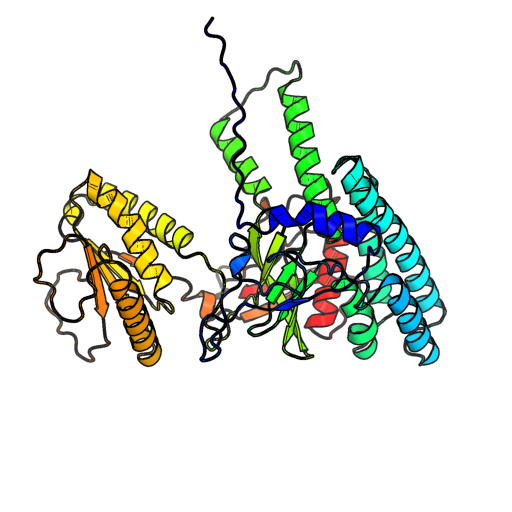-20.020 13.438 1.00 88.44 418 ALA A C 1
ATOM 3183 O O . ALA A 1 418 ? -1.649 -21.068 14.074 1.00 88.44 418 ALA A O 1
ATOM 3184 N N . LEU A 1 419 ? -0.307 -19.509 13.175 1.00 86.88 419 LEU A N 1
ATOM 3185 C CA . LEU A 1 419 ? 0.934 -20.088 13.686 1.00 86.88 419 LEU A CA 1
ATOM 3186 C C . LEU A 1 419 ? 1.334 -19.389 14.995 1.00 86.88 419 LEU A C 1
ATOM 3188 O O . LEU A 1 419 ? 1.191 -18.173 15.097 1.00 86.88 419 LEU A O 1
ATOM 3192 N N . PRO A 1 420 ? 1.860 -20.128 15.990 1.00 79.19 420 PRO A N 1
ATOM 3193 C CA . PRO A 1 420 ? 2.167 -19.572 17.310 1.00 79.19 420 PRO A CA 1
ATOM 3194 C C . PRO A 1 420 ? 3.415 -18.681 17.332 1.00 79.19 420 PRO A C 1
ATOM 3196 O O . PRO A 1 420 ? 3.582 -17.886 18.249 1.00 79.19 420 PRO A O 1
ATOM 3199 N N . ASP A 1 421 ? 4.304 -18.838 16.355 1.00 87.69 421 ASP A N 1
ATOM 3200 C CA . ASP A 1 421 ? 5.525 -18.053 16.219 1.00 87.69 421 ASP A CA 1
ATOM 3201 C C . ASP A 1 421 ? 5.386 -17.233 14.941 1.00 87.69 421 ASP A C 1
ATOM 3203 O O . ASP A 1 421 ? 5.143 -17.823 13.891 1.00 87.69 421 ASP A O 1
ATOM 3207 N N . ASN A 1 422 ? 5.493 -15.906 15.008 1.00 91.56 422 ASN A N 1
ATOM 3208 C CA . ASN A 1 422 ? 5.446 -14.974 13.876 1.00 91.56 422 ASN A CA 1
ATOM 3209 C C . ASN A 1 422 ? 6.745 -14.151 13.857 1.00 91.56 422 ASN A C 1
ATOM 3211 O O . ASN A 1 422 ? 7.246 -13.776 14.916 1.00 91.56 422 ASN A O 1
ATOM 3215 N N . PRO A 1 423 ? 7.330 -13.863 12.679 1.00 93.00 423 PRO A N 1
ATOM 3216 C CA . PRO A 1 423 ? 8.563 -13.092 12.614 1.00 93.00 423 PRO A CA 1
ATOM 3217 C C . PRO A 1 423 ? 8.322 -11.652 13.077 1.00 93.00 423 PRO A C 1
ATOM 3219 O O . PRO A 1 423 ? 7.238 -11.100 12.896 1.00 93.00 423 PRO A O 1
ATOM 3222 N N . SER A 1 424 ? 9.355 -10.999 13.607 1.00 91.81 424 SER A N 1
ATOM 3223 C CA . SER A 1 424 ? 9.274 -9.564 13.899 1.00 91.81 424 SER A CA 1
ATOM 3224 C C . SER A 1 424 ? 9.268 -8.721 12.615 1.00 91.81 424 SER A C 1
ATOM 3226 O O . SER A 1 424 ? 9.823 -9.125 11.588 1.00 91.81 424 SER A O 1
ATOM 3228 N N . LEU A 1 425 ? 8.720 -7.500 12.686 1.00 90.12 425 LEU A N 1
ATOM 3229 C CA . LEU A 1 425 ? 8.709 -6.537 11.570 1.00 90.12 425 LEU A CA 1
ATOM 3230 C C . LEU A 1 425 ? 10.105 -6.253 10.987 1.00 90.12 425 LEU A C 1
ATOM 3232 O O . LEU A 1 425 ? 10.220 -5.961 9.802 1.00 90.12 425 LEU A O 1
ATOM 3236 N N . LEU A 1 426 ? 11.160 -6.334 11.806 1.00 89.94 426 LEU A N 1
ATOM 3237 C CA . LEU A 1 426 ? 12.540 -6.067 11.385 1.00 89.94 426 LEU A CA 1
ATOM 3238 C C . LEU A 1 426 ? 13.225 -7.263 10.715 1.00 89.94 426 LEU A C 1
ATOM 3240 O O . LEU A 1 426 ? 14.199 -7.074 9.995 1.00 89.94 426 LEU A O 1
ATOM 3244 N N . GLN A 1 427 ? 12.754 -8.481 10.978 1.00 88.19 427 GLN A N 1
ATOM 3245 C CA . GLN A 1 427 ? 13.337 -9.714 10.437 1.00 88.19 427 GLN A CA 1
ATOM 3246 C C . GLN A 1 427 ? 12.571 -10.226 9.217 1.00 88.19 427 GLN A C 1
ATOM 3248 O O . GLN A 1 427 ? 13.123 -10.974 8.411 1.00 88.19 427 GLN A O 1
ATOM 3253 N N . HIS A 1 428 ? 11.293 -9.867 9.093 1.00 92.88 428 HIS A N 1
ATOM 3254 C CA . HIS A 1 428 ? 10.452 -10.363 8.020 1.00 92.88 428 HIS A CA 1
ATOM 3255 C C . HIS A 1 428 ? 10.677 -9.595 6.714 1.00 92.88 428 HIS A C 1
ATOM 3257 O O . HIS A 1 428 ? 10.476 -8.381 6.650 1.00 92.88 428 HIS A O 1
ATOM 3263 N N . VAL A 1 429 ? 11.026 -10.334 5.658 1.00 90.50 429 VAL A N 1
ATOM 3264 C CA . VAL A 1 429 ? 11.232 -9.811 4.304 1.00 90.50 429 VAL A CA 1
ATOM 3265 C C . VAL A 1 429 ? 10.268 -10.510 3.332 1.00 90.50 429 VAL A C 1
ATOM 3267 O O . VAL A 1 429 ? 10.598 -11.584 2.825 1.00 90.50 429 VAL A O 1
ATOM 3270 N N . PRO A 1 430 ? 9.090 -9.917 3.056 1.00 91.06 430 PRO A N 1
ATOM 3271 C CA . PRO A 1 430 ? 8.097 -10.434 2.112 1.00 91.06 430 PRO A CA 1
ATOM 3272 C C . PRO A 1 430 ? 8.655 -10.852 0.748 1.00 91.06 430 PRO A C 1
ATOM 3274 O O . PRO A 1 430 ? 8.325 -11.929 0.262 1.00 91.06 430 PRO A O 1
ATOM 3277 N N . ALA A 1 431 ? 9.583 -10.073 0.180 1.00 88.31 431 ALA A N 1
ATOM 3278 C CA . ALA A 1 431 ? 10.157 -10.321 -1.147 1.00 88.31 431 ALA A CA 1
ATOM 3279 C C . ALA A 1 431 ? 10.857 -11.689 -1.296 1.00 88.31 431 ALA A C 1
ATOM 3281 O O . ALA A 1 431 ? 11.053 -12.166 -2.409 1.00 88.31 431 ALA A O 1
ATOM 3282 N N . ARG A 1 432 ? 11.234 -12.337 -0.184 1.00 89.94 432 ARG A N 1
ATOM 3283 C CA . ARG A 1 432 ? 11.889 -13.657 -0.183 1.00 89.94 432 ARG A CA 1
ATOM 3284 C C . ARG A 1 432 ? 10.902 -14.829 -0.169 1.00 89.94 432 ARG A C 1
ATOM 3286 O O . ARG A 1 432 ? 11.330 -15.980 -0.233 1.00 89.94 432 ARG A O 1
ATOM 3293 N N . TRP A 1 433 ? 9.602 -14.565 -0.054 1.00 91.00 433 TRP A N 1
ATOM 3294 C CA . TRP A 1 433 ? 8.566 -15.594 0.004 1.00 91.00 433 TRP A CA 1
ATOM 3295 C C . TRP A 1 433 ? 7.929 -15.848 -1.360 1.00 91.00 433 TRP A C 1
ATOM 3297 O O . TRP A 1 433 ? 7.775 -14.953 -2.186 1.00 91.00 433 TRP A O 1
ATOM 3307 N N . SER A 1 434 ? 7.498 -17.091 -1.586 1.00 89.88 434 SER A N 1
ATOM 3308 C CA . SER A 1 434 ? 6.703 -17.431 -2.767 1.00 89.88 434 SER A CA 1
ATOM 3309 C C . SER A 1 434 ? 5.245 -17.020 -2.570 1.00 89.88 434 SER A C 1
ATOM 3311 O O . SER A 1 434 ? 4.561 -17.537 -1.687 1.00 89.88 434 SER A O 1
ATOM 3313 N N . TYR A 1 435 ? 4.744 -16.166 -3.461 1.00 91.00 435 TYR A N 1
ATOM 3314 C CA . TYR A 1 435 ? 3.326 -15.789 -3.539 1.00 91.00 435 TYR A CA 1
ATOM 3315 C C . TYR A 1 435 ? 2.510 -16.849 -4.275 1.00 91.00 435 TYR A C 1
ATOM 3317 O O . TYR A 1 435 ? 1.289 -16.904 -4.156 1.00 91.00 435 TYR A O 1
ATOM 3325 N N . ARG A 1 436 ? 3.165 -17.742 -5.021 1.00 88.75 436 ARG A N 1
ATOM 3326 C CA . ARG A 1 436 ? 2.488 -18.846 -5.694 1.00 88.75 436 ARG A CA 1
ATOM 3327 C C . ARG A 1 436 ? 2.197 -19.956 -4.694 1.00 88.75 436 ARG A C 1
ATOM 3329 O O . ARG A 1 436 ? 3.113 -20.473 -4.050 1.00 88.75 436 ARG A O 1
ATOM 3336 N N . ARG A 1 437 ? 0.931 -20.363 -4.614 1.00 84.75 437 ARG A N 1
ATOM 3337 C CA . ARG A 1 437 ? 0.533 -21.549 -3.858 1.00 84.75 437 ARG A CA 1
ATOM 3338 C C . ARG A 1 437 ? 0.993 -22.797 -4.610 1.00 84.75 437 ARG A C 1
ATOM 3340 O O . ARG A 1 437 ? 0.725 -22.943 -5.804 1.00 84.75 437 ARG A O 1
ATOM 3347 N N . VAL A 1 438 ? 1.677 -23.694 -3.903 1.00 81.69 438 VAL A N 1
ATOM 3348 C CA . VAL A 1 438 ? 1.994 -25.026 -4.427 1.00 81.69 438 VAL A CA 1
ATOM 3349 C C . VAL A 1 438 ? 0.680 -25.789 -4.556 1.00 81.69 438 VAL A C 1
ATOM 3351 O O . VAL A 1 438 ? -0.082 -25.887 -3.596 1.00 81.69 438 VAL A O 1
ATOM 3354 N N . THR A 1 439 ? 0.405 -26.248 -5.769 1.00 75.31 439 THR A N 1
ATOM 3355 C CA . THR A 1 439 ? -0.820 -26.958 -6.155 1.00 75.31 439 THR A CA 1
ATOM 3356 C C . THR A 1 439 ? -0.462 -28.420 -6.381 1.00 75.31 439 THR A C 1
ATOM 3358 O O . THR A 1 439 ? 0.666 -28.724 -6.782 1.00 75.31 439 THR A O 1
ATOM 3361 N N . ALA A 1 440 ? -1.377 -29.323 -6.041 1.00 78.06 440 ALA A N 1
ATOM 3362 C CA . ALA A 1 440 ? -1.177 -30.751 -6.268 1.00 78.06 440 ALA A CA 1
ATOM 3363 C C . ALA A 1 440 ? -1.311 -31.084 -7.768 1.00 78.06 440 ALA A C 1
ATOM 3365 O O . ALA A 1 440 ? -1.881 -30.305 -8.531 1.00 78.06 440 ALA A O 1
ATOM 3366 N N . GLU A 1 441 ? -0.777 -32.229 -8.208 1.00 75.38 441 GLU A N 1
ATOM 3367 C CA . GLU A 1 441 ? -0.792 -32.623 -9.631 1.00 75.38 441 GLU A CA 1
ATOM 3368 C C . GLU A 1 441 ? -2.212 -32.757 -10.216 1.00 75.38 441 GLU A C 1
ATOM 3370 O O . GLU A 1 441 ? -2.395 -32.648 -11.428 1.00 75.38 441 GLU A O 1
ATOM 3375 N N . ASP A 1 442 ? -3.221 -32.964 -9.370 1.00 80.00 442 ASP A N 1
ATOM 3376 C CA . ASP A 1 442 ? -4.635 -33.081 -9.725 1.00 80.00 442 ASP A CA 1
ATOM 3377 C C . ASP A 1 442 ? -5.405 -31.744 -9.696 1.00 80.00 442 ASP A C 1
ATOM 3379 O O . ASP A 1 442 ? -6.572 -31.689 -10.099 1.00 80.00 442 ASP A O 1
ATOM 3383 N N . GLU A 1 443 ? -4.773 -30.639 -9.284 1.00 79.00 443 GLU A N 1
ATOM 3384 C CA . GLU A 1 443 ? -5.393 -29.314 -9.266 1.00 79.00 443 GLU A CA 1
ATOM 3385 C C . GLU A 1 443 ? -5.181 -28.563 -10.590 1.00 79.00 443 GLU A C 1
ATOM 3387 O O . GLU A 1 443 ? -4.092 -28.110 -10.931 1.00 79.00 443 GLU A O 1
ATOM 3392 N N . LEU A 1 444 ? -6.275 -28.321 -11.319 1.00 79.94 444 LEU A N 1
ATOM 3393 C CA . LEU A 1 444 ? -6.262 -27.542 -12.568 1.00 79.94 444 LEU A CA 1
ATOM 3394 C C . LEU A 1 444 ? -6.242 -26.016 -12.357 1.00 79.94 444 LEU A C 1
ATOM 3396 O O . LEU A 1 444 ? -6.359 -25.259 -13.323 1.00 79.94 444 LEU A O 1
ATOM 3400 N N . LYS A 1 445 ? -6.158 -25.542 -11.109 1.00 81.56 445 LYS A N 1
ATOM 3401 C CA . LYS A 1 445 ? -6.272 -24.118 -10.767 1.00 81.56 445 LYS A CA 1
ATOM 3402 C C . LYS A 1 445 ? -4.933 -23.560 -10.309 1.00 81.56 445 LYS A C 1
ATOM 3404 O O . LYS A 1 445 ? -4.339 -24.082 -9.376 1.00 81.56 445 LYS A O 1
ATOM 3409 N N . ALA A 1 446 ? -4.495 -22.451 -10.895 1.00 84.81 446 ALA A N 1
ATOM 3410 C CA . ALA A 1 446 ? -3.312 -21.734 -10.435 1.00 84.81 446 ALA A CA 1
ATOM 3411 C C . ALA A 1 446 ? -3.724 -20.673 -9.409 1.00 84.81 446 ALA A C 1
ATOM 3413 O O . ALA A 1 446 ? -4.573 -19.849 -9.702 1.00 84.81 446 ALA A O 1
ATOM 3414 N N . THR A 1 447 ? -3.132 -20.677 -8.213 1.00 87.94 447 THR A N 1
ATOM 3415 C CA . THR A 1 447 ? -3.452 -19.686 -7.171 1.00 87.94 447 THR A CA 1
ATOM 3416 C C . THR A 1 447 ? -2.212 -18.870 -6.813 1.00 87.94 447 THR A C 1
ATOM 3418 O O . THR A 1 447 ? -1.151 -19.434 -6.530 1.00 87.94 447 THR A O 1
ATOM 3421 N N . SER A 1 448 ? -2.353 -17.546 -6.804 1.00 90.50 448 SER A N 1
ATOM 3422 C CA . SER A 1 448 ? -1.334 -16.600 -6.342 1.00 90.50 448 SER A CA 1
ATOM 3423 C C . SER A 1 448 ? -1.901 -15.764 -5.206 1.00 90.50 448 SER A C 1
ATOM 3425 O O . SER A 1 448 ? -2.943 -15.134 -5.372 1.00 90.50 448 SER A O 1
ATOM 3427 N N . TYR A 1 449 ? -1.225 -15.737 -4.065 1.00 93.38 449 TYR A N 1
ATOM 3428 C CA . TYR A 1 449 ? -1.553 -14.830 -2.974 1.00 93.38 449 TYR A CA 1
ATOM 3429 C C . TYR A 1 449 ? -1.334 -13.377 -3.410 1.00 93.38 449 TYR A C 1
ATOM 3431 O O . TYR A 1 449 ? -0.452 -13.094 -4.223 1.00 93.38 449 TYR A O 1
ATOM 3439 N N . LEU A 1 450 ? -2.168 -12.476 -2.892 1.00 92.94 450 LEU A N 1
ATOM 3440 C CA . LEU A 1 450 ? -2.082 -11.026 -3.110 1.00 92.94 450 LEU A CA 1
ATOM 3441 C C . LEU A 1 450 ? -1.273 -10.321 -2.007 1.00 92.94 450 LEU A C 1
ATOM 3443 O O . LEU A 1 450 ? -1.001 -9.133 -2.090 1.00 92.94 450 LEU A O 1
ATOM 3447 N N . THR A 1 451 ? -0.891 -11.058 -0.968 1.00 94.19 451 THR A N 1
ATOM 3448 C CA . THR A 1 451 ? -0.006 -10.610 0.109 1.00 94.19 451 THR A CA 1
ATOM 3449 C C . THR A 1 451 ? 0.875 -11.776 0.538 1.00 94.19 451 THR A C 1
ATOM 3451 O O . THR A 1 451 ? 0.521 -12.939 0.312 1.00 94.19 451 THR A O 1
ATOM 3454 N N . CYS A 1 452 ? 2.021 -11.480 1.146 1.00 93.50 452 CYS A N 1
ATOM 3455 C CA . CYS A 1 452 ? 2.947 -12.495 1.611 1.00 93.50 452 CYS A CA 1
ATOM 3456 C C . CYS A 1 452 ? 2.228 -13.486 2.548 1.00 93.50 452 CYS A C 1
ATOM 3458 O O . CYS A 1 452 ? 1.555 -13.062 3.493 1.00 93.50 452 CYS A O 1
ATOM 3460 N N . PRO A 1 453 ? 2.360 -14.808 2.318 1.00 92.06 453 PRO A N 1
ATOM 3461 C CA . PRO A 1 453 ? 1.663 -15.823 3.109 1.00 92.06 453 PRO A CA 1
ATOM 3462 C C . PRO A 1 453 ? 2.192 -15.948 4.542 1.00 92.06 453 PRO A C 1
ATOM 3464 O O . PRO A 1 453 ? 1.576 -16.601 5.382 1.00 92.06 453 PRO A O 1
ATOM 3467 N N . ARG A 1 454 ? 3.346 -15.338 4.820 1.00 92.38 454 ARG A N 1
ATOM 3468 C CA . ARG A 1 454 ? 3.915 -15.179 6.151 1.00 92.38 454 ARG A CA 1
ATOM 3469 C C . ARG A 1 454 ? 3.876 -13.708 6.523 1.00 92.38 454 ARG A C 1
ATOM 3471 O O . ARG A 1 454 ? 4.218 -12.872 5.698 1.00 92.38 454 ARG A O 1
ATOM 3478 N N . GLN A 1 455 ? 3.479 -13.384 7.746 1.00 94.12 455 GLN A N 1
ATOM 3479 C CA . GLN A 1 455 ? 3.379 -11.999 8.198 1.00 94.12 455 GLN A CA 1
ATOM 3480 C C . GLN A 1 455 ? 3.820 -11.873 9.659 1.00 94.12 455 GLN A C 1
ATOM 3482 O O . GLN A 1 455 ? 3.714 -12.848 10.410 1.00 94.12 455 GLN A O 1
ATOM 3487 N N . PRO A 1 456 ? 4.312 -10.693 10.073 1.00 94.94 456 PRO A N 1
ATOM 3488 C CA . PRO A 1 456 ? 4.427 -10.341 11.483 1.00 94.94 456 PRO A CA 1
ATOM 3489 C C . PRO A 1 456 ? 3.037 -10.158 12.108 1.00 94.94 456 PRO A C 1
ATOM 3491 O O . PRO A 1 456 ? 2.056 -9.964 11.390 1.00 94.94 456 PRO A O 1
ATOM 3494 N N . ASP A 1 457 ? 2.950 -10.128 13.440 1.00 94.25 457 ASP A N 1
ATOM 3495 C CA . ASP A 1 457 ? 1.671 -9.982 14.161 1.00 94.25 457 ASP A CA 1
ATOM 3496 C C . ASP A 1 457 ? 0.867 -8.752 13.712 1.00 94.25 457 ASP A C 1
ATOM 3498 O O . ASP A 1 457 ? -0.337 -8.837 13.470 1.00 94.25 457 ASP A O 1
ATOM 3502 N N . ALA A 1 458 ? 1.538 -7.610 13.529 1.00 95.44 458 ALA A N 1
ATOM 3503 C CA . ALA A 1 458 ? 0.905 -6.391 13.028 1.00 95.44 458 ALA A CA 1
ATOM 3504 C C . ALA A 1 458 ? 0.410 -6.522 11.574 1.00 95.44 458 ALA A C 1
ATOM 3506 O O . ALA A 1 458 ? -0.594 -5.911 11.206 1.00 95.44 458 ALA A O 1
ATOM 3507 N N . GLY A 1 459 ? 1.098 -7.323 10.753 1.00 95.44 459 GLY A N 1
ATOM 3508 C CA . GLY A 1 459 ? 0.702 -7.620 9.376 1.00 95.44 459 GLY A CA 1
ATOM 3509 C C . GLY A 1 459 ? -0.533 -8.517 9.325 1.00 95.44 459 GLY A C 1
ATOM 3510 O O . GLY A 1 459 ? -1.482 -8.200 8.609 1.00 95.44 459 GLY A O 1
ATOM 3511 N N . TRP A 1 460 ? -0.571 -9.573 10.146 1.00 95.44 460 TRP A N 1
ATOM 3512 C CA . TRP A 1 460 ? -1.753 -10.427 10.286 1.00 95.44 460 TRP A CA 1
ATOM 3513 C C . TRP A 1 460 ? -2.963 -9.653 10.793 1.00 95.44 460 TRP A C 1
ATOM 3515 O O . TRP A 1 460 ? -4.013 -9.713 10.165 1.00 95.44 460 TRP A O 1
ATOM 3525 N N . ALA A 1 461 ? -2.801 -8.847 11.848 1.00 95.50 461 ALA A N 1
ATOM 3526 C CA . ALA A 1 461 ? -3.872 -8.002 12.377 1.00 95.50 461 ALA A CA 1
ATOM 3527 C C . ALA A 1 461 ? -4.467 -7.069 11.305 1.00 95.50 461 ALA A C 1
ATOM 3529 O O . ALA A 1 461 ? -5.676 -6.831 11.271 1.00 95.50 461 ALA A O 1
ATOM 3530 N N . TYR A 1 462 ? -3.625 -6.557 10.402 1.00 97.00 462 TYR A N 1
ATOM 3531 C CA . TYR A 1 462 ? -4.063 -5.740 9.277 1.00 97.00 462 TYR A CA 1
ATOM 3532 C C . TYR A 1 462 ? -4.814 -6.534 8.215 1.00 97.00 462 TYR A C 1
ATOM 3534 O O . TYR A 1 462 ? -5.919 -6.142 7.846 1.00 97.00 462 TYR A O 1
ATOM 3542 N N . ILE A 1 463 ? -4.264 -7.657 7.753 1.00 95.94 463 ILE A N 1
ATOM 3543 C CA . ILE A 1 463 ? -4.921 -8.509 6.752 1.00 95.94 463 ILE A CA 1
ATOM 3544 C C . ILE A 1 463 ? -6.262 -9.024 7.276 1.00 95.94 463 ILE A C 1
ATOM 3546 O O . ILE A 1 463 ? -7.255 -8.991 6.555 1.00 95.94 463 ILE A O 1
ATOM 3550 N N . ASP A 1 464 ? -6.325 -9.405 8.545 1.00 95.00 464 ASP A N 1
ATOM 3551 C CA . ASP A 1 464 ? -7.535 -9.871 9.212 1.00 95.00 464 ASP A CA 1
ATOM 3552 C C . ASP A 1 464 ? -8.592 -8.766 9.358 1.00 95.00 464 ASP A C 1
ATOM 3554 O O . ASP A 1 464 ? -9.797 -9.021 9.234 1.00 95.00 464 ASP A O 1
ATOM 3558 N N . ALA A 1 465 ? -8.167 -7.521 9.582 1.00 95.25 465 ALA A N 1
ATOM 3559 C CA . ALA A 1 465 ? -9.061 -6.368 9.594 1.00 95.25 465 ALA A CA 1
ATOM 3560 C C . ALA A 1 465 ? -9.586 -6.048 8.182 1.00 95.25 465 ALA A C 1
ATOM 3562 O O . ALA A 1 465 ? -10.784 -5.801 8.019 1.00 95.25 465 ALA A O 1
ATOM 3563 N N . VAL A 1 466 ? -8.726 -6.114 7.158 1.00 96.00 466 VAL A N 1
ATOM 3564 C CA . VAL A 1 466 ? -9.117 -5.975 5.743 1.00 96.00 466 VAL A CA 1
ATOM 3565 C C . VAL A 1 466 ? -10.111 -7.076 5.359 1.00 96.00 466 VAL A C 1
ATOM 3567 O O . VAL A 1 466 ? -11.174 -6.775 4.816 1.00 96.00 466 VAL A O 1
ATOM 3570 N N . ALA A 1 467 ? -9.823 -8.332 5.706 1.00 94.62 467 ALA A N 1
ATOM 3571 C CA . ALA A 1 467 ? -10.692 -9.477 5.452 1.00 94.62 467 ALA A CA 1
ATOM 3572 C C . ALA A 1 467 ? -12.064 -9.304 6.118 1.00 94.62 467 ALA A C 1
ATOM 3574 O O . ALA A 1 467 ? -13.087 -9.529 5.471 1.00 94.62 467 ALA A O 1
ATOM 3575 N N . ASN A 1 468 ? -12.102 -8.848 7.378 1.00 92.69 468 ASN A N 1
ATOM 3576 C CA . ASN A 1 468 ? -13.351 -8.580 8.096 1.00 92.69 468 ASN A CA 1
ATOM 3577 C C . ASN A 1 468 ? -14.234 -7.560 7.372 1.00 92.69 468 ASN A C 1
ATOM 3579 O O . ASN A 1 468 ? -15.452 -7.738 7.308 1.00 92.69 468 ASN A O 1
ATOM 3583 N N . VAL A 1 469 ? -13.631 -6.490 6.850 1.00 93.75 469 VAL A N 1
ATOM 3584 C CA . VAL A 1 469 ? -14.347 -5.407 6.168 1.00 93.75 469 VAL A CA 1
ATOM 3585 C C . VAL A 1 469 ? -14.810 -5.839 4.776 1.00 93.75 469 VAL A C 1
ATOM 3587 O O . VAL A 1 469 ? -15.996 -5.719 4.472 1.00 93.75 469 VAL A O 1
ATOM 3590 N N . VAL A 1 470 ? -13.917 -6.400 3.956 1.00 93.56 470 VAL A N 1
ATOM 3591 C CA . VAL A 1 470 ? -14.223 -6.782 2.566 1.00 93.56 470 VAL A CA 1
ATOM 3592 C C . VAL A 1 470 ? -15.195 -7.963 2.512 1.00 93.56 470 VAL A C 1
ATOM 3594 O O . VAL A 1 470 ? -16.186 -7.921 1.788 1.00 93.56 470 VAL A O 1
ATOM 3597 N N . ARG A 1 471 ? -14.972 -9.012 3.313 1.00 92.06 471 ARG A N 1
ATOM 3598 C CA . ARG A 1 471 ? -15.833 -10.210 3.304 1.00 92.06 471 ARG A CA 1
ATOM 3599 C C . ARG A 1 471 ? -17.117 -10.037 4.107 1.00 92.06 471 ARG A C 1
ATOM 3601 O O . ARG A 1 471 ? -17.998 -10.890 4.016 1.00 92.06 471 ARG A O 1
ATOM 3608 N N . ARG A 1 472 ? -17.207 -8.993 4.943 1.00 88.50 472 ARG A N 1
ATOM 3609 C CA . ARG A 1 472 ? -18.290 -8.786 5.925 1.00 88.50 472 ARG A CA 1
ATOM 3610 C C . ARG A 1 472 ? -18.527 -10.020 6.804 1.00 88.50 472 ARG A C 1
ATOM 3612 O O . ARG A 1 472 ? -19.644 -10.317 7.230 1.00 88.50 472 ARG A O 1
ATOM 3619 N N . GLN A 1 473 ? -17.459 -10.751 7.100 1.00 85.38 473 GLN A N 1
ATOM 3620 C CA . GLN A 1 473 ? -17.479 -11.978 7.888 1.00 85.38 473 GLN A CA 1
ATOM 3621 C C . GLN A 1 473 ? -16.363 -11.924 8.919 1.00 85.38 473 GLN A C 1
ATOM 3623 O O . GLN A 1 473 ? -15.257 -11.497 8.610 1.00 85.38 473 GLN A O 1
ATOM 3628 N N . SER A 1 474 ? -16.675 -12.359 10.137 1.00 79.38 474 SER A N 1
ATOM 3629 C CA . SER A 1 474 ? -15.673 -12.546 11.180 1.00 79.38 474 SER A CA 1
ATOM 3630 C C . SER A 1 474 ? -15.138 -13.960 11.081 1.00 79.38 474 SER A C 1
ATOM 3632 O O . SER A 1 474 ? -15.893 -14.886 10.785 1.00 79.38 474 SER A O 1
ATOM 3634 N N . HIS A 1 475 ? -13.846 -14.110 11.318 1.00 79.62 475 HIS A N 1
ATOM 3635 C CA . HIS A 1 475 ? -13.167 -15.396 11.335 1.00 79.62 475 HIS A CA 1
ATOM 3636 C C . HIS A 1 475 ? -12.892 -15.885 12.753 1.00 79.62 475 HIS A C 1
ATOM 3638 O O . HIS A 1 475 ? -13.004 -15.126 13.719 1.00 79.62 475 HIS A O 1
ATOM 3644 N N . GLY A 1 476 ? -12.587 -17.178 12.868 1.00 77.88 476 GLY A N 1
ATOM 3645 C CA . GLY A 1 476 ? -12.194 -17.792 14.132 1.00 77.88 476 GLY A CA 1
ATOM 3646 C C . GLY A 1 476 ? -10.840 -17.278 14.644 1.00 77.88 476 GLY A C 1
ATOM 3647 O O . GLY A 1 476 ? -10.042 -16.767 13.865 1.00 77.88 476 GLY A O 1
ATOM 3648 N N . PRO A 1 477 ? -10.548 -17.424 15.948 1.00 78.75 477 PRO A N 1
ATOM 3649 C CA . PRO A 1 477 ? -9.295 -16.948 16.544 1.00 78.75 477 PRO A CA 1
ATOM 3650 C C . PRO A 1 477 ? -8.051 -17.733 16.093 1.00 78.75 477 PRO A C 1
ATOM 3652 O O . PRO A 1 477 ? -6.943 -17.223 16.226 1.00 78.75 477 PRO A O 1
ATOM 3655 N N . ASP A 1 478 ? -8.232 -18.948 15.567 1.00 85.75 478 ASP A N 1
ATOM 3656 C CA . ASP A 1 478 ? -7.150 -19.869 15.186 1.00 85.75 478 ASP A CA 1
ATOM 3657 C C . ASP A 1 478 ? -6.906 -19.917 13.664 1.00 85.75 478 ASP A C 1
ATOM 3659 O O . ASP A 1 478 ? -6.182 -20.780 13.162 1.00 85.75 478 ASP A O 1
ATOM 3663 N N . GLU A 1 479 ? -7.525 -19.012 12.906 1.00 90.94 479 GLU A N 1
ATOM 3664 C CA . GLU A 1 479 ? -7.402 -18.931 11.452 1.00 90.94 479 GLU A CA 1
ATOM 3665 C C . GLU A 1 479 ? -7.154 -17.490 11.000 1.00 90.94 479 GLU A C 1
ATOM 3667 O O . GLU A 1 479 ? -7.744 -16.551 11.519 1.00 90.94 479 GLU A O 1
ATOM 3672 N N . HIS A 1 480 ? -6.312 -17.321 9.989 1.00 91.88 480 HIS A N 1
ATOM 3673 C CA . HIS A 1 480 ? -6.178 -16.091 9.216 1.00 91.88 480 HIS A CA 1
ATOM 3674 C C . HIS A 1 480 ? -6.769 -16.304 7.827 1.00 91.88 480 HIS A C 1
ATOM 3676 O O . HIS A 1 480 ? -6.921 -17.441 7.373 1.00 91.88 480 HIS A O 1
ATOM 3682 N N . TYR A 1 481 ? -7.062 -15.220 7.112 1.00 92.31 481 TYR A N 1
ATOM 3683 C CA . TYR A 1 481 ? -7.507 -15.310 5.723 1.00 92.31 481 TYR A CA 1
ATOM 3684 C C . TYR A 1 481 ? -6.562 -14.588 4.784 1.00 92.31 481 TYR A C 1
ATOM 3686 O O . TYR A 1 481 ? -6.369 -13.380 4.883 1.00 92.31 481 TYR A O 1
ATOM 3694 N N . LEU A 1 482 ? -6.029 -15.328 3.815 1.00 93.62 482 LEU A N 1
ATOM 3695 C CA . LEU A 1 482 ? -5.177 -14.765 2.782 1.00 93.62 482 LEU A CA 1
ATOM 3696 C C . LEU A 1 482 ? -5.984 -14.443 1.523 1.00 93.62 482 LEU A C 1
ATOM 3698 O O . LEU A 1 482 ? -6.635 -15.342 0.975 1.00 93.62 482 LEU A O 1
ATOM 3702 N N . PRO A 1 483 ? -5.917 -13.196 1.028 1.00 95.00 483 PRO A N 1
ATOM 3703 C CA . PRO A 1 483 ? -6.454 -12.855 -0.272 1.00 95.00 483 PRO A CA 1
ATOM 3704 C C . PRO A 1 483 ? -5.580 -13.468 -1.366 1.00 95.00 483 PRO A C 1
ATOM 3706 O O . PRO A 1 483 ? -4.348 -13.452 -1.305 1.00 95.00 483 PRO A O 1
ATOM 3709 N N . ALA A 1 484 ? -6.223 -14.005 -2.390 1.00 92.25 484 ALA A N 1
ATOM 3710 C CA . ALA A 1 484 ? -5.564 -14.630 -3.514 1.00 92.25 484 ALA A CA 1
ATOM 3711 C C . ALA A 1 484 ? -6.343 -14.404 -4.806 1.00 92.25 484 ALA A C 1
ATOM 3713 O O . ALA A 1 484 ? -7.560 -14.221 -4.826 1.00 92.25 484 ALA A O 1
ATOM 3714 N N . ARG A 1 485 ? -5.606 -14.477 -5.905 1.00 89.31 485 ARG A N 1
ATOM 3715 C CA . ARG A 1 485 ? -6.122 -14.529 -7.262 1.00 89.31 485 ARG A CA 1
ATOM 3716 C C . ARG A 1 485 ? -5.997 -15.967 -7.763 1.00 89.31 485 ARG A C 1
ATOM 3718 O O . ARG A 1 485 ? -4.894 -16.522 -7.742 1.00 89.31 485 ARG A O 1
ATOM 3725 N N . GLN A 1 486 ? -7.118 -16.558 -8.176 1.00 85.50 486 GLN A N 1
ATOM 3726 C CA . GLN A 1 486 ? -7.214 -17.934 -8.682 1.00 85.50 486 GLN A CA 1
ATOM 3727 C C . GLN A 1 486 ? -7.764 -17.977 -10.102 1.00 85.50 486 GLN A C 1
ATOM 3729 O O . GLN A 1 486 ? -8.787 -17.294 -10.333 1.00 85.50 486 GLN A O 1
#

Foldseek 3Di:
DPDDDDDDDDDDLVQALLVQVVVLLVLCLVQVLFAFAWEFDAPDPVGHGAFDDRSGLVRIDADVPGDRNNTHDPDPPGDRCVPQQLVLLVVCCVVVQFDPVLSVQLVVLVVVLVVLLSVLSVCCVVPNLPDPSLQVSLVSLLSNLVSLLVTRAFQCSLQSHLLSSLSRQWHWYDDAAWKIKRHCSRSLLSLLVSLLVVVVVVVVVVVPDPDDDDDPDPVVVVVLNVLLSLDSQPDQWGWTDDPSATAIWGFDDADSSMTMTGHLADDPVGLHHPHQLLVVLLVVLVVVVVVCVVPVVCQAPAEEEEEADQALRNVQSNQVSCVVVCVPRVGAYEYEYEHPDPVSLVVRVVRLVVVQVVDVPGADEDADDPPDDDRYYYYYDDPPPCDDCPDDDDPHDYYDHDCVVSNVKDKDKDKDFDDPDADRSSPDRLSPAAQWDDDDPPDPDTKGFSGRPGHHSSNQSSQQSSCCRNVVDRDDPGIGITIMID

Radius of gyration: 25.72 Å; chains: 1; bounding box: 74×59×78 Å